Protein AF-A0A7S0CSF4-F1 (afdb_monomer)

Foldseek 3Di:
DDDDDDDDDDDDDDDDDDDPPDDPPPPPPDPPPPVPPPDPPPDQPLVVQLVVLVVQLVVLVVQLVVLVVVLVVLVVVLVVLVVVLVVLVVVLVVLVVVLVVDDDPSNVVSVVVSVVSVVVSVVSVVVSVVSVVVSVVSVVVSVVSVVSSVVSVQSSVLSVLLSVLVSLLVVLVVQLVVLVVVLVVLVVLLVVLVVLLVQLVVLVVQLVVLVVVLVVCVVVVHDPVVNVVSVVSNVVSVVSNVVSVVSNVVSVVSNVVSVVVSVVSVVSSVVSVVSSVVSVVSSVCSVVCVVPPPPPPPLVVLVVQLVVLVVQLVVLVVVLVVLVVLLVVLVVLLVVLVVLVVVLVVLVVVLVVCVVVVVPVSNVVSVVVNVVSVVVSVVSVVSNVVSVVCNVVSVVVSVVSVVSSVVSVVSSVVSVVSSVVSVVVVVVVVVVVCPPCVVVVVVVVVVVVVVVVVVVVVVVVVVVVVVVVVVVVVVVVVVVVVVVVVVVVVVVVVVVVVVVVVVVVVVVVVVVVVVVVVVPDDDD

Mean predicted aligned error: 21.27 Å

pLDDT: mean 72.09, std 16.68, range [24.73, 95.69]

Structure (mmCIF, N/CA/C/O backbone):
data_AF-A0A7S0CSF4-F1
#
_entry.id   AF-A0A7S0CSF4-F1
#
loop_
_atom_site.group_PDB
_atom_site.id
_atom_site.type_symbol
_atom_site.label_atom_id
_atom_site.label_alt_id
_atom_site.label_comp_id
_atom_site.label_asym_id
_atom_site.label_entity_id
_atom_site.label_seq_id
_atom_site.pdbx_PDB_ins_code
_atom_site.Cartn_x
_atom_site.Cartn_y
_atom_site.Cartn_z
_atom_site.occupancy
_atom_site.B_iso_or_equiv
_atom_site.auth_seq_id
_atom_site.auth_comp_id
_atom_site.auth_asym_id
_atom_site.auth_atom_id
_atom_site.pdbx_PDB_model_num
ATOM 1 N N . PRO A 1 1 ? 22.109 -38.145 88.522 1.00 45.03 1 PRO A N 1
ATOM 2 C CA . PRO A 1 1 ? 22.520 -37.621 87.197 1.00 45.03 1 PRO A CA 1
ATOM 3 C C . PRO A 1 1 ? 21.288 -37.113 86.442 1.00 45.03 1 PRO A C 1
ATOM 5 O O . PRO A 1 1 ? 20.430 -37.905 86.070 1.00 45.03 1 PRO A O 1
ATOM 8 N N . ALA A 1 2 ? 21.160 -35.788 86.383 1.00 43.25 2 ALA A N 1
ATOM 9 C CA . ALA A 1 2 ? 19.985 -35.059 85.921 1.00 43.25 2 ALA A CA 1
ATOM 10 C C . ALA A 1 2 ? 19.963 -34.910 84.392 1.00 43.25 2 ALA A C 1
ATOM 12 O O . ALA A 1 2 ? 21.013 -34.756 83.768 1.00 43.25 2 ALA A O 1
ATOM 13 N N . SER A 1 3 ? 18.758 -34.959 83.825 1.00 49.06 3 SER A N 1
ATOM 14 C CA . SER A 1 3 ? 18.462 -34.714 82.414 1.00 49.06 3 SER A CA 1
ATOM 15 C C . SER A 1 3 ? 18.859 -33.290 81.990 1.00 49.06 3 SER A C 1
ATOM 17 O O . SER A 1 3 ? 18.758 -32.371 82.808 1.00 49.06 3 SER A O 1
ATOM 19 N N . PRO A 1 4 ? 19.305 -33.088 80.737 1.00 57.22 4 PRO A N 1
ATOM 20 C CA . PRO A 1 4 ? 19.667 -31.767 80.230 1.00 57.22 4 PRO A CA 1
ATOM 21 C C . PRO A 1 4 ? 18.441 -30.835 80.130 1.00 57.22 4 PRO A C 1
ATOM 23 O O . PRO A 1 4 ? 17.319 -31.320 79.969 1.00 57.22 4 PRO A O 1
ATOM 26 N N . PRO A 1 5 ? 18.642 -29.508 80.247 1.00 53.81 5 PRO A N 1
ATOM 27 C CA . PRO A 1 5 ? 17.562 -28.529 80.335 1.00 53.81 5 PRO A CA 1
ATOM 28 C C . PRO A 1 5 ? 16.881 -28.266 78.984 1.00 53.81 5 PRO A C 1
ATOM 30 O O . PRO A 1 5 ? 17.515 -28.297 77.930 1.00 53.81 5 PRO A O 1
ATOM 33 N N . SER A 1 6 ? 15.580 -27.978 79.052 1.00 51.12 6 SER A N 1
ATOM 34 C CA . SER A 1 6 ? 14.719 -27.587 77.932 1.00 51.12 6 SER A CA 1
ATOM 35 C C . SER A 1 6 ? 15.167 -26.273 77.267 1.00 51.12 6 SER A C 1
ATOM 37 O O . SER A 1 6 ? 15.717 -25.406 77.953 1.00 51.12 6 SER A O 1
ATOM 39 N N . PRO A 1 7 ? 14.910 -26.094 75.956 1.00 50.22 7 PRO A N 1
ATOM 40 C CA . PRO A 1 7 ? 15.242 -24.862 75.245 1.00 50.22 7 PRO A CA 1
ATOM 41 C C . PRO A 1 7 ? 14.414 -23.663 75.752 1.00 50.22 7 PRO A C 1
ATOM 43 O O . PRO A 1 7 ? 13.299 -23.851 76.248 1.00 50.22 7 PRO A O 1
ATOM 46 N N . PRO A 1 8 ? 14.952 -22.432 75.646 1.00 55.81 8 PRO A N 1
ATOM 47 C CA . PRO A 1 8 ? 14.289 -21.218 76.118 1.00 55.81 8 PRO A CA 1
ATOM 48 C C . PRO A 1 8 ? 13.048 -20.861 75.274 1.00 55.81 8 PRO A C 1
ATOM 50 O O . PRO A 1 8 ? 12.965 -21.252 74.108 1.00 55.81 8 PRO A O 1
ATOM 53 N N . PRO A 1 9 ? 12.084 -20.116 75.849 1.00 40.53 9 PRO A N 1
ATOM 54 C CA . PRO A 1 9 ? 10.840 -19.750 75.177 1.00 40.53 9 PRO A CA 1
ATOM 55 C C . PRO A 1 9 ? 11.083 -18.810 73.991 1.00 40.53 9 PRO A C 1
ATOM 57 O O . PRO A 1 9 ? 11.923 -17.911 74.051 1.00 40.53 9 PRO A O 1
ATOM 60 N N . ALA A 1 10 ? 10.316 -19.026 72.921 1.00 44.28 10 ALA A N 1
ATOM 61 C CA . ALA A 1 10 ? 10.322 -18.199 71.723 1.00 44.28 10 ALA A CA 1
ATOM 62 C C . ALA A 1 10 ? 9.913 -16.750 72.044 1.00 44.28 10 ALA A C 1
ATOM 64 O O . ALA A 1 10 ? 8.937 -16.500 72.752 1.00 44.28 10 ALA A O 1
ATOM 65 N N . VAL A 1 11 ? 10.687 -15.809 71.507 1.00 40.44 11 VAL A N 1
ATOM 66 C CA . VAL A 1 11 ? 10.421 -14.367 71.532 1.00 40.44 11 VAL A CA 1
ATOM 67 C C . VAL A 1 11 ? 9.238 -14.066 70.594 1.00 40.44 11 VAL A C 1
ATOM 69 O O . VAL A 1 11 ? 9.184 -14.650 69.510 1.00 40.44 11 VAL A O 1
ATOM 72 N N . PRO A 1 12 ? 8.290 -13.189 70.976 1.00 35.34 12 PRO A N 1
ATOM 73 C CA . PRO A 1 12 ? 7.134 -12.849 70.148 1.00 35.34 12 PRO A CA 1
ATOM 74 C C . PRO A 1 12 ? 7.557 -12.110 68.872 1.00 35.34 12 PRO A C 1
ATOM 76 O O . PRO A 1 12 ? 8.311 -11.138 68.931 1.00 35.34 12 PRO A O 1
ATOM 79 N N . ALA A 1 13 ? 7.054 -12.567 67.725 1.00 35.56 13 ALA A N 1
ATOM 80 C CA . ALA A 1 13 ? 7.137 -11.837 66.464 1.00 35.56 13 ALA A CA 1
ATOM 81 C C . ALA A 1 13 ? 6.072 -10.710 66.436 1.00 35.56 13 ALA A C 1
ATOM 83 O O . ALA A 1 13 ? 5.016 -10.866 67.053 1.00 35.56 13 ALA A O 1
ATOM 84 N N . PRO A 1 14 ? 6.379 -9.566 65.795 1.00 40.03 14 PRO A N 1
ATOM 85 C CA . PRO A 1 14 ? 5.696 -8.277 65.972 1.00 40.03 14 PRO A CA 1
ATOM 86 C C . PRO A 1 14 ? 4.255 -8.255 65.429 1.00 40.03 14 PRO A C 1
ATOM 88 O O . PRO A 1 14 ? 3.899 -9.116 64.623 1.00 40.03 14 PRO A O 1
ATOM 91 N N . PRO A 1 15 ? 3.422 -7.277 65.848 1.00 36.00 15 PRO A N 1
ATOM 92 C CA . PRO A 1 15 ? 2.070 -7.120 65.318 1.00 36.00 15 PRO A CA 1
ATOM 93 C C . PRO A 1 15 ? 2.100 -6.923 63.799 1.00 36.00 15 PRO A C 1
ATOM 95 O O . PRO A 1 15 ? 3.000 -6.269 63.266 1.00 36.00 15 PRO A O 1
ATOM 98 N N . ALA A 1 16 ? 1.103 -7.499 63.126 1.00 32.56 16 ALA A N 1
ATOM 99 C CA . ALA A 1 16 ? 0.866 -7.294 61.706 1.00 32.56 16 ALA A CA 1
ATOM 100 C C . ALA A 1 16 ? 0.782 -5.785 61.399 1.00 32.56 16 ALA A C 1
ATOM 102 O O . ALA A 1 16 ? 0.216 -5.038 62.206 1.00 32.56 16 ALA A O 1
ATOM 103 N N . PRO A 1 17 ? 1.352 -5.323 60.272 1.00 32.16 17 PRO A N 1
ATOM 104 C CA . PRO A 1 17 ? 1.221 -3.936 59.861 1.00 32.16 17 PRO A CA 1
ATOM 105 C C . PRO A 1 17 ? -0.264 -3.612 59.704 1.00 32.16 17 PRO A C 1
ATOM 107 O O . PRO A 1 17 ? -1.001 -4.322 59.024 1.00 32.16 17 PRO A O 1
ATOM 110 N N . THR A 1 18 ? -0.694 -2.548 60.372 1.00 29.64 18 THR A N 1
ATOM 111 C CA . THR A 1 18 ? -1.997 -1.926 60.167 1.00 29.64 18 THR A CA 1
ATOM 112 C C . THR A 1 18 ? -2.103 -1.521 58.703 1.00 29.64 18 THR A C 1
ATOM 114 O O . THR A 1 18 ? -1.350 -0.654 58.253 1.00 29.64 18 THR A O 1
ATOM 117 N N . THR A 1 19 ? -3.016 -2.144 57.967 1.00 28.56 19 THR A N 1
ATOM 118 C CA . THR A 1 19 ? -3.513 -1.614 56.699 1.00 28.56 19 THR A CA 1
ATOM 119 C C . THR A 1 19 ? -3.990 -0.182 56.962 1.00 28.56 19 THR A C 1
ATOM 121 O O . THR A 1 19 ? -4.754 0.023 57.912 1.00 28.56 19 THR A O 1
ATOM 124 N N . PRO A 1 20 ? -3.526 0.833 56.212 1.00 28.95 20 PRO A N 1
A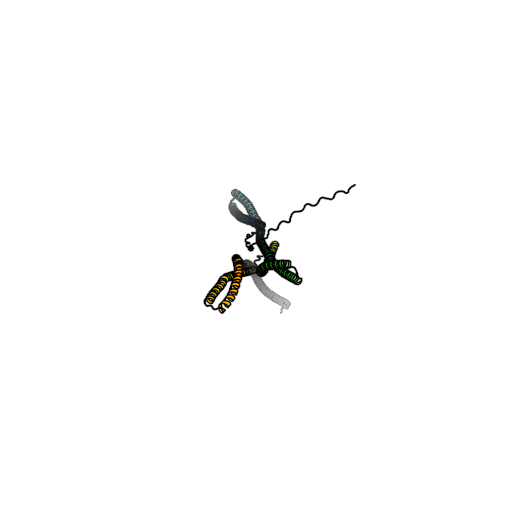TOM 125 C CA . PRO A 1 20 ? -4.142 2.147 56.278 1.00 28.95 20 PRO A CA 1
ATOM 126 C C . PRO A 1 20 ? -5.613 1.990 55.892 1.00 28.95 20 PRO A C 1
ATOM 128 O O . PRO A 1 20 ? -5.925 1.240 54.967 1.00 28.95 20 PRO A O 1
ATOM 131 N N . ALA A 1 21 ? -6.501 2.672 56.612 1.00 24.73 21 ALA A N 1
ATOM 132 C CA . ALA A 1 21 ? -7.875 2.845 56.173 1.00 24.73 21 ALA A CA 1
ATOM 133 C C . ALA A 1 21 ? -7.850 3.379 54.735 1.00 24.73 21 ALA A C 1
ATOM 135 O O . ALA A 1 21 ? -7.209 4.401 54.476 1.00 24.73 21 ALA A O 1
ATOM 136 N N . ALA A 1 22 ? -8.495 2.661 53.817 1.00 25.92 22 ALA A N 1
ATOM 137 C CA . ALA A 1 22 ? -8.766 3.172 52.489 1.00 25.92 22 ALA A CA 1
ATOM 138 C C . ALA A 1 22 ? -9.687 4.385 52.661 1.00 25.92 22 ALA A C 1
ATOM 140 O O . ALA A 1 22 ? -10.855 4.259 53.018 1.00 25.92 22 ALA A O 1
ATOM 141 N N . THR A 1 23 ? -9.123 5.578 52.505 1.00 26.30 23 THR A N 1
ATOM 142 C CA . THR A 1 23 ? -9.879 6.750 52.066 1.00 26.30 23 THR A CA 1
ATOM 143 C C . THR A 1 23 ? -10.624 6.374 50.784 1.00 26.30 23 THR A C 1
ATOM 145 O O . THR A 1 23 ? -10.019 5.681 49.962 1.00 26.30 23 THR A O 1
ATOM 148 N N . PRO A 1 24 ? -11.885 6.805 50.594 1.00 29.61 24 PRO A N 1
ATOM 149 C CA . PRO A 1 24 ? -12.562 6.616 49.320 1.00 29.61 24 PRO A CA 1
ATOM 150 C C . PRO A 1 24 ? -11.706 7.325 48.273 1.00 29.61 24 PRO A C 1
ATOM 152 O O . PRO A 1 24 ? -11.464 8.530 48.371 1.00 29.61 24 PRO A O 1
ATOM 155 N N . ALA A 1 25 ? -11.126 6.550 47.362 1.00 27.92 25 ALA A N 1
ATOM 156 C CA . ALA A 1 25 ? -10.470 7.119 46.209 1.00 27.92 25 ALA A CA 1
ATOM 157 C C . ALA A 1 25 ? -11.583 7.767 45.389 1.00 27.92 25 ALA A C 1
ATOM 159 O O . ALA A 1 25 ? -12.498 7.086 44.935 1.00 27.92 25 ALA A O 1
ATOM 160 N N . GLU A 1 26 ? -11.532 9.089 45.255 1.00 27.30 26 GLU A N 1
ATOM 161 C CA . GLU A 1 26 ? -12.149 9.756 44.119 1.00 27.30 26 GLU A CA 1
ATOM 162 C C . GLU A 1 26 ? -11.558 9.064 42.886 1.00 27.30 26 GLU A C 1
ATOM 164 O O . GLU A 1 26 ? -10.368 9.198 42.596 1.00 27.30 26 GLU A O 1
ATOM 169 N N . HIS A 1 27 ? -12.355 8.205 42.251 1.00 28.86 27 HIS A N 1
ATOM 170 C CA . HIS A 1 27 ? -12.020 7.609 40.971 1.00 28.86 27 HIS A CA 1
ATOM 171 C C . HIS A 1 27 ? -12.063 8.745 39.947 1.00 28.86 27 HIS A C 1
ATOM 173 O O . HIS A 1 27 ? -13.078 8.979 39.297 1.00 28.86 27 HIS A O 1
ATOM 179 N N . GLU A 1 28 ? -10.968 9.501 39.841 1.00 25.62 28 GLU A N 1
ATOM 180 C CA . GLU A 1 28 ? -10.644 10.178 38.592 1.00 25.62 28 GLU A CA 1
ATOM 181 C C . GLU A 1 28 ? -10.618 9.074 37.536 1.00 25.62 28 GLU A C 1
ATOM 183 O O . GLU A 1 28 ? -9.719 8.229 37.528 1.00 25.62 28 GLU A O 1
ATOM 188 N N . PHE A 1 29 ? -11.665 9.036 36.709 1.00 31.83 29 PHE A N 1
ATOM 189 C CA . PHE A 1 29 ? -11.679 8.293 35.463 1.00 31.83 29 PHE A CA 1
ATOM 190 C C . PHE A 1 29 ? -10.407 8.684 34.724 1.00 31.83 29 PHE A C 1
ATOM 192 O O . PHE A 1 29 ? -10.286 9.806 34.230 1.00 31.83 29 PHE A O 1
ATOM 199 N N . LEU A 1 30 ? -9.423 7.787 34.728 1.00 26.50 30 LEU A N 1
ATOM 200 C CA . LEU A 1 30 ? -8.249 7.959 33.899 1.00 26.50 30 LEU A CA 1
ATOM 201 C C . LEU A 1 30 ? -8.778 7.979 32.463 1.00 26.50 30 LEU A C 1
ATOM 203 O O . LEU A 1 30 ? -9.392 6.991 32.050 1.00 26.50 30 LEU A O 1
ATOM 207 N N . PRO A 1 31 ? -8.617 9.087 31.718 1.00 29.50 31 PRO A N 1
ATOM 208 C CA . PRO A 1 31 ? -8.930 9.066 30.304 1.00 29.50 31 PRO A CA 1
ATOM 209 C C . PRO A 1 31 ? -8.094 7.947 29.689 1.00 29.50 31 PRO A C 1
ATOM 211 O O . PRO A 1 31 ? -6.886 7.881 29.930 1.00 29.50 31 PRO A O 1
ATOM 214 N N . LEU A 1 32 ? -8.747 7.055 28.941 1.00 33.72 32 LEU A N 1
ATOM 215 C CA . LEU A 1 32 ? -8.062 6.134 28.042 1.00 33.72 32 LEU A CA 1
ATOM 216 C C . LEU A 1 32 ? -7.094 6.980 27.218 1.00 33.72 32 LEU A C 1
ATOM 218 O O . LEU A 1 32 ? -7.519 7.856 26.457 1.00 33.72 32 LEU A O 1
ATOM 222 N N . ASP A 1 33 ? -5.799 6.768 27.436 1.00 31.91 33 ASP A N 1
ATOM 223 C CA . ASP A 1 33 ? -4.750 7.440 26.691 1.00 31.91 33 ASP A CA 1
ATOM 224 C C . ASP A 1 33 ? -4.772 6.902 25.258 1.00 31.91 33 ASP A C 1
ATOM 226 O O . ASP A 1 33 ? -4.067 5.973 24.880 1.00 31.91 33 ASP A O 1
ATOM 230 N N . THR A 1 34 ? -5.659 7.486 24.460 1.00 37.16 34 THR A N 1
ATOM 231 C CA . THR A 1 34 ? -5.726 7.310 23.011 1.00 37.16 34 THR A CA 1
ATOM 232 C C . THR A 1 34 ? -4.796 8.289 22.302 1.00 37.16 34 THR A C 1
ATOM 234 O O . THR A 1 34 ? -4.826 8.368 21.074 1.00 37.16 34 THR A O 1
ATOM 237 N N . SER A 1 35 ? -3.934 9.017 23.033 1.00 31.86 35 SER A N 1
ATOM 238 C CA . SER A 1 35 ? -2.918 9.889 22.442 1.00 31.86 35 SER A CA 1
ATOM 239 C C . SER A 1 35 ? -1.742 9.078 21.882 1.00 31.86 35 SER A C 1
ATOM 241 O O . SER A 1 35 ? -0.571 9.347 22.118 1.00 31.86 35 SER A O 1
ATOM 243 N N . GLY A 1 36 ? -2.057 8.102 21.032 1.00 30.20 36 GLY A N 1
ATOM 244 C CA . GLY A 1 36 ? -1.119 7.488 20.108 1.00 30.20 36 GLY A CA 1
ATOM 245 C C . GLY A 1 36 ? -0.802 8.439 18.956 1.00 30.20 36 GLY A C 1
ATOM 246 O O . GLY A 1 36 ? -1.064 8.120 17.805 1.00 30.20 36 GLY A O 1
ATOM 247 N N . VAL A 1 37 ? -0.226 9.605 19.254 1.00 36.06 37 VAL A N 1
ATOM 248 C CA . VAL A 1 37 ? 0.712 10.244 18.322 1.00 36.06 37 VAL A CA 1
ATOM 249 C C . VAL A 1 37 ? 2.108 9.821 18.762 1.00 36.06 37 VAL A C 1
ATOM 251 O O . VAL A 1 37 ? 2.950 10.641 19.123 1.00 36.06 37 VAL A O 1
ATOM 254 N N . GLU A 1 38 ? 2.366 8.515 18.779 1.00 32.62 38 GLU A N 1
ATOM 255 C CA . GLU A 1 38 ? 3.743 8.049 18.746 1.00 32.62 38 GLU A CA 1
ATOM 256 C C . GLU A 1 38 ? 4.144 7.990 17.283 1.00 32.62 38 GLU A C 1
ATOM 258 O O . GLU A 1 38 ? 3.654 7.158 16.536 1.00 32.62 38 GLU A O 1
ATOM 263 N N . HIS A 1 39 ? 4.961 8.980 16.908 1.00 27.84 39 HIS A N 1
ATOM 264 C CA . HIS A 1 39 ? 5.901 9.004 15.793 1.00 27.84 39 HIS A CA 1
ATOM 265 C C . HIS A 1 39 ? 5.532 8.159 14.568 1.00 27.84 39 HIS A C 1
ATOM 267 O O . HIS A 1 39 ? 5.527 6.940 14.643 1.00 27.84 39 HIS A O 1
ATOM 273 N N . VAL A 1 40 ? 5.437 8.797 13.393 1.00 33.50 40 VAL A N 1
ATOM 274 C CA . VAL A 1 40 ? 5.689 8.111 12.114 1.00 33.50 40 VAL A CA 1
ATOM 275 C C . VAL A 1 40 ? 7.010 7.356 12.272 1.00 33.50 40 VAL A C 1
ATOM 277 O O . VAL A 1 40 ? 8.087 7.966 12.277 1.00 33.50 40 VAL A O 1
ATOM 280 N N . VAL A 1 41 ? 6.933 6.050 12.529 1.00 40.91 41 VAL A N 1
ATOM 281 C CA . VAL A 1 41 ? 8.107 5.208 12.690 1.00 40.91 41 VAL A CA 1
ATOM 282 C C . VAL A 1 41 ? 8.616 5.011 11.280 1.00 40.91 41 VAL A C 1
ATOM 284 O O . VAL A 1 41 ? 8.173 4.128 10.557 1.00 40.91 41 VAL A O 1
ATOM 287 N N . VAL A 1 42 ? 9.523 5.890 10.857 1.00 42.38 42 VAL A N 1
ATOM 288 C CA . VAL A 1 42 ? 10.267 5.681 9.619 1.00 42.38 42 VAL A CA 1
ATOM 289 C C . VAL A 1 42 ? 11.156 4.469 9.862 1.00 42.38 42 VAL A C 1
ATOM 291 O O . VAL A 1 42 ? 12.237 4.566 10.449 1.00 42.38 42 VAL A O 1
ATOM 294 N N . HIS A 1 43 ? 10.658 3.300 9.479 1.00 49.94 43 HIS A N 1
ATOM 295 C CA . HIS A 1 43 ? 11.455 2.095 9.442 1.00 49.94 43 HIS A CA 1
ATOM 296 C C . HIS A 1 43 ? 12.465 2.254 8.298 1.00 49.94 43 HIS A C 1
ATOM 298 O O . HIS A 1 43 ? 12.114 2.512 7.155 1.00 49.94 43 HIS A O 1
ATOM 304 N N . ASN A 1 44 ? 13.757 2.164 8.615 1.00 55.38 44 ASN A N 1
ATOM 305 C CA . ASN A 1 44 ? 14.839 2.179 7.621 1.00 55.38 44 ASN A CA 1
ATOM 306 C C . ASN A 1 44 ? 15.195 0.742 7.205 1.00 55.38 44 ASN A C 1
ATOM 308 O O . ASN A 1 44 ? 16.366 0.379 7.091 1.00 55.38 44 ASN A O 1
ATOM 312 N N . ALA A 1 45 ? 14.194 -0.132 7.086 1.00 53.19 45 ALA A N 1
ATOM 313 C CA . ALA A 1 45 ? 14.434 -1.534 6.787 1.00 53.19 45 ALA A CA 1
ATOM 314 C C . ALA A 1 45 ? 14.881 -1.680 5.322 1.00 53.19 45 ALA A C 1
ATOM 316 O O . ALA A 1 45 ? 14.130 -1.394 4.397 1.00 53.19 45 ALA A O 1
ATOM 317 N N . GLY A 1 46 ? 16.124 -2.122 5.109 1.00 58.56 46 GLY A N 1
ATOM 318 C CA . GLY A 1 46 ? 16.654 -2.433 3.775 1.00 58.56 46 GLY A CA 1
ATOM 319 C C . GLY A 1 46 ? 17.248 -1.257 2.988 1.00 58.56 46 GLY A C 1
ATOM 320 O O . GLY A 1 46 ? 17.703 -1.472 1.865 1.00 58.56 46 GLY A O 1
ATOM 321 N N . THR A 1 47 ? 17.312 -0.042 3.549 1.00 66.81 47 THR A N 1
ATOM 322 C CA . THR A 1 47 ? 17.851 1.140 2.842 1.00 66.81 47 THR A CA 1
ATOM 323 C C . THR A 1 47 ? 19.316 0.987 2.434 1.00 66.81 47 THR A C 1
ATOM 325 O O . THR A 1 47 ? 19.681 1.430 1.353 1.00 66.81 47 THR A O 1
ATOM 328 N N . GLU A 1 48 ? 20.143 0.295 3.225 1.00 73.75 48 GLU A N 1
ATOM 329 C CA . GLU A 1 48 ? 21.562 0.064 2.896 1.00 73.75 48 GLU A CA 1
ATOM 330 C C . GLU A 1 48 ? 21.743 -0.736 1.590 1.00 73.75 48 GLU A C 1
ATOM 332 O O . GLU A 1 48 ? 22.613 -0.421 0.781 1.00 73.75 48 GLU A O 1
ATOM 337 N N . ALA A 1 49 ? 20.895 -1.743 1.350 1.00 71.25 49 ALA A N 1
ATOM 338 C CA . ALA A 1 49 ? 20.962 -2.566 0.142 1.00 71.25 49 ALA A CA 1
ATOM 339 C C . ALA A 1 49 ? 20.494 -1.798 -1.105 1.00 71.25 49 ALA A C 1
ATOM 341 O O . ALA A 1 49 ? 21.054 -1.969 -2.188 1.00 71.25 49 ALA A O 1
ATOM 342 N N . TRP A 1 50 ? 19.490 -0.930 -0.949 1.00 75.88 50 TRP A N 1
ATOM 343 C CA . TRP A 1 50 ? 19.047 -0.032 -2.014 1.00 75.88 50 TRP A CA 1
ATOM 344 C C . TRP A 1 50 ? 20.108 1.020 -2.356 1.00 75.88 50 TRP A C 1
ATOM 346 O O . TRP A 1 50 ? 20.419 1.195 -3.532 1.00 75.88 50 TRP A O 1
ATOM 356 N N . GLU A 1 51 ? 20.718 1.658 -1.354 1.00 77.81 51 GLU A N 1
ATOM 357 C CA . GLU A 1 51 ? 21.793 2.639 -1.556 1.00 77.81 51 GLU A CA 1
ATOM 358 C C . GLU A 1 51 ? 23.001 2.018 -2.277 1.00 77.81 51 GLU A C 1
ATOM 360 O O . GLU A 1 51 ? 23.571 2.627 -3.185 1.00 77.81 51 GLU A O 1
ATOM 365 N N . GLU A 1 52 ? 23.378 0.785 -1.923 1.00 79.31 52 GLU A N 1
ATOM 366 C CA . GLU A 1 52 ? 24.462 0.066 -2.598 1.00 79.31 52 GLU A CA 1
ATOM 367 C C . GLU A 1 52 ? 24.110 -0.282 -4.056 1.00 79.31 52 GLU A C 1
ATOM 369 O O . GLU A 1 52 ? 24.951 -0.132 -4.952 1.00 79.31 52 GLU A O 1
ATOM 374 N N . ALA A 1 53 ? 22.864 -0.681 -4.325 1.00 78.19 53 ALA A N 1
ATOM 375 C CA . ALA A 1 53 ? 22.390 -0.964 -5.677 1.00 78.19 53 ALA A CA 1
ATOM 376 C C . ALA A 1 53 ? 22.310 0.305 -6.547 1.00 78.19 53 ALA A C 1
ATOM 378 O O . ALA A 1 53 ? 22.796 0.306 -7.680 1.00 78.19 53 ALA A O 1
ATOM 379 N N . GLU A 1 54 ? 21.787 1.412 -6.014 1.00 74.62 54 GLU A N 1
ATOM 380 C CA . GLU A 1 54 ? 21.732 2.707 -6.706 1.00 74.62 54 GLU A CA 1
ATOM 381 C C . GLU A 1 54 ? 23.141 3.248 -6.989 1.00 74.62 54 GLU A C 1
ATOM 383 O O . GLU A 1 54 ? 23.433 3.731 -8.088 1.00 74.62 54 GLU A O 1
ATOM 388 N N . TYR A 1 55 ? 24.064 3.093 -6.035 1.00 81.19 55 TYR A N 1
ATOM 389 C CA . TYR A 1 55 ? 25.464 3.451 -6.232 1.00 81.19 55 TYR A CA 1
ATOM 390 C C . TYR A 1 55 ? 26.113 2.642 -7.366 1.00 81.19 55 TYR A C 1
ATOM 392 O O . TYR A 1 55 ? 26.849 3.200 -8.187 1.00 81.19 55 TYR A O 1
ATOM 400 N N . LYS A 1 56 ? 25.822 1.339 -7.460 1.00 81.75 56 LYS A N 1
ATOM 401 C CA . LYS A 1 56 ? 26.309 0.479 -8.548 1.00 81.75 56 LYS A CA 1
ATOM 402 C C . LYS A 1 56 ? 25.694 0.851 -9.905 1.00 81.75 56 LYS A C 1
ATOM 404 O O . LYS A 1 56 ? 26.422 0.903 -10.899 1.00 81.75 56 LYS A O 1
ATOM 409 N N . ALA A 1 57 ? 24.399 1.168 -9.956 1.00 78.31 57 ALA A N 1
ATOM 410 C CA . ALA A 1 57 ? 23.731 1.658 -11.165 1.00 78.31 57 ALA A CA 1
ATOM 411 C C . ALA A 1 57 ? 24.330 2.993 -11.647 1.00 78.31 57 ALA A C 1
ATOM 413 O O . ALA A 1 57 ? 24.565 3.190 -12.837 1.00 78.31 57 ALA A O 1
ATOM 414 N N . SER A 1 58 ? 24.661 3.890 -10.716 1.00 81.38 58 SER A N 1
ATOM 415 C CA . SER A 1 58 ? 25.326 5.162 -11.016 1.00 81.38 58 SER A CA 1
ATOM 416 C C . SER A 1 58 ? 26.747 4.970 -11.567 1.00 81.38 58 SER A C 1
ATOM 418 O O . SER A 1 58 ? 27.126 5.604 -12.553 1.00 81.38 58 SER A O 1
ATOM 420 N N . GLN A 1 59 ? 27.530 4.054 -10.987 1.00 85.38 59 GLN A N 1
ATOM 421 C CA . GLN A 1 59 ? 28.877 3.745 -11.483 1.00 85.38 59 GLN A CA 1
ATOM 422 C C . GLN A 1 59 ? 28.874 3.141 -12.890 1.00 85.38 59 GLN A C 1
ATOM 424 O O . GLN A 1 59 ? 29.671 3.548 -13.732 1.00 85.38 59 GLN A O 1
ATOM 429 N N . THR A 1 60 ? 27.992 2.175 -13.146 1.00 82.25 60 THR A N 1
ATOM 430 C CA . THR A 1 60 ? 27.881 1.523 -14.462 1.00 82.25 60 THR A CA 1
ATOM 431 C C . THR A 1 60 ? 27.412 2.509 -15.529 1.00 82.25 60 THR A C 1
ATOM 433 O O . THR A 1 60 ? 27.999 2.558 -16.607 1.00 82.25 60 THR A O 1
ATOM 436 N N . LYS A 1 61 ? 26.472 3.402 -15.194 1.00 86.00 61 LYS A N 1
ATOM 437 C CA . LYS A 1 61 ? 26.071 4.508 -16.071 1.00 86.00 61 LYS A CA 1
ATOM 438 C C . LYS A 1 61 ? 27.244 5.411 -16.452 1.00 86.00 61 LYS A C 1
ATOM 440 O O . LYS A 1 61 ? 27.426 5.734 -17.622 1.00 86.00 61 LYS A O 1
ATOM 445 N N . ALA A 1 62 ? 28.062 5.799 -15.472 1.00 82.94 62 ALA A N 1
ATOM 446 C CA . ALA A 1 62 ? 29.237 6.628 -15.726 1.00 82.94 62 ALA A CA 1
ATOM 447 C C . ALA A 1 62 ? 30.262 5.923 -16.638 1.00 82.94 62 ALA A C 1
ATOM 449 O O . ALA A 1 62 ? 30.896 6.578 -17.464 1.00 82.94 62 ALA A O 1
ATOM 450 N N . ALA A 1 63 ? 30.403 4.597 -16.527 1.00 82.88 63 ALA A N 1
ATOM 451 C CA . ALA A 1 63 ? 31.268 3.810 -17.406 1.00 82.88 63 ALA A CA 1
ATOM 452 C C . ALA A 1 63 ? 30.754 3.776 -18.859 1.00 82.88 63 ALA A C 1
ATOM 454 O O . ALA A 1 63 ? 31.550 3.965 -19.781 1.00 82.88 63 ALA A O 1
ATOM 455 N N . VAL A 1 64 ? 29.439 3.619 -19.066 1.00 86.75 64 VAL A N 1
ATOM 456 C CA . VAL A 1 64 ? 28.795 3.707 -20.395 1.00 86.75 64 VAL A CA 1
ATOM 457 C C . VAL A 1 64 ? 29.016 5.088 -21.019 1.00 86.75 64 VAL A C 1
ATOM 459 O O . VAL A 1 64 ? 29.408 5.190 -22.184 1.00 86.75 64 VAL A O 1
ATOM 462 N N . GLU A 1 65 ? 28.837 6.162 -20.243 1.00 88.94 65 GLU A N 1
ATOM 463 C CA . GLU A 1 65 ? 29.091 7.535 -20.702 1.00 88.94 65 GLU A CA 1
ATOM 464 C C . GLU A 1 65 ? 30.569 7.744 -21.090 1.00 88.94 65 GLU A C 1
ATOM 466 O O . GLU A 1 65 ? 30.866 8.348 -22.125 1.00 88.94 65 GLU A O 1
ATOM 471 N N . GLU A 1 66 ? 31.514 7.214 -20.304 1.00 85.69 66 GLU A N 1
ATOM 472 C CA . GLU A 1 66 ? 32.947 7.297 -20.605 1.00 85.69 66 GLU A CA 1
ATOM 473 C C . GLU A 1 66 ? 33.318 6.538 -21.891 1.00 85.69 66 GLU A C 1
ATOM 475 O O . GLU A 1 66 ? 34.070 7.059 -22.721 1.00 85.69 66 GLU A O 1
ATOM 480 N N . LEU A 1 67 ? 32.804 5.318 -22.072 1.00 85.94 67 LEU A N 1
ATOM 481 C CA . LEU A 1 67 ? 33.059 4.499 -23.261 1.00 85.94 67 LEU A CA 1
ATOM 482 C C . LEU A 1 67 ? 32.421 5.100 -24.515 1.00 85.94 67 LEU A C 1
ATOM 484 O O . LEU A 1 67 ? 33.073 5.149 -25.556 1.00 85.94 67 LEU A O 1
ATOM 488 N N . SER A 1 68 ? 31.219 5.666 -24.398 1.00 85.31 68 SER A N 1
ATOM 489 C CA . SER A 1 68 ? 30.558 6.394 -25.489 1.00 85.31 68 SER A CA 1
ATOM 490 C C . SER A 1 68 ? 31.404 7.578 -25.971 1.00 85.31 68 SER A C 1
ATOM 492 O O . SER A 1 68 ? 31.645 7.742 -27.167 1.00 85.31 68 SER A O 1
ATOM 494 N N . LEU A 1 69 ? 31.953 8.366 -25.039 1.00 87.31 69 LEU A N 1
ATOM 495 C CA . LEU A 1 69 ? 32.856 9.472 -25.373 1.00 87.31 69 LEU A CA 1
ATOM 496 C C . LEU A 1 69 ? 34.160 8.989 -26.030 1.00 87.31 69 LEU A C 1
ATOM 498 O O . LEU A 1 69 ? 34.671 9.643 -26.945 1.00 87.31 69 LEU A O 1
ATOM 502 N N . LYS A 1 70 ? 34.716 7.854 -25.583 1.00 84.75 70 LYS A N 1
ATOM 503 C CA . LYS A 1 70 ? 35.895 7.235 -26.217 1.00 84.75 70 LYS A CA 1
ATOM 504 C C . LYS A 1 70 ? 35.583 6.752 -27.630 1.00 84.75 70 LYS A C 1
ATOM 506 O O . LYS A 1 70 ? 36.411 6.957 -28.517 1.00 84.75 70 LYS A O 1
ATOM 511 N N . LEU A 1 71 ? 34.408 6.165 -27.848 1.00 88.38 71 LEU A N 1
ATOM 512 C CA . LEU A 1 71 ? 33.955 5.698 -29.154 1.00 88.38 71 LEU A CA 1
ATOM 513 C C . LEU A 1 71 ? 33.827 6.857 -30.147 1.00 88.38 71 LEU A C 1
ATOM 515 O O . LEU A 1 71 ? 34.336 6.768 -31.263 1.00 88.38 71 LEU A O 1
ATOM 519 N N . ASP A 1 72 ? 33.229 7.975 -29.732 1.00 88.56 72 ASP A N 1
ATOM 520 C CA . ASP A 1 72 ? 33.123 9.180 -30.563 1.00 88.56 72 ASP A CA 1
ATOM 521 C C . ASP A 1 72 ? 34.501 9.743 -30.940 1.00 88.56 72 ASP A C 1
ATOM 523 O O . ASP A 1 72 ? 34.755 10.090 -32.100 1.00 88.56 72 ASP A O 1
ATOM 527 N N . ALA A 1 73 ? 35.428 9.791 -29.978 1.00 84.81 73 ALA A N 1
ATOM 528 C CA . ALA A 1 73 ? 36.801 10.220 -30.230 1.00 84.81 73 ALA A CA 1
ATOM 529 C C . ALA A 1 73 ? 37.545 9.263 -31.184 1.00 84.81 73 ALA A C 1
ATOM 531 O O . ALA A 1 73 ? 38.262 9.724 -32.077 1.00 84.81 73 ALA A O 1
ATOM 532 N N . ALA A 1 74 ? 37.355 7.948 -31.036 1.00 82.19 74 ALA A N 1
ATOM 533 C CA . ALA A 1 74 ? 37.945 6.932 -31.907 1.00 82.19 74 ALA A CA 1
ATOM 534 C C . ALA A 1 74 ? 37.385 7.008 -33.338 1.00 82.19 74 ALA A C 1
ATOM 536 O O . ALA A 1 74 ? 38.157 6.992 -34.298 1.00 82.19 74 ALA A O 1
ATOM 537 N N . LYS A 1 75 ? 36.070 7.211 -33.498 1.00 81.06 75 LYS A N 1
ATOM 538 C CA . LYS A 1 75 ? 35.416 7.446 -34.799 1.00 81.06 75 LYS A CA 1
ATOM 539 C C . LYS A 1 75 ? 35.989 8.670 -35.514 1.00 81.06 75 LYS A C 1
ATOM 541 O O . LYS A 1 75 ? 36.265 8.611 -36.713 1.00 81.06 75 LYS A O 1
ATOM 546 N N . ALA A 1 76 ? 36.235 9.762 -34.789 1.00 87.69 76 ALA A N 1
ATOM 547 C CA . ALA A 1 76 ? 36.888 10.943 -35.353 1.00 87.69 76 ALA A CA 1
ATOM 548 C C . ALA A 1 76 ? 38.347 10.670 -35.776 1.00 87.69 76 ALA A C 1
ATOM 550 O O . ALA A 1 76 ? 38.790 11.158 -36.819 1.00 87.69 76 ALA A O 1
ATOM 551 N N . ALA A 1 77 ? 39.093 9.876 -34.999 1.00 80.19 77 ALA A N 1
ATOM 552 C CA . ALA A 1 77 ? 40.464 9.486 -35.331 1.00 80.19 77 ALA A CA 1
ATOM 553 C C . ALA A 1 77 ? 40.528 8.592 -36.582 1.00 80.19 77 ALA A C 1
ATOM 555 O O . ALA A 1 77 ? 41.367 8.826 -37.452 1.00 80.19 77 ALA A O 1
ATOM 556 N N . VAL A 1 78 ? 39.604 7.638 -36.717 1.00 85.88 78 VAL A N 1
ATOM 557 C CA . VAL A 1 78 ? 39.460 6.800 -37.917 1.00 85.88 78 VAL A CA 1
ATOM 558 C C . VAL A 1 78 ? 39.163 7.643 -39.153 1.00 85.88 78 VAL A C 1
ATOM 560 O O . VAL A 1 78 ? 39.851 7.503 -40.161 1.00 85.88 78 VAL A O 1
ATOM 563 N N . GLN A 1 79 ? 38.225 8.592 -39.070 1.00 86.19 79 GLN A N 1
ATOM 564 C CA . GLN A 1 79 ? 37.946 9.503 -40.188 1.00 86.19 79 GLN A CA 1
ATOM 565 C C . GLN A 1 79 ? 39.191 10.290 -40.622 1.00 86.19 79 GLN A C 1
ATOM 567 O O . GLN A 1 79 ? 39.419 10.486 -41.817 1.00 86.19 79 GLN A O 1
ATOM 572 N N . ALA A 1 80 ? 40.013 10.735 -39.667 1.00 84.19 80 ALA A N 1
ATOM 573 C CA . ALA A 1 80 ? 41.264 11.422 -39.967 1.00 84.19 80 ALA A CA 1
ATOM 574 C C . ALA A 1 80 ? 42.305 10.490 -40.616 1.00 84.19 80 ALA A C 1
ATOM 576 O O . ALA A 1 80 ? 42.987 10.904 -41.556 1.00 84.19 80 ALA A O 1
ATOM 577 N N . ALA A 1 81 ? 42.412 9.240 -40.153 1.00 79.38 81 ALA A N 1
ATOM 578 C CA . ALA A 1 81 ? 43.312 8.236 -40.719 1.00 79.38 81 ALA A CA 1
ATOM 579 C C . ALA A 1 81 ? 42.911 7.849 -42.155 1.00 79.38 81 ALA A C 1
ATOM 581 O O . ALA A 1 81 ? 43.752 7.870 -43.055 1.00 79.38 81 ALA A O 1
ATOM 582 N N . ASP A 1 82 ? 41.622 7.604 -42.402 1.00 84.44 82 ASP A N 1
ATOM 583 C CA . ASP A 1 82 ? 41.085 7.305 -43.735 1.00 84.44 82 ASP A CA 1
ATOM 584 C C . ASP A 1 82 ? 41.296 8.478 -44.705 1.00 84.44 82 ASP A C 1
ATOM 586 O O . ASP A 1 82 ? 41.669 8.289 -45.869 1.00 84.44 82 ASP A O 1
ATOM 590 N N . GLN A 1 83 ? 41.121 9.713 -44.224 1.00 88.50 83 GLN A N 1
ATOM 591 C CA . GLN A 1 83 ? 41.399 10.905 -45.020 1.00 88.50 83 GLN A CA 1
ATOM 592 C C . GLN A 1 83 ? 42.892 11.024 -45.364 1.00 88.50 83 GLN A C 1
ATOM 594 O O . GLN A 1 83 ? 43.221 11.343 -46.506 1.00 88.50 83 GLN A O 1
ATOM 599 N N . ASN A 1 84 ? 43.796 10.710 -44.430 1.00 84.12 84 ASN A N 1
ATOM 600 C CA . ASN A 1 84 ? 45.238 10.691 -44.686 1.00 84.12 84 ASN A CA 1
ATOM 601 C C . ASN A 1 84 ? 45.622 9.635 -45.738 1.00 84.12 84 ASN A C 1
ATOM 603 O O . ASN A 1 84 ? 46.370 9.933 -46.669 1.00 84.12 84 ASN A O 1
ATOM 607 N N . VAL A 1 85 ? 45.060 8.422 -45.648 1.00 85.25 85 VAL A N 1
ATOM 608 C CA . VAL A 1 85 ? 45.245 7.372 -46.665 1.00 85.25 85 VAL A CA 1
ATOM 609 C C . VAL A 1 85 ? 44.805 7.878 -48.037 1.00 85.25 85 VAL A C 1
ATOM 611 O O . VAL A 1 85 ? 45.563 7.783 -49.002 1.00 85.25 85 VAL A O 1
ATOM 614 N N . LYS A 1 86 ? 43.616 8.480 -48.125 1.00 86.88 86 LYS A N 1
ATOM 615 C CA . LYS A 1 86 ? 43.078 9.034 -49.373 1.00 86.88 86 LYS A CA 1
ATOM 616 C C . LYS A 1 86 ? 43.952 10.155 -49.942 1.00 86.88 86 LYS A C 1
ATOM 618 O O . LYS A 1 86 ? 44.171 10.221 -51.154 1.00 86.88 86 LYS A O 1
ATOM 623 N N . ASP A 1 87 ? 44.464 11.037 -49.091 1.00 89.12 87 ASP A N 1
ATOM 624 C CA . ASP A 1 87 ? 45.353 12.123 -49.504 1.00 89.12 87 ASP A CA 1
ATOM 625 C C . ASP A 1 87 ? 46.688 11.582 -50.036 1.00 89.12 87 ASP A C 1
ATOM 627 O O . ASP A 1 87 ? 47.166 12.054 -51.072 1.00 89.12 87 ASP A O 1
ATOM 631 N N . LEU A 1 88 ? 47.254 10.553 -49.398 1.00 86.06 88 LEU A N 1
ATOM 632 C CA . LEU A 1 88 ? 48.466 9.870 -49.861 1.00 86.06 88 LEU A CA 1
ATOM 633 C C . LEU A 1 88 ? 48.244 9.097 -51.168 1.00 86.06 88 LEU A C 1
ATOM 635 O O . LEU A 1 88 ? 49.111 9.132 -52.040 1.00 86.06 88 LEU A O 1
ATOM 639 N N . GLU A 1 89 ? 47.087 8.458 -51.367 1.00 84.00 89 GLU A N 1
ATOM 640 C CA . GLU A 1 89 ? 46.730 7.816 -52.644 1.00 84.00 89 GLU A CA 1
ATOM 641 C C . GLU A 1 89 ? 46.658 8.833 -53.789 1.00 84.00 89 GLU A C 1
ATOM 643 O O . GLU A 1 89 ? 47.206 8.602 -54.872 1.00 84.00 89 GLU A O 1
ATOM 648 N N . ASN A 1 90 ? 46.050 9.996 -53.539 1.00 89.44 90 ASN A N 1
ATOM 649 C CA . ASN A 1 90 ? 45.991 11.089 -54.510 1.00 89.44 90 ASN A CA 1
ATOM 650 C C . ASN A 1 90 ? 47.388 11.646 -54.831 1.00 89.44 90 ASN A C 1
ATOM 652 O O . ASN A 1 90 ? 47.706 11.893 -55.999 1.00 89.44 90 ASN A O 1
ATOM 656 N N . GLN A 1 91 ? 48.235 11.830 -53.811 1.00 88.94 91 GLN A N 1
ATOM 657 C CA . GLN A 1 91 ? 49.620 12.277 -53.987 1.00 88.94 91 GLN A CA 1
ATOM 658 C C . GLN A 1 91 ? 50.451 11.255 -54.767 1.00 88.94 91 GLN A C 1
ATOM 660 O O . GLN A 1 91 ? 51.194 11.643 -55.670 1.00 88.94 91 GLN A O 1
ATOM 665 N N . LEU A 1 92 ? 50.291 9.963 -54.472 1.00 86.56 92 LEU A N 1
ATOM 666 C CA . LEU A 1 92 ? 50.958 8.878 -55.183 1.00 86.56 92 LEU A CA 1
ATOM 667 C C . LEU A 1 92 ? 50.565 8.864 -56.665 1.00 86.56 92 LEU A C 1
ATOM 669 O O . LEU A 1 92 ? 51.447 8.864 -57.522 1.00 86.56 92 LEU A O 1
ATOM 673 N N . ALA A 1 93 ? 49.269 8.938 -56.983 1.00 86.12 93 ALA A N 1
ATOM 674 C CA . ALA A 1 93 ? 48.787 8.973 -58.365 1.00 86.12 93 ALA A CA 1
ATOM 675 C C . ALA A 1 93 ? 49.328 10.190 -59.143 1.00 86.12 93 ALA A C 1
ATOM 677 O O . ALA A 1 93 ? 49.755 10.070 -60.296 1.00 86.12 93 ALA A O 1
ATOM 678 N N . ALA A 1 94 ? 49.364 11.366 -58.506 1.00 88.06 94 ALA A N 1
ATOM 679 C CA . ALA A 1 94 ? 49.938 12.572 -59.099 1.00 88.06 94 ALA A CA 1
ATOM 680 C C . ALA A 1 94 ? 51.460 12.452 -59.314 1.00 88.06 94 ALA A C 1
ATOM 682 O O . ALA A 1 94 ? 51.970 12.855 -60.364 1.00 88.06 94 ALA A O 1
ATOM 683 N N . ALA A 1 95 ? 52.184 11.877 -58.350 1.00 83.50 95 ALA A N 1
ATOM 684 C CA . ALA A 1 95 ? 53.626 11.658 -58.428 1.00 83.50 95 ALA A CA 1
ATOM 685 C C . ALA A 1 95 ? 53.999 10.634 -59.511 1.00 83.50 95 ALA A C 1
ATOM 687 O O . ALA A 1 95 ? 54.942 10.865 -60.268 1.00 83.50 95 ALA A O 1
ATOM 688 N N . GLU A 1 96 ? 53.236 9.547 -59.650 1.00 81.94 96 GLU A N 1
ATOM 689 C CA . GLU A 1 96 ? 53.408 8.552 -60.715 1.00 81.94 96 GLU A CA 1
ATOM 690 C C . GLU A 1 96 ? 53.176 9.163 -62.106 1.00 81.94 96 GLU A C 1
ATOM 692 O O . GLU A 1 96 ? 53.987 8.966 -63.017 1.00 81.94 96 GLU A O 1
ATOM 697 N N . ALA A 1 97 ? 52.122 9.970 -62.261 1.00 84.94 97 ALA A N 1
ATOM 698 C CA . ALA A 1 97 ? 51.837 10.679 -63.507 1.00 84.94 97 ALA A CA 1
ATOM 699 C C . ALA A 1 97 ? 52.939 11.690 -63.873 1.00 84.94 97 ALA A C 1
ATOM 701 O O . ALA A 1 97 ? 53.319 11.801 -65.041 1.00 84.94 97 ALA A O 1
ATOM 702 N N . ALA A 1 98 ? 53.478 12.411 -62.884 1.00 82.06 98 ALA A N 1
ATOM 703 C CA . ALA A 1 98 ? 54.579 13.351 -63.081 1.00 82.06 98 ALA A CA 1
ATOM 704 C C . ALA A 1 98 ? 55.898 12.636 -63.425 1.00 82.06 98 ALA A C 1
ATOM 706 O O . ALA A 1 98 ? 56.601 13.048 -64.351 1.00 82.06 98 ALA A O 1
ATOM 707 N N . ALA A 1 99 ? 56.216 11.538 -62.732 1.00 80.88 99 ALA A N 1
ATOM 708 C CA . ALA A 1 99 ? 57.414 10.737 -62.979 1.00 80.88 99 ALA A CA 1
ATOM 709 C C . ALA A 1 99 ? 57.437 10.155 -64.403 1.00 80.88 99 ALA A C 1
ATOM 711 O O . ALA A 1 99 ? 58.492 10.136 -65.038 1.00 80.88 99 ALA A O 1
ATOM 712 N N . ALA A 1 100 ? 56.276 9.761 -64.943 1.00 81.31 100 ALA A N 1
ATOM 713 C CA . ALA A 1 100 ? 56.139 9.232 -66.303 1.00 81.31 100 ALA A CA 1
ATOM 714 C C . ALA A 1 100 ? 56.524 10.231 -67.416 1.00 81.31 100 ALA A C 1
ATOM 716 O O . ALA A 1 100 ? 56.804 9.816 -68.542 1.00 81.31 100 ALA A O 1
ATOM 717 N N . GLN A 1 101 ? 56.555 11.537 -67.126 1.00 85.62 101 GLN A N 1
ATOM 718 C CA . GLN A 1 101 ? 56.933 12.579 -68.091 1.00 85.62 101 GLN A CA 1
ATOM 719 C C . GLN A 1 101 ? 58.430 12.927 -68.071 1.00 85.62 101 GLN A C 1
ATOM 721 O O . GLN A 1 101 ? 58.904 13.680 -68.925 1.00 85.62 101 GLN A O 1
ATOM 726 N N . LEU A 1 102 ? 59.186 12.400 -67.106 1.00 82.00 102 LEU A N 1
ATOM 727 C CA . LEU A 1 102 ? 60.604 12.700 -66.921 1.00 82.00 102 LEU A CA 1
ATOM 728 C C . LEU A 1 102 ? 61.492 11.641 -67.595 1.00 82.00 102 LEU A C 1
ATOM 730 O O . LEU A 1 102 ? 61.102 10.494 -67.790 1.00 82.00 102 LEU A O 1
ATOM 734 N N . THR A 1 103 ? 62.729 12.013 -67.943 1.00 78.75 103 THR A N 1
ATOM 735 C CA . THR A 1 103 ? 63.741 11.089 -68.494 1.00 78.75 103 THR A CA 1
ATOM 736 C C . THR A 1 103 ? 65.109 11.316 -67.845 1.00 78.75 103 THR A C 1
ATOM 738 O O . THR A 1 103 ? 65.374 12.374 -67.271 1.00 78.75 103 THR A O 1
ATOM 741 N N . GLY A 1 104 ? 66.002 10.323 -67.918 1.00 75.62 104 GLY A N 1
ATOM 742 C CA . GLY A 1 104 ? 67.354 10.426 -67.357 1.00 75.62 104 GLY A CA 1
ATOM 743 C C . GLY A 1 104 ? 67.374 10.424 -65.823 1.00 75.62 104 GLY A C 1
ATOM 744 O O . GLY A 1 104 ? 66.554 9.767 -65.189 1.00 75.62 104 GLY A O 1
ATOM 745 N N . SER A 1 105 ? 68.317 11.143 -65.208 1.00 74.25 105 SER A N 1
ATOM 746 C CA . SER A 1 105 ? 68.495 11.149 -63.745 1.00 74.25 105 SER A CA 1
ATOM 747 C C . SER A 1 105 ? 67.290 11.708 -62.978 1.00 74.25 105 SER A C 1
ATOM 749 O O . SER A 1 105 ? 66.984 11.213 -61.900 1.00 74.25 105 SER A O 1
ATOM 751 N N . ALA A 1 106 ? 66.556 12.665 -63.555 1.00 72.44 106 ALA A N 1
ATOM 752 C CA . ALA A 1 106 ? 65.351 13.235 -62.946 1.00 72.44 106 ALA A CA 1
ATOM 753 C C . ALA A 1 106 ? 64.198 12.219 -62.834 1.00 72.44 106 ALA A C 1
ATOM 755 O O . ALA A 1 106 ? 63.421 12.268 -61.886 1.00 72.44 106 ALA A O 1
ATOM 756 N N . ALA A 1 107 ? 64.103 11.267 -63.771 1.00 72.19 107 ALA A N 1
ATOM 757 C CA . ALA A 1 107 ? 63.121 10.184 -63.692 1.00 72.19 107 ALA A CA 1
ATOM 758 C C . ALA A 1 107 ? 63.460 9.186 -62.576 1.00 72.19 107 ALA A C 1
ATOM 760 O O . ALA A 1 107 ? 62.568 8.695 -61.893 1.00 72.19 107 ALA A O 1
ATOM 761 N N . ALA A 1 108 ? 64.751 8.906 -62.368 1.00 71.31 108 ALA A N 1
ATOM 762 C CA . ALA A 1 108 ? 65.202 8.013 -61.304 1.00 71.31 108 ALA A CA 1
ATOM 763 C C . ALA A 1 108 ? 64.938 8.602 -59.906 1.00 71.31 108 ALA A C 1
ATOM 765 O O . ALA A 1 108 ? 64.479 7.886 -59.021 1.00 71.31 108 ALA A O 1
ATOM 766 N N . GLU A 1 109 ? 65.165 9.906 -59.718 1.00 74.81 109 GLU A N 1
ATOM 767 C CA . GLU A 1 109 ? 64.837 10.610 -58.467 1.00 74.81 109 GLU A CA 1
ATOM 768 C C . GLU A 1 109 ? 63.321 10.664 -58.214 1.00 74.81 109 GLU A C 1
ATOM 770 O O . GLU A 1 109 ? 62.877 10.428 -57.092 1.00 74.81 109 GLU A O 1
ATOM 775 N N . ALA A 1 110 ? 62.515 10.897 -59.256 1.00 74.12 110 ALA A N 1
ATOM 776 C CA . ALA A 1 110 ? 61.056 10.887 -59.146 1.00 74.12 110 ALA A CA 1
ATOM 777 C C . ALA A 1 110 ? 60.498 9.493 -58.802 1.00 74.12 110 ALA A C 1
ATOM 779 O O . ALA A 1 110 ? 59.591 9.382 -57.981 1.00 74.12 110 ALA A O 1
ATOM 780 N N . LEU A 1 111 ? 61.064 8.422 -59.368 1.00 77.56 111 LEU A N 1
ATOM 781 C CA . LEU A 1 111 ? 60.689 7.046 -59.022 1.00 77.56 111 LEU A CA 1
ATOM 782 C C . LEU A 1 111 ? 61.061 6.682 -57.578 1.00 77.56 111 LEU A C 1
ATOM 784 O O . LEU A 1 111 ? 60.279 6.011 -56.911 1.00 77.56 111 LEU A O 1
ATOM 788 N N . ALA A 1 112 ? 62.201 7.160 -57.071 1.00 76.88 112 ALA A N 1
ATOM 789 C CA . ALA A 1 112 ? 62.571 6.972 -55.667 1.00 76.88 112 ALA A CA 1
ATOM 790 C C . ALA A 1 112 ? 61.604 7.699 -54.711 1.00 76.88 112 ALA A C 1
ATOM 792 O O . ALA A 1 112 ? 61.254 7.163 -53.661 1.00 76.88 112 ALA A O 1
ATOM 793 N N . ALA A 1 113 ? 61.122 8.890 -55.084 1.00 77.38 113 ALA A N 1
ATOM 794 C CA . ALA A 1 113 ? 60.099 9.609 -54.322 1.00 77.38 113 ALA A CA 1
ATOM 795 C C . ALA A 1 113 ? 58.732 8.895 -54.349 1.00 77.38 113 ALA A C 1
ATOM 797 O O . ALA A 1 113 ? 58.056 8.827 -53.326 1.00 77.38 113 ALA A O 1
ATOM 798 N N . VAL A 1 114 ? 58.347 8.306 -55.488 1.00 80.31 114 VAL A N 1
ATOM 799 C CA . VAL A 1 114 ? 57.155 7.443 -55.600 1.00 80.31 114 VAL A CA 1
ATOM 800 C C . VAL A 1 114 ? 57.276 6.213 -54.695 1.00 80.31 114 VAL A C 1
ATOM 802 O O . VAL A 1 114 ? 56.313 5.832 -54.038 1.00 80.31 114 VAL A O 1
ATOM 805 N N . GLU A 1 115 ? 58.452 5.590 -54.626 1.00 79.69 115 GLU A N 1
ATOM 806 C CA . GLU A 1 115 ? 58.686 4.431 -53.758 1.00 79.69 115 GLU A CA 1
ATOM 807 C C . GLU A 1 115 ? 58.605 4.796 -52.266 1.00 79.69 115 GLU A C 1
ATOM 809 O O . GLU A 1 115 ? 58.020 4.050 -51.481 1.00 79.69 115 GLU A O 1
ATOM 814 N N . GLN A 1 116 ? 59.091 5.982 -51.892 1.00 82.12 116 GLN A N 1
ATOM 815 C CA . GLN A 1 116 ? 58.924 6.531 -50.547 1.00 82.12 116 GLN A CA 1
ATOM 816 C C . GLN A 1 116 ? 57.443 6.804 -50.214 1.00 82.12 116 GLN A C 1
ATOM 818 O O . GLN A 1 116 ? 56.982 6.380 -49.158 1.00 82.12 116 GLN A O 1
ATOM 823 N N . LEU A 1 117 ? 56.670 7.401 -51.132 1.00 81.75 117 LEU A N 1
ATOM 824 C CA . LEU A 1 117 ? 55.220 7.607 -50.961 1.00 81.75 117 LEU A CA 1
ATOM 825 C C . LEU A 1 117 ? 54.448 6.288 -50.829 1.00 81.75 117 LEU A C 1
ATOM 827 O O . LEU A 1 117 ? 53.511 6.196 -50.043 1.00 81.75 117 LEU A O 1
ATOM 831 N N . ARG A 1 118 ? 54.842 5.237 -51.560 1.00 79.19 118 ARG A N 1
ATOM 832 C CA . ARG A 1 118 ? 54.240 3.900 -51.403 1.00 79.19 118 ARG A CA 1
ATOM 833 C C . ARG A 1 118 ? 54.495 3.315 -50.019 1.00 79.19 118 ARG A C 1
ATOM 835 O O . ARG A 1 118 ? 53.626 2.627 -49.490 1.00 79.19 118 ARG A O 1
ATOM 842 N N . LYS A 1 119 ? 55.671 3.575 -49.444 1.00 79.94 119 LYS A N 1
ATOM 843 C CA . LYS A 1 119 ? 56.001 3.148 -48.084 1.00 79.94 119 LYS A CA 1
ATOM 844 C C . LYS A 1 119 ? 55.166 3.905 -47.048 1.00 79.94 119 LYS A C 1
ATOM 846 O O . LYS A 1 119 ? 54.564 3.266 -46.194 1.00 79.94 119 LYS A O 1
ATOM 851 N N . GLU A 1 120 ? 55.070 5.225 -47.180 1.00 81.50 120 GLU A N 1
ATOM 852 C CA . GLU A 1 120 ? 54.240 6.078 -46.314 1.00 81.50 120 GLU A CA 1
ATOM 853 C C . GLU A 1 120 ? 52.752 5.704 -46.404 1.00 81.50 120 GLU A C 1
ATOM 855 O O . GLU A 1 120 ? 52.073 5.613 -45.387 1.00 81.50 120 GLU A O 1
ATOM 860 N N . LEU A 1 121 ? 52.251 5.386 -47.603 1.00 78.38 121 LEU A N 1
ATOM 861 C CA . LEU A 1 121 ? 50.885 4.898 -47.794 1.00 78.38 121 LEU A CA 1
ATOM 862 C C . LEU A 1 121 ? 50.646 3.541 -47.115 1.00 78.38 121 LEU A C 1
ATOM 864 O O . LEU A 1 121 ? 49.575 3.316 -46.557 1.00 78.38 121 LEU A O 1
ATOM 868 N N . ALA A 1 122 ? 51.612 2.621 -47.174 1.00 77.00 122 ALA A N 1
ATOM 869 C CA . ALA A 1 122 ? 51.493 1.323 -46.510 1.00 77.00 122 ALA A CA 1
ATOM 870 C C . ALA A 1 122 ? 51.468 1.463 -44.977 1.00 77.00 122 ALA A C 1
ATOM 872 O O . ALA A 1 122 ? 50.687 0.778 -44.314 1.00 77.00 122 ALA A O 1
ATOM 873 N N . GLU A 1 123 ? 52.280 2.369 -44.428 1.00 76.31 123 GLU A N 1
ATOM 874 C CA . GLU A 1 123 ? 52.273 2.721 -43.003 1.00 76.31 123 GLU A CA 1
ATOM 875 C C . GLU A 1 123 ? 50.918 3.345 -42.611 1.00 76.31 123 GLU A C 1
ATOM 877 O O . GLU A 1 123 ? 50.250 2.821 -41.724 1.00 76.31 123 GLU A O 1
ATOM 882 N N . ALA A 1 124 ? 50.426 4.339 -43.360 1.00 75.62 124 ALA A N 1
ATOM 883 C CA . ALA A 1 124 ? 49.132 4.980 -43.101 1.00 75.62 124 ALA A CA 1
ATOM 884 C C . ALA A 1 124 ? 47.933 4.015 -43.197 1.00 75.62 124 ALA A C 1
ATOM 886 O O . ALA A 1 124 ? 46.994 4.113 -42.412 1.00 75.62 124 ALA A O 1
ATOM 887 N N . LYS A 1 125 ? 47.955 3.054 -44.132 1.00 71.12 125 LYS A N 1
ATOM 888 C CA . LYS A 1 125 ? 46.919 2.006 -44.224 1.00 71.12 125 LYS A CA 1
ATOM 889 C C . LYS A 1 125 ? 46.944 1.051 -43.034 1.00 71.12 125 LYS A C 1
ATOM 891 O O . LYS A 1 125 ? 45.893 0.557 -42.639 1.00 71.12 125 LYS A O 1
ATOM 896 N N . THR A 1 126 ? 48.128 0.788 -42.482 1.00 78.44 126 THR A N 1
ATOM 897 C CA . THR A 1 126 ? 48.271 -0.031 -41.272 1.00 78.44 126 THR A CA 1
ATOM 898 C C . THR A 1 126 ? 47.713 0.719 -40.065 1.00 78.44 126 THR A C 1
ATOM 900 O O . THR A 1 126 ? 46.897 0.162 -39.342 1.00 78.44 126 THR A O 1
ATOM 903 N N . GLU A 1 127 ? 48.059 2.000 -39.906 1.00 74.44 127 GLU A N 1
ATOM 904 C CA . GLU A 1 127 ? 47.523 2.861 -38.840 1.00 74.44 127 GLU A CA 1
ATOM 905 C C . GLU A 1 127 ? 45.994 3.015 -38.922 1.00 74.44 127 GLU A C 1
ATOM 907 O O . GLU A 1 127 ? 45.313 2.951 -37.902 1.00 74.44 127 GLU A O 1
ATOM 912 N N . ALA A 1 128 ? 45.433 3.170 -40.129 1.00 75.56 128 ALA A N 1
ATOM 913 C CA . ALA A 1 128 ? 43.983 3.212 -40.323 1.00 75.56 128 ALA A CA 1
ATOM 914 C C . ALA A 1 128 ? 43.317 1.889 -39.913 1.00 75.56 128 ALA A C 1
ATOM 916 O O . ALA A 1 128 ? 42.310 1.903 -39.210 1.00 75.56 128 ALA A O 1
ATOM 917 N N . TRP A 1 129 ? 43.895 0.744 -40.294 1.00 82.25 129 TRP A N 1
ATOM 918 C CA . TRP A 1 129 ? 43.389 -0.567 -39.883 1.00 82.25 129 TRP A CA 1
ATOM 919 C C . TRP A 1 129 ? 43.434 -0.760 -38.358 1.00 82.25 129 TRP A C 1
ATOM 921 O O . TRP A 1 129 ? 42.434 -1.170 -37.776 1.00 82.25 129 TRP A O 1
ATOM 931 N N . GLU A 1 130 ? 44.539 -0.398 -37.699 1.00 77.56 130 GLU A N 1
ATOM 932 C CA . GLU A 1 130 ? 44.657 -0.452 -36.233 1.00 77.56 130 GLU A CA 1
ATOM 933 C C . GLU A 1 130 ? 43.629 0.456 -35.534 1.00 77.56 130 GLU A C 1
ATOM 935 O O . GLU A 1 130 ? 43.098 0.101 -34.482 1.00 77.56 130 GLU A O 1
ATOM 940 N N . ALA A 1 131 ? 43.305 1.611 -36.125 1.00 75.31 131 ALA A N 1
ATOM 941 C CA . ALA A 1 131 ? 42.278 2.508 -35.604 1.00 75.31 131 ALA A CA 1
ATOM 942 C C . ALA A 1 131 ? 40.854 1.933 -35.755 1.00 75.31 131 ALA A C 1
ATOM 944 O O . ALA A 1 131 ? 40.038 2.096 -34.848 1.00 75.31 131 ALA A O 1
ATOM 945 N N . HIS A 1 132 ? 40.559 1.232 -36.858 1.00 76.62 132 HIS A N 1
ATOM 946 C CA . HIS A 1 132 ? 39.292 0.504 -37.038 1.00 76.62 132 HIS A CA 1
ATOM 947 C C . HIS A 1 132 ? 39.162 -0.672 -36.054 1.00 76.62 132 HIS A C 1
ATOM 949 O O . HIS A 1 132 ? 38.104 -0.846 -35.456 1.00 76.62 132 HIS A O 1
ATOM 955 N N . GLU A 1 133 ? 40.236 -1.428 -35.808 1.00 83.75 133 GLU A N 1
ATOM 956 C CA . GLU A 1 133 ? 40.262 -2.486 -34.777 1.00 83.75 133 GLU A CA 1
ATOM 957 C C . GLU A 1 133 ? 40.025 -1.926 -33.364 1.00 83.75 133 GLU A C 1
ATOM 959 O O . GLU A 1 133 ? 39.305 -2.520 -32.564 1.00 83.75 133 GLU A O 1
ATOM 964 N N . ALA A 1 134 ? 40.574 -0.746 -33.055 1.00 80.62 134 ALA A N 1
ATOM 965 C CA . ALA A 1 134 ? 40.342 -0.092 -31.770 1.00 80.62 134 ALA A CA 1
ATOM 966 C C . ALA A 1 134 ? 38.872 0.316 -31.560 1.00 80.62 134 ALA A C 1
ATOM 968 O O . ALA A 1 134 ? 38.399 0.281 -30.426 1.00 80.62 134 ALA A O 1
ATOM 969 N N . ILE A 1 135 ? 38.142 0.678 -32.625 1.00 83.31 135 ILE A N 1
ATOM 970 C CA . ILE A 1 135 ? 36.694 0.931 -32.541 1.00 83.31 135 ILE A CA 1
ATOM 971 C C . ILE A 1 135 ? 35.951 -0.346 -32.156 1.00 83.31 135 ILE A C 1
ATOM 973 O O . ILE A 1 135 ? 35.151 -0.296 -31.229 1.00 83.31 135 ILE A O 1
ATOM 977 N N . LEU A 1 136 ? 36.248 -1.475 -32.807 1.00 82.56 136 LEU A N 1
ATOM 978 C CA . LEU A 1 136 ? 35.580 -2.750 -32.520 1.00 82.56 136 LEU A CA 1
ATOM 979 C C . LEU A 1 136 ? 35.759 -3.172 -31.057 1.00 82.56 136 LEU A C 1
ATOM 981 O O . LEU A 1 136 ? 34.799 -3.593 -30.421 1.00 82.56 136 LEU A O 1
ATOM 985 N N . ALA A 1 137 ? 36.963 -2.996 -30.506 1.00 85.19 137 ALA A N 1
ATOM 986 C CA . ALA A 1 137 ? 37.226 -3.272 -29.094 1.00 85.19 137 ALA A CA 1
ATOM 987 C C . ALA A 1 137 ? 36.423 -2.352 -28.152 1.00 85.19 137 ALA A C 1
ATOM 989 O O . ALA A 1 137 ? 35.893 -2.812 -27.148 1.00 85.19 137 ALA A O 1
ATOM 990 N N . ILE A 1 138 ? 36.297 -1.059 -28.480 1.00 84.25 138 ILE A N 1
ATOM 991 C CA . ILE A 1 138 ? 35.494 -0.116 -27.683 1.00 84.25 138 ILE A CA 1
ATOM 992 C C . ILE A 1 138 ? 33.997 -0.437 -27.788 1.00 84.25 138 ILE A C 1
ATOM 994 O O . ILE A 1 138 ? 33.280 -0.269 -26.808 1.00 84.25 138 ILE A O 1
ATOM 998 N N . GLU A 1 139 ? 33.515 -0.875 -28.952 1.00 84.19 139 GLU A N 1
ATOM 999 C CA . GLU A 1 139 ? 32.118 -1.283 -29.147 1.00 84.19 139 GLU A CA 1
ATOM 1000 C C . GLU A 1 139 ? 31.779 -2.554 -28.353 1.00 84.19 139 GLU A C 1
ATOM 1002 O O . GLU A 1 139 ? 30.699 -2.627 -27.771 1.00 84.19 139 GLU A O 1
ATOM 1007 N N . GLU A 1 140 ? 32.705 -3.515 -28.262 1.00 89.69 140 GLU A N 1
ATOM 1008 C CA . GLU A 1 140 ? 32.566 -4.695 -27.396 1.00 89.69 140 GLU A CA 1
ATOM 1009 C C . GLU A 1 140 ? 32.521 -4.302 -25.908 1.00 89.69 140 GLU A C 1
ATOM 1011 O O . GLU A 1 140 ? 31.580 -4.678 -25.206 1.00 89.69 140 GLU A O 1
ATOM 1016 N N . ASP A 1 141 ? 33.470 -3.475 -25.450 1.00 86.62 141 ASP A N 1
ATOM 1017 C CA . ASP A 1 141 ? 33.504 -2.969 -24.070 1.00 86.62 141 ASP A CA 1
ATOM 1018 C C . ASP A 1 141 ? 32.237 -2.157 -23.726 1.00 86.62 141 ASP A C 1
ATOM 1020 O O . ASP A 1 141 ? 31.729 -2.227 -22.605 1.00 86.62 141 ASP A O 1
ATOM 1024 N N . LEU A 1 142 ? 31.721 -1.367 -24.678 1.00 87.25 142 LEU A N 1
ATOM 1025 C CA . LEU A 1 142 ? 30.501 -0.574 -24.506 1.00 87.25 142 LEU A CA 1
ATOM 1026 C C . LEU A 1 142 ? 29.277 -1.476 -24.347 1.00 87.25 142 LEU A C 1
ATOM 1028 O O . LEU A 1 142 ? 28.497 -1.249 -23.428 1.00 87.25 142 LEU A O 1
ATOM 1032 N N . ALA A 1 143 ? 29.138 -2.512 -25.177 1.00 86.06 143 ALA A N 1
ATOM 1033 C CA . ALA A 1 143 ? 28.031 -3.459 -25.071 1.00 86.06 143 ALA A CA 1
ATOM 1034 C C . ALA A 1 143 ? 28.044 -4.217 -23.729 1.00 86.06 143 ALA A C 1
ATOM 1036 O O . ALA A 1 143 ? 26.995 -4.404 -23.112 1.00 86.06 143 ALA A O 1
ATO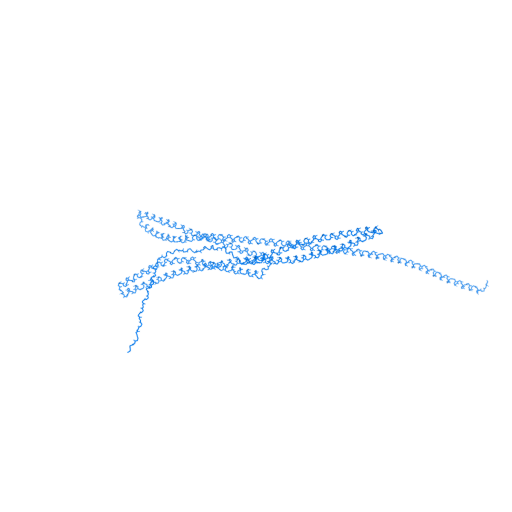M 1037 N N . GLU A 1 144 ? 29.224 -4.615 -23.236 1.00 87.44 144 GLU A N 1
ATOM 1038 C CA . GLU A 1 144 ? 29.354 -5.227 -21.906 1.00 87.44 144 GLU A CA 1
ATOM 1039 C C . GLU A 1 144 ? 28.980 -4.238 -20.788 1.00 87.44 144 GLU A C 1
ATOM 1041 O O . GLU A 1 144 ? 28.278 -4.599 -19.840 1.00 87.44 144 GLU A O 1
ATOM 1046 N N . ALA A 1 145 ? 29.406 -2.976 -20.902 1.00 82.44 145 ALA A N 1
ATOM 1047 C CA . ALA A 1 145 ? 29.074 -1.936 -19.932 1.00 82.44 145 ALA A CA 1
ATOM 1048 C C . ALA A 1 145 ? 27.578 -1.575 -19.929 1.00 82.44 145 ALA A C 1
ATOM 1050 O O . ALA A 1 145 ? 27.023 -1.326 -18.858 1.00 82.44 145 ALA A O 1
ATOM 1051 N N . GLU A 1 146 ? 26.927 -1.561 -21.095 1.00 81.06 146 GLU A N 1
ATOM 1052 C CA . GLU A 1 146 ? 25.486 -1.334 -21.239 1.00 81.06 146 GLU A CA 1
ATOM 1053 C C . GLU A 1 146 ? 24.683 -2.460 -20.580 1.00 81.06 146 GLU A C 1
ATOM 1055 O O . GLU A 1 146 ? 23.825 -2.173 -19.746 1.00 81.06 146 GLU A O 1
ATOM 1060 N N . ALA A 1 147 ? 25.033 -3.724 -20.841 1.00 84.38 147 ALA A N 1
ATOM 1061 C CA . ALA A 1 147 ? 24.405 -4.871 -20.181 1.00 84.38 147 ALA A CA 1
ATOM 1062 C C . ALA A 1 147 ? 24.602 -4.836 -18.653 1.00 84.38 147 ALA A C 1
ATOM 1064 O O . ALA A 1 147 ? 23.663 -5.025 -17.883 1.00 84.38 147 ALA A O 1
ATOM 1065 N N . ALA A 1 148 ? 25.814 -4.513 -18.188 1.00 80.69 148 ALA A N 1
ATOM 1066 C CA . ALA A 1 148 ? 26.086 -4.375 -16.758 1.00 80.69 148 ALA A CA 1
ATOM 1067 C C . ALA A 1 148 ? 25.321 -3.205 -16.111 1.00 80.69 148 ALA A C 1
ATOM 1069 O O . ALA A 1 148 ? 25.017 -3.255 -14.914 1.00 80.69 148 ALA A O 1
ATOM 1070 N N . HIS A 1 149 ? 25.046 -2.138 -16.869 1.00 78.88 149 HIS A N 1
ATOM 1071 C CA . HIS A 1 149 ? 24.224 -1.026 -16.408 1.00 78.88 149 HIS A CA 1
ATOM 1072 C C . HIS A 1 149 ? 22.752 -1.417 -16.294 1.00 78.88 149 HIS A C 1
ATOM 1074 O O . HIS A 1 149 ? 22.142 -1.103 -15.273 1.00 78.88 149 HIS A O 1
ATOM 1080 N N . GLU A 1 150 ? 22.212 -2.118 -17.290 1.00 78.38 150 GLU A N 1
ATOM 1081 C CA . GLU A 1 150 ? 20.845 -2.645 -17.287 1.00 78.38 150 GLU A CA 1
ATOM 1082 C C . GLU A 1 150 ? 20.609 -3.545 -16.066 1.00 78.38 150 GLU A C 1
ATOM 1084 O O . GLU A 1 150 ? 19.767 -3.223 -15.226 1.00 78.38 150 GLU A O 1
ATOM 1089 N N . ASP A 1 151 ? 21.470 -4.547 -15.857 1.00 78.44 151 ASP A N 1
ATOM 1090 C CA . ASP A 1 151 ? 21.428 -5.431 -14.683 1.00 78.44 151 ASP A CA 1
ATOM 1091 C C . ASP A 1 151 ? 21.464 -4.645 -13.356 1.00 78.44 151 ASP A C 1
ATOM 1093 O O . ASP A 1 151 ? 20.759 -4.949 -12.387 1.00 78.44 151 ASP A O 1
ATOM 1097 N N . ALA A 1 152 ? 22.327 -3.625 -13.269 1.00 73.75 152 ALA A N 1
ATOM 1098 C CA . ALA A 1 152 ? 22.463 -2.815 -12.062 1.00 73.75 152 ALA A CA 1
ATOM 1099 C C . ALA A 1 152 ? 21.246 -1.902 -11.829 1.00 73.75 152 ALA A C 1
ATOM 1101 O O . ALA A 1 152 ? 20.866 -1.681 -10.677 1.00 73.75 152 ALA A O 1
ATOM 1102 N N . ALA A 1 153 ? 20.639 -1.378 -12.893 1.00 73.00 153 ALA A N 1
ATOM 1103 C CA . ALA A 1 153 ? 19.445 -0.543 -12.831 1.00 73.00 153 ALA A CA 1
ATOM 1104 C C . ALA A 1 153 ? 18.202 -1.354 -12.432 1.00 73.00 153 ALA A C 1
ATOM 1106 O O . ALA A 1 153 ? 17.417 -0.901 -11.590 1.00 73.00 153 ALA A O 1
ATOM 1107 N N . GLU A 1 154 ? 18.054 -2.571 -12.959 1.00 77.88 154 GLU A N 1
ATOM 1108 C CA . GLU A 1 154 ? 17.014 -3.512 -12.536 1.00 77.88 154 GLU A CA 1
ATOM 1109 C C . GLU A 1 154 ? 17.167 -3.870 -11.054 1.00 77.88 154 GLU A C 1
ATOM 1111 O O . GLU A 1 154 ? 16.212 -3.759 -10.281 1.00 77.88 154 GLU A O 1
ATOM 1116 N N . ALA A 1 155 ? 18.389 -4.192 -10.616 1.00 75.00 155 ALA A N 1
ATOM 1117 C CA . ALA A 1 155 ? 18.670 -4.492 -9.215 1.00 75.00 155 ALA A CA 1
ATOM 1118 C C . ALA A 1 155 ? 18.362 -3.306 -8.281 1.00 75.00 155 ALA A C 1
ATOM 1120 O O . ALA A 1 155 ? 17.810 -3.502 -7.197 1.00 75.00 155 ALA A O 1
ATOM 1121 N N . ALA A 1 156 ? 18.679 -2.073 -8.690 1.00 71.25 156 ALA A N 1
ATOM 1122 C CA . ALA A 1 156 ? 18.356 -0.869 -7.921 1.00 71.25 156 ALA A CA 1
ATOM 1123 C C . ALA A 1 156 ? 16.841 -0.636 -7.816 1.00 71.25 156 ALA A C 1
ATOM 1125 O O . ALA A 1 156 ? 16.339 -0.283 -6.745 1.00 71.25 156 ALA A O 1
ATOM 1126 N N . THR A 1 157 ? 16.107 -0.880 -8.901 1.00 76.19 157 THR A N 1
ATOM 1127 C CA . THR A 1 157 ? 14.641 -0.799 -8.937 1.00 76.19 157 THR A CA 1
ATOM 1128 C C . THR A 1 157 ? 14.005 -1.833 -8.011 1.00 76.19 157 THR A C 1
ATOM 1130 O O . THR A 1 157 ? 13.177 -1.475 -7.169 1.00 76.19 157 THR A O 1
ATOM 1133 N N . ALA A 1 158 ? 14.445 -3.090 -8.089 1.00 71.31 158 ALA A N 1
ATOM 1134 C CA . ALA A 1 158 ? 13.967 -4.167 -7.227 1.00 71.31 158 ALA A CA 1
ATOM 1135 C C . ALA A 1 158 ? 14.270 -3.892 -5.744 1.00 71.31 158 ALA A C 1
ATOM 1137 O O . ALA A 1 158 ? 13.397 -4.044 -4.889 1.00 71.31 158 ALA A O 1
ATOM 1138 N N . ALA A 1 159 ? 15.477 -3.407 -5.431 1.00 71.06 159 ALA A N 1
ATOM 1139 C CA . ALA A 1 159 ? 15.848 -3.038 -4.068 1.00 71.06 159 ALA A CA 1
ATOM 1140 C C . ALA A 1 159 ? 14.986 -1.885 -3.528 1.00 71.06 159 ALA A C 1
ATOM 1142 O O . ALA A 1 159 ? 14.558 -1.924 -2.375 1.00 71.06 159 ALA A O 1
ATOM 1143 N N . LYS A 1 160 ? 14.662 -0.887 -4.360 1.00 76.31 160 LYS A N 1
ATOM 1144 C CA . LYS A 1 160 ? 13.765 0.213 -3.979 1.00 76.31 160 LYS A CA 1
ATOM 1145 C C . LYS A 1 160 ? 12.349 -0.284 -3.678 1.00 76.31 160 LYS A C 1
ATOM 1147 O O . LYS A 1 160 ? 11.760 0.119 -2.675 1.00 76.31 160 LYS A O 1
ATOM 1152 N N . ALA A 1 161 ? 11.815 -1.160 -4.529 1.00 71.19 161 ALA A N 1
ATOM 1153 C CA . ALA A 1 161 ? 10.507 -1.776 -4.321 1.00 71.19 161 ALA A CA 1
ATOM 1154 C C . ALA A 1 161 ? 10.471 -2.592 -3.019 1.00 71.19 161 ALA A C 1
ATOM 1156 O O . ALA A 1 161 ? 9.509 -2.496 -2.257 1.00 71.19 161 ALA A O 1
ATOM 1157 N N . LEU A 1 162 ? 11.549 -3.328 -2.722 1.00 75.06 162 LEU A N 1
ATOM 1158 C CA . LEU A 1 162 ? 11.683 -4.090 -1.483 1.00 75.06 162 LEU A CA 1
ATOM 1159 C C . LEU A 1 162 ? 11.673 -3.186 -0.245 1.00 75.06 162 LEU A C 1
ATOM 1161 O O . LEU A 1 162 ? 10.963 -3.489 0.708 1.00 75.06 162 LEU A O 1
ATOM 1165 N N . VAL A 1 163 ? 12.403 -2.065 -0.260 1.00 74.00 163 VAL A N 1
ATOM 1166 C CA . VAL A 1 163 ? 12.390 -1.091 0.849 1.00 74.00 163 VAL A CA 1
ATOM 1167 C C . VAL A 1 163 ? 10.980 -0.553 1.092 1.00 74.00 163 VAL A C 1
ATOM 1169 O O . VAL A 1 163 ? 10.518 -0.536 2.230 1.00 74.00 163 VAL A O 1
ATOM 1172 N N . GLY A 1 164 ? 10.262 -0.172 0.030 1.00 73.75 164 GLY A N 1
ATOM 1173 C CA . GLY A 1 164 ? 8.869 0.268 0.149 1.00 73.75 164 GLY A CA 1
ATOM 1174 C C . GLY A 1 164 ? 7.963 -0.809 0.758 1.00 73.75 164 GLY A C 1
ATOM 1175 O O . GLY A 1 164 ? 7.198 -0.533 1.679 1.00 73.75 164 GLY A O 1
ATOM 1176 N N . ALA A 1 165 ? 8.092 -2.058 0.302 1.00 71.88 165 ALA A N 1
ATOM 1177 C CA . ALA A 1 165 ? 7.309 -3.176 0.825 1.00 71.88 165 ALA A CA 1
ATOM 1178 C C . ALA A 1 165 ? 7.633 -3.508 2.291 1.00 71.88 165 ALA A C 1
ATOM 1180 O O . ALA A 1 165 ? 6.722 -3.807 3.063 1.00 71.88 165 ALA A O 1
ATOM 1181 N N . LEU A 1 166 ? 8.906 -3.435 2.689 1.00 73.06 166 LEU A N 1
ATOM 1182 C CA . LEU A 1 166 ? 9.336 -3.644 4.073 1.00 73.06 166 LEU A CA 1
ATOM 1183 C C . LEU A 1 166 ? 8.807 -2.552 5.007 1.00 73.06 166 LEU A C 1
ATOM 1185 O O . LEU A 1 166 ? 8.413 -2.860 6.130 1.00 73.06 166 LEU A O 1
ATOM 1189 N N . ASN A 1 167 ? 8.744 -1.304 4.543 1.00 76.44 167 ASN A N 1
ATOM 1190 C CA . ASN A 1 167 ? 8.169 -0.211 5.324 1.00 76.44 167 ASN A CA 1
ATOM 1191 C C . ASN A 1 167 ? 6.661 -0.382 5.508 1.00 76.44 167 ASN A C 1
ATOM 1193 O O . ASN A 1 167 ? 6.187 -0.334 6.639 1.00 76.44 167 ASN A O 1
ATOM 1197 N N . ASN A 1 168 ? 5.935 -0.706 4.437 1.00 72.44 168 ASN A N 1
ATOM 1198 C CA . ASN A 1 168 ? 4.502 -1.002 4.517 1.00 72.44 168 ASN A CA 1
ATOM 1199 C C . ASN A 1 168 ? 4.212 -2.201 5.437 1.00 72.44 168 ASN A C 1
ATOM 1201 O O . ASN A 1 168 ? 3.217 -2.212 6.159 1.00 72.44 168 ASN A O 1
ATOM 1205 N N . LEU A 1 169 ? 5.077 -3.224 5.423 1.00 76.75 169 LEU A N 1
ATOM 1206 C CA . LEU A 1 169 ? 4.980 -4.350 6.351 1.00 76.75 169 LEU A CA 1
ATOM 1207 C C . LEU A 1 169 ? 5.154 -3.890 7.800 1.00 76.75 169 LEU A C 1
ATOM 1209 O O . LEU A 1 169 ? 4.346 -4.258 8.649 1.00 76.75 169 LEU A O 1
ATOM 1213 N N . ALA A 1 170 ? 6.172 -3.079 8.077 1.00 74.25 170 ALA A N 1
ATOM 1214 C CA . ALA A 1 170 ? 6.435 -2.592 9.424 1.00 74.25 170 ALA A CA 1
ATOM 1215 C C . ALA A 1 170 ? 5.293 -1.703 9.952 1.00 74.25 170 ALA A C 1
ATOM 1217 O O . ALA A 1 170 ? 4.877 -1.853 11.100 1.00 74.25 170 ALA A O 1
ATOM 1218 N N . GLU A 1 171 ? 4.720 -0.844 9.106 1.00 76.12 171 GLU A N 1
ATOM 1219 C CA . GLU A 1 171 ? 3.531 -0.047 9.439 1.00 76.12 171 GLU A CA 1
ATOM 1220 C C . GLU A 1 171 ? 2.311 -0.931 9.737 1.00 76.12 171 GLU A C 1
ATOM 1222 O O . GLU A 1 171 ? 1.613 -0.718 10.731 1.00 76.12 171 GLU A O 1
ATOM 1227 N N . ALA A 1 172 ? 2.076 -1.970 8.928 1.00 70.00 172 ALA A N 1
ATOM 1228 C CA . ALA A 1 172 ? 0.994 -2.922 9.169 1.00 70.00 172 ALA A CA 1
ATOM 1229 C C . ALA A 1 172 ? 1.188 -3.705 10.482 1.00 70.00 172 ALA A C 1
ATOM 1231 O O . ALA A 1 172 ? 0.220 -3.952 11.205 1.00 70.00 172 ALA A O 1
ATOM 1232 N N . GLU A 1 173 ? 2.426 -4.091 10.805 1.00 77.44 173 GLU A N 1
ATOM 1233 C CA . GLU A 1 173 ? 2.766 -4.771 12.060 1.00 77.44 173 GLU A CA 1
ATOM 1234 C C . GLU A 1 173 ? 2.545 -3.856 13.273 1.00 77.44 173 GLU A C 1
ATOM 1236 O O . GLU A 1 173 ? 1.934 -4.291 14.253 1.00 77.44 173 GLU A O 1
ATOM 1241 N N . ALA A 1 174 ? 2.942 -2.583 13.187 1.00 78.19 174 ALA A N 1
ATOM 1242 C CA . ALA A 1 174 ? 2.701 -1.592 14.234 1.00 78.19 174 ALA A CA 1
ATOM 1243 C C . ALA A 1 174 ? 1.198 -1.342 14.459 1.00 78.19 174 ALA A C 1
ATOM 1245 O O . ALA A 1 174 ? 0.728 -1.355 15.599 1.00 78.19 174 ALA A O 1
ATOM 1246 N N . ALA A 1 175 ? 0.418 -1.197 13.382 1.00 73.00 175 ALA A N 1
ATOM 1247 C CA . ALA A 1 175 ? -1.034 -1.039 13.465 1.00 73.00 175 ALA A CA 1
ATOM 1248 C C . ALA A 1 175 ? -1.712 -2.261 14.113 1.00 73.00 175 ALA A C 1
ATOM 1250 O O . ALA A 1 175 ? -2.633 -2.120 14.924 1.00 73.00 175 ALA A O 1
ATOM 1251 N N . LEU A 1 176 ? -1.241 -3.475 13.798 1.00 74.62 176 LEU A N 1
ATOM 1252 C CA . LEU A 1 176 ? -1.721 -4.700 14.436 1.00 74.62 176 LEU A CA 1
ATOM 1253 C C . LEU A 1 176 ? -1.396 -4.725 15.934 1.00 74.62 176 LEU A C 1
ATOM 1255 O O . LEU A 1 176 ? -2.266 -5.080 16.732 1.00 74.62 176 LEU A O 1
ATOM 1259 N N . GLU A 1 177 ? -0.172 -4.364 16.323 1.00 81.25 177 GLU A N 1
ATOM 1260 C CA . GLU A 1 177 ? 0.245 -4.317 17.728 1.00 81.25 177 GLU A CA 1
ATOM 1261 C C . GLU A 1 177 ? -0.598 -3.313 18.525 1.00 81.25 177 GLU A C 1
ATOM 1263 O O . GLU A 1 177 ? -1.142 -3.662 19.578 1.00 81.25 177 GLU A O 1
ATOM 1268 N N . GLN A 1 178 ? -0.803 -2.110 17.985 1.00 77.12 178 GLN A N 1
ATOM 1269 C CA . GLN A 1 178 ? -1.631 -1.076 18.603 1.00 77.12 178 GLN A CA 1
ATOM 1270 C C . GLN A 1 178 ? -3.086 -1.538 18.774 1.00 77.12 178 GLN A C 1
ATOM 1272 O O . GLN A 1 178 ? -3.654 -1.424 19.862 1.00 77.12 178 GLN A O 1
ATOM 1277 N N . ALA A 1 179 ? -3.682 -2.133 17.734 1.00 71.38 179 ALA A N 1
ATOM 1278 C CA . ALA A 1 179 ? -5.048 -2.649 17.803 1.00 71.38 179 ALA A CA 1
ATOM 1279 C C . ALA A 1 179 ? -5.182 -3.790 18.831 1.00 71.38 179 ALA A C 1
ATOM 1281 O O . ALA A 1 179 ? -6.180 -3.876 19.551 1.00 71.38 179 ALA A O 1
ATOM 1282 N N . GLN A 1 180 ? -4.174 -4.663 18.944 1.00 73.31 180 GLN A N 1
ATOM 1283 C CA . GLN A 1 180 ? -4.150 -5.728 19.951 1.00 73.31 180 GLN A CA 1
ATOM 1284 C C . GLN A 1 180 ? -4.020 -5.182 21.377 1.00 73.31 180 GLN A C 1
ATOM 1286 O O . GLN A 1 180 ? -4.682 -5.701 22.282 1.00 73.31 180 GLN A O 1
ATOM 1291 N N . ALA A 1 181 ? -3.191 -4.156 21.579 1.00 79.75 181 ALA A N 1
ATOM 1292 C CA . ALA A 1 181 ? -3.025 -3.493 22.867 1.00 79.75 181 ALA A CA 1
ATOM 1293 C C . ALA A 1 181 ? -4.336 -2.836 23.321 1.00 79.75 181 ALA A C 1
ATOM 1295 O O . ALA A 1 181 ? -4.825 -3.161 24.405 1.00 79.75 181 ALA A O 1
ATOM 1296 N N . ALA A 1 182 ? -4.963 -2.039 22.451 1.00 76.19 182 ALA A N 1
ATOM 1297 C CA . ALA A 1 182 ? -6.254 -1.408 22.721 1.00 76.19 182 ALA A CA 1
ATOM 1298 C C . ALA A 1 182 ? -7.342 -2.450 23.039 1.00 76.19 182 ALA A C 1
ATOM 1300 O O . ALA A 1 182 ? -8.106 -2.302 23.993 1.00 76.19 182 ALA A O 1
ATOM 1301 N N . ARG A 1 183 ? -7.379 -3.570 22.295 1.00 84.25 183 ARG A N 1
ATOM 1302 C CA . ARG A 1 183 ? -8.345 -4.650 22.555 1.00 84.25 183 ARG A CA 1
ATOM 1303 C C . ARG A 1 183 ? -8.161 -5.243 23.946 1.00 84.25 183 ARG A C 1
ATOM 1305 O O . ARG A 1 183 ? -9.136 -5.556 24.624 1.00 84.25 183 ARG A O 1
ATOM 1312 N N . LYS A 1 184 ? -6.911 -5.442 24.361 1.00 85.75 184 LYS A N 1
ATOM 1313 C CA . LYS A 1 184 ? -6.580 -6.016 25.666 1.00 85.75 184 LYS A CA 1
ATOM 1314 C C . LYS A 1 184 ? -6.935 -5.068 26.811 1.00 85.75 184 LYS A C 1
ATOM 1316 O O . LYS A 1 184 ? -7.414 -5.530 27.845 1.00 85.75 184 LYS A O 1
ATOM 1321 N N . GLU A 1 185 ? -6.701 -3.775 26.635 1.00 81.88 185 GLU A N 1
ATOM 1322 C CA . GLU A 1 185 ? -7.085 -2.753 27.606 1.00 81.88 185 GLU A CA 1
ATOM 1323 C C . GLU A 1 185 ? -8.605 -2.725 27.791 1.00 81.88 185 GLU A C 1
ATOM 1325 O O . GLU A 1 185 ? -9.087 -2.903 28.906 1.00 81.88 185 GLU A O 1
ATOM 1330 N N . MET A 1 186 ? -9.364 -2.692 26.693 1.00 83.94 186 MET A N 1
ATOM 1331 C CA . MET A 1 186 ? -10.828 -2.718 26.734 1.00 83.94 186 MET A CA 1
ATOM 1332 C C . MET A 1 186 ? -11.387 -3.999 27.376 1.00 83.94 186 MET A C 1
ATOM 1334 O O . MET A 1 186 ? -12.319 -3.941 28.175 1.00 83.94 186 MET A O 1
ATOM 1338 N N . GLN A 1 187 ? -10.782 -5.161 27.098 1.00 87.62 187 GLN A N 1
ATOM 1339 C CA . GLN A 1 187 ? -11.115 -6.415 27.790 1.00 87.62 187 GLN A CA 1
ATOM 1340 C C . GLN A 1 187 ? -10.854 -6.342 29.297 1.00 87.62 187 GLN A C 1
ATOM 1342 O O . GLN A 1 187 ? -11.586 -6.950 30.073 1.00 87.62 187 GLN A O 1
ATOM 1347 N N . THR A 1 188 ? -9.812 -5.619 29.709 1.00 89.25 188 THR A N 1
ATOM 1348 C CA . THR A 1 188 ? -9.484 -5.432 31.126 1.00 89.25 188 THR A CA 1
ATOM 1349 C C . THR A 1 188 ? -10.528 -4.543 31.797 1.00 89.25 188 THR A C 1
ATOM 1351 O O . THR A 1 188 ? -11.056 -4.938 32.830 1.00 89.25 188 THR A O 1
ATOM 1354 N N . SER A 1 189 ? -10.912 -3.422 31.178 1.00 82.81 189 SER A N 1
ATOM 1355 C CA . SER A 1 189 ? -11.962 -2.536 31.702 1.00 82.81 189 SER A CA 1
ATOM 1356 C C . SER A 1 189 ? -13.319 -3.234 31.832 1.00 82.81 189 SER A C 1
ATOM 1358 O O . SER A 1 189 ? -13.999 -3.065 32.841 1.00 82.81 189 SER A O 1
ATOM 1360 N N . ILE A 1 190 ? -13.700 -4.070 30.856 1.00 87.38 190 ILE A N 1
ATOM 1361 C CA . ILE A 1 190 ? -14.925 -4.883 30.950 1.00 87.38 190 ILE A CA 1
ATOM 1362 C C . ILE A 1 190 ? -14.827 -5.872 32.121 1.00 87.38 190 ILE A C 1
ATOM 1364 O O . ILE A 1 190 ? -15.756 -5.956 32.917 1.00 87.38 190 ILE A O 1
ATOM 1368 N N . ALA A 1 191 ? -13.701 -6.575 32.276 1.00 89.44 191 ALA A N 1
ATOM 1369 C CA . ALA A 1 191 ? -13.517 -7.525 33.376 1.00 89.44 191 ALA A CA 1
ATOM 1370 C C . ALA A 1 191 ? -13.535 -6.846 34.761 1.00 89.44 191 ALA A C 1
ATOM 1372 O O . ALA A 1 191 ? -14.039 -7.415 35.729 1.00 89.44 191 ALA A O 1
ATOM 1373 N N . GLU A 1 192 ? -12.997 -5.630 34.871 1.00 87.06 192 GLU A N 1
ATOM 1374 C CA . GLU A 1 192 ? -13.067 -4.827 36.096 1.00 87.06 192 GLU A CA 1
ATOM 1375 C C . GLU A 1 192 ? -14.509 -4.411 36.416 1.00 87.06 192 GLU A C 1
ATOM 1377 O O . GLU A 1 192 ? -14.936 -4.540 37.564 1.00 87.06 192 GLU A O 1
ATOM 1382 N N . ALA A 1 193 ? -15.286 -3.993 35.413 1.00 87.06 193 ALA A N 1
ATOM 1383 C CA . ALA A 1 193 ? -16.706 -3.685 35.578 1.00 87.06 193 ALA A CA 1
ATOM 1384 C C . ALA A 1 193 ? -17.523 -4.928 35.985 1.00 87.06 193 ALA A C 1
ATOM 1386 O O . ALA A 1 193 ? -18.343 -4.861 36.901 1.00 87.06 193 ALA A O 1
ATOM 1387 N N . GLU A 1 194 ? -17.255 -6.090 35.382 1.00 89.81 194 GLU A N 1
ATOM 1388 C CA . GLU A 1 194 ? -17.890 -7.360 35.759 1.00 89.81 194 GLU A CA 1
ATOM 1389 C C . GLU A 1 194 ? -17.603 -7.734 37.225 1.00 89.81 194 GLU A C 1
ATOM 1391 O O . GLU A 1 194 ? -18.501 -8.195 37.933 1.00 89.81 194 GLU A O 1
ATOM 1396 N N . ALA A 1 195 ? -16.388 -7.474 37.720 1.00 93.25 195 ALA A N 1
ATOM 1397 C CA . ALA A 1 195 ? -16.037 -7.710 39.121 1.00 93.25 195 ALA A CA 1
ATOM 1398 C C . ALA A 1 195 ? -16.815 -6.800 40.093 1.00 93.25 195 ALA A C 1
ATOM 1400 O O . ALA A 1 195 ? -17.137 -7.220 41.208 1.00 93.25 195 ALA A O 1
ATOM 1401 N N . VAL A 1 196 ? -17.158 -5.571 39.684 1.00 92.31 196 VAL A N 1
ATOM 1402 C CA . VAL A 1 196 ? -18.027 -4.676 40.471 1.00 92.31 196 VAL A CA 1
ATOM 1403 C C . VAL A 1 196 ? -19.447 -5.245 40.568 1.00 92.31 196 VAL A C 1
ATOM 1405 O O . VAL A 1 196 ? -20.029 -5.243 41.657 1.00 92.31 196 VAL A O 1
ATOM 1408 N N . LEU A 1 197 ? -19.984 -5.800 39.475 1.00 90.50 197 LEU A N 1
ATOM 1409 C CA . LEU A 1 197 ? -21.293 -6.469 39.483 1.00 90.50 197 LEU A CA 1
ATOM 1410 C C . LEU A 1 197 ? -21.306 -7.697 40.400 1.00 90.50 197 LEU A C 1
ATOM 1412 O O . LEU A 1 197 ? -22.250 -7.887 41.173 1.00 90.50 197 LEU A O 1
ATOM 1416 N N . GLU A 1 198 ? -20.247 -8.508 40.357 1.00 94.12 198 GLU A N 1
ATOM 1417 C CA . GLU A 1 198 ? -20.093 -9.663 41.245 1.00 94.12 198 GLU A CA 1
ATOM 1418 C C . GLU A 1 198 ? -20.038 -9.225 42.719 1.00 94.12 198 GLU A C 1
ATOM 1420 O O . GLU A 1 198 ? -20.759 -9.773 43.555 1.00 94.12 198 GLU A O 1
ATOM 1425 N N . ALA A 1 199 ? -19.284 -8.168 43.042 1.00 91.88 199 ALA A N 1
ATOM 1426 C CA . ALA A 1 199 ? -19.205 -7.629 44.401 1.00 91.88 199 ALA A CA 1
ATOM 1427 C C . ALA A 1 199 ? -20.560 -7.112 44.928 1.00 91.88 199 ALA A C 1
ATOM 1429 O O . ALA A 1 199 ? -20.855 -7.258 46.121 1.00 91.88 199 ALA A O 1
ATOM 1430 N N . ALA A 1 200 ? -21.397 -6.527 44.066 1.00 92.56 200 ALA A N 1
ATOM 1431 C CA . ALA A 1 200 ? -22.752 -6.113 44.427 1.00 92.56 200 ALA A CA 1
ATOM 1432 C C . ALA A 1 200 ? -23.671 -7.318 44.696 1.00 92.56 200 ALA A C 1
ATOM 1434 O O . ALA A 1 200 ? -24.406 -7.320 45.688 1.00 92.56 200 ALA A O 1
ATOM 1435 N N . GLN A 1 201 ? -23.577 -8.381 43.888 1.00 92.31 201 GLN A N 1
ATOM 1436 C CA . GLN A 1 201 ? -24.285 -9.640 44.154 1.00 92.31 201 GLN A CA 1
ATOM 1437 C C . GLN A 1 201 ? -23.842 -10.286 45.472 1.00 92.31 201 GLN A C 1
ATOM 1439 O O . GLN A 1 201 ? -24.684 -10.736 46.252 1.00 92.31 201 GLN A O 1
ATOM 1444 N N . GLU A 1 202 ? -22.541 -10.305 45.767 1.00 92.44 202 GLU A N 1
ATOM 1445 C CA . GLU A 1 202 ? -22.026 -10.814 47.041 1.00 92.44 202 GLU A CA 1
ATOM 1446 C C . GLU A 1 202 ? -22.565 -10.020 48.240 1.00 92.44 202 GLU A C 1
ATOM 1448 O O . GLU A 1 202 ? -22.964 -10.613 49.249 1.00 92.44 202 GLU A O 1
ATOM 1453 N N . ALA A 1 203 ? -22.632 -8.689 48.130 1.00 92.31 203 ALA A N 1
ATOM 1454 C CA . ALA A 1 203 ? -23.216 -7.835 49.164 1.00 92.31 203 ALA A CA 1
ATOM 1455 C C . ALA A 1 203 ? -24.714 -8.116 49.360 1.00 92.31 203 ALA A C 1
ATOM 1457 O O . ALA A 1 203 ? -25.193 -8.161 50.496 1.00 92.31 203 ALA A O 1
ATOM 1458 N N . GLN A 1 204 ? -25.448 -8.391 48.279 1.00 92.44 204 GLN A N 1
ATOM 1459 C CA . GLN A 1 204 ? -26.863 -8.748 48.361 1.00 92.44 204 GLN A CA 1
ATOM 1460 C C . GLN A 1 204 ? -27.066 -10.073 49.103 1.00 92.44 204 GLN A C 1
ATOM 1462 O O . GLN A 1 204 ? -27.878 -10.152 50.026 1.00 92.44 204 GLN A O 1
ATOM 1467 N N . ILE A 1 205 ? -26.257 -11.087 48.783 1.00 94.00 205 ILE A N 1
ATOM 1468 C CA . ILE A 1 205 ? -26.252 -12.373 49.495 1.00 94.00 205 ILE A CA 1
ATOM 1469 C C . ILE A 1 205 ? -25.918 -12.174 50.985 1.00 94.00 205 ILE A C 1
ATOM 1471 O O . ILE A 1 205 ? -26.488 -12.845 51.852 1.00 94.00 205 ILE A O 1
ATOM 1475 N N . ALA A 1 206 ? -25.010 -11.250 51.316 1.00 92.50 206 ALA A N 1
ATOM 1476 C CA . ALA A 1 206 ? -24.654 -10.943 52.700 1.00 92.50 206 ALA A CA 1
ATOM 1477 C C . ALA A 1 206 ? -25.815 -10.305 53.483 1.00 92.50 206 ALA A C 1
ATOM 1479 O O . ALA A 1 206 ? -26.032 -10.681 54.641 1.00 92.50 206 ALA A O 1
ATOM 1480 N N . VAL A 1 207 ? -26.585 -9.405 52.858 1.00 94.69 207 VAL A N 1
ATOM 1481 C CA . VAL A 1 207 ? -27.811 -8.834 53.442 1.00 94.69 207 VAL A CA 1
ATOM 1482 C C . VAL A 1 207 ? -28.841 -9.932 53.700 1.00 94.69 207 VAL A C 1
ATOM 1484 O O . VAL A 1 207 ? -29.291 -10.074 54.837 1.00 94.69 207 VAL A O 1
ATOM 1487 N N . GLU A 1 208 ? -29.138 -10.778 52.711 1.00 93.19 208 GLU A N 1
ATOM 1488 C CA . GLU A 1 208 ? -30.085 -11.896 52.867 1.00 93.19 208 GLU A CA 1
ATOM 1489 C C . GLU A 1 208 ? -29.667 -12.851 54.002 1.00 93.19 208 GLU A C 1
ATOM 1491 O O . GLU A 1 208 ? -30.486 -13.294 54.815 1.00 93.19 208 GLU A O 1
ATOM 1496 N N . ALA A 1 209 ? -28.367 -13.139 54.118 1.00 93.62 209 ALA A N 1
ATOM 1497 C CA . ALA A 1 209 ? -27.831 -13.965 55.194 1.00 93.62 209 ALA A CA 1
ATOM 1498 C C . ALA A 1 209 ? -27.927 -13.288 56.575 1.00 93.62 209 ALA A C 1
ATOM 1500 O O . ALA A 1 209 ? -28.146 -13.972 57.582 1.00 93.62 209 ALA A O 1
ATOM 1501 N N . ALA A 1 210 ? -27.740 -11.967 56.657 1.00 91.75 210 ALA A N 1
ATOM 1502 C CA . ALA A 1 210 ? -27.893 -11.203 57.894 1.00 91.75 210 ALA A CA 1
ATOM 1503 C C . ALA A 1 210 ? -29.363 -11.148 58.345 1.00 91.75 210 ALA A C 1
ATOM 1505 O O . ALA A 1 210 ? -29.645 -11.374 59.525 1.00 91.75 210 ALA A O 1
ATOM 1506 N N . GLU A 1 211 ? -30.296 -10.949 57.411 1.00 92.44 211 GLU A N 1
ATOM 1507 C CA . GLU A 1 211 ? -31.740 -10.989 57.669 1.00 92.44 211 GLU A CA 1
ATOM 1508 C C . GLU A 1 211 ? -32.178 -12.355 58.202 1.00 92.44 211 GLU A C 1
ATOM 1510 O O . GLU A 1 211 ? -32.842 -12.433 59.239 1.00 92.44 211 GLU A O 1
ATOM 1515 N N . ALA A 1 212 ? -31.740 -13.442 57.559 1.00 93.06 212 ALA A N 1
ATOM 1516 C CA . ALA A 1 212 ? -32.057 -14.801 57.992 1.00 93.06 212 ALA A CA 1
ATOM 1517 C C . ALA A 1 212 ? -31.559 -15.095 59.419 1.00 93.06 212 ALA A C 1
ATOM 1519 O O . ALA A 1 212 ? -32.290 -15.675 60.225 1.00 93.06 212 ALA A O 1
ATOM 1520 N N . ARG A 1 213 ? -30.337 -14.657 59.764 1.00 92.75 213 ARG A N 1
ATOM 1521 C CA . ARG A 1 213 ? -29.784 -14.808 61.124 1.00 92.75 213 ARG A CA 1
ATOM 1522 C C . ARG A 1 213 ? -30.570 -14.011 62.160 1.00 92.75 213 ARG A C 1
ATOM 1524 O O . ARG A 1 213 ? -30.776 -14.499 63.271 1.00 92.75 213 ARG A O 1
ATOM 1531 N N . LEU A 1 214 ? -30.994 -12.795 61.816 1.00 92.38 214 LEU A N 1
ATOM 1532 C CA . LEU A 1 214 ? -31.794 -11.955 62.703 1.00 92.38 214 LEU A CA 1
ATOM 1533 C C . LEU A 1 214 ? -33.171 -12.581 62.976 1.00 92.38 214 LEU A C 1
ATOM 1535 O O . LEU A 1 214 ? -33.611 -12.607 64.127 1.00 92.38 214 LEU A O 1
ATOM 1539 N N . GLU A 1 215 ? -33.831 -13.110 61.944 1.00 91.94 215 GLU A N 1
ATOM 1540 C CA . GLU A 1 215 ? -35.095 -13.850 62.064 1.00 91.94 215 GLU A CA 1
ATOM 1541 C C . GLU A 1 215 ? -34.939 -15.098 62.944 1.00 91.94 215 GLU A C 1
ATOM 1543 O O . GLU A 1 215 ? -35.683 -15.283 63.909 1.00 91.94 215 GLU A O 1
ATOM 1548 N N . GLU A 1 216 ? -33.912 -15.915 62.696 1.00 92.94 216 GLU A N 1
ATOM 1549 C CA . GLU A 1 216 ? -33.642 -17.116 63.491 1.00 92.94 216 GLU A CA 1
ATOM 1550 C C . GLU A 1 216 ? -33.371 -16.784 64.970 1.00 92.94 216 GLU A C 1
ATOM 1552 O O . GLU A 1 216 ? -33.910 -17.436 65.871 1.00 92.94 216 GLU A O 1
ATOM 1557 N N . ALA A 1 217 ? -32.581 -15.743 65.245 1.00 90.38 217 ALA A N 1
ATOM 1558 C CA . ALA A 1 217 ? -32.306 -15.286 66.605 1.00 90.38 217 ALA A CA 1
ATOM 1559 C C . ALA A 1 217 ? -33.587 -14.822 67.323 1.00 90.38 217 ALA A C 1
ATOM 1561 O O . ALA A 1 217 ? -33.807 -15.166 68.491 1.00 90.38 217 ALA A O 1
ATOM 1562 N N . LYS A 1 218 ? -34.469 -14.097 66.619 1.00 89.56 218 LYS A N 1
ATOM 1563 C CA . LYS A 1 218 ? -35.784 -13.679 67.133 1.00 89.56 218 LYS A CA 1
ATOM 1564 C C . LYS A 1 218 ? -36.679 -14.888 67.425 1.00 89.56 218 LYS A C 1
ATOM 1566 O O . LYS A 1 218 ? -37.283 -14.948 68.497 1.00 89.56 218 LYS A O 1
ATOM 1571 N N . ALA A 1 219 ? -36.713 -15.878 66.534 1.00 92.31 219 ALA A N 1
ATOM 1572 C CA . ALA A 1 219 ? -37.502 -17.099 66.701 1.00 92.31 219 ALA A CA 1
ATOM 1573 C C . ALA A 1 219 ? -37.016 -17.982 67.868 1.00 92.31 219 ALA A C 1
ATOM 1575 O O . ALA A 1 219 ? -37.830 -18.574 68.582 1.00 92.31 219 ALA A O 1
ATOM 1576 N N . ASN A 1 220 ? -35.702 -18.037 68.102 1.00 93.69 220 ASN A N 1
ATOM 1577 C CA . ASN A 1 220 ? -35.081 -18.852 69.150 1.00 93.69 220 ASN A CA 1
ATOM 1578 C C . ASN A 1 220 ? -35.023 -18.168 70.531 1.00 93.69 220 ASN A C 1
ATOM 1580 O O . ASN A 1 220 ? -34.550 -18.773 71.495 1.00 93.69 220 ASN A O 1
ATOM 1584 N N . GLY A 1 221 ? -35.522 -16.933 70.655 1.00 89.38 221 GLY A N 1
ATOM 1585 C CA . GLY A 1 221 ? -35.553 -16.198 71.921 1.00 89.38 221 GLY A CA 1
ATOM 1586 C C . GLY A 1 221 ? -34.180 -15.693 72.375 1.00 89.38 221 GLY A C 1
ATOM 1587 O O . GLY A 1 221 ? -33.895 -15.710 73.575 1.00 89.38 221 GLY A O 1
ATOM 1588 N N . ALA A 1 222 ? -33.335 -15.273 71.427 1.00 90.94 222 ALA A N 1
ATOM 1589 C CA . ALA A 1 222 ? -32.039 -14.659 71.704 1.00 90.94 222 ALA A CA 1
ATOM 1590 C C . ALA A 1 222 ? -32.161 -13.415 72.604 1.00 90.94 222 ALA A C 1
ATOM 1592 O O . ALA A 1 222 ? -33.225 -12.801 72.737 1.00 90.94 222 ALA A O 1
ATOM 1593 N N . SER A 1 223 ? -31.055 -13.044 73.251 1.00 91.75 223 SER A N 1
ATOM 1594 C CA . SER A 1 223 ? -31.052 -11.905 74.173 1.00 91.75 223 SER A CA 1
ATOM 1595 C C . SER A 1 223 ? -31.209 -10.566 73.439 1.00 91.75 223 SER A C 1
ATOM 1597 O O . SER A 1 223 ? -30.877 -10.438 72.262 1.00 91.75 223 SER A O 1
ATOM 1599 N N . ALA A 1 224 ? -31.688 -9.536 74.144 1.00 87.31 224 ALA A N 1
ATOM 1600 C CA . ALA A 1 224 ? -31.867 -8.204 73.560 1.00 87.31 224 ALA A CA 1
ATOM 1601 C C . ALA A 1 224 ? -30.546 -7.579 73.062 1.00 87.31 224 ALA A C 1
ATOM 1603 O O . ALA A 1 224 ? -30.559 -6.858 72.070 1.00 87.31 224 ALA A O 1
ATOM 1604 N N . GLU A 1 225 ? -29.415 -7.874 73.714 1.00 90.06 225 GLU A N 1
ATOM 1605 C CA . GLU A 1 225 ? -28.084 -7.443 73.252 1.00 90.06 225 GLU A CA 1
ATOM 1606 C C . GLU A 1 225 ? -27.674 -8.146 71.950 1.00 90.06 225 GLU A C 1
ATOM 1608 O O . GLU A 1 225 ? -27.129 -7.506 71.056 1.00 90.06 225 GLU A O 1
ATOM 1613 N N . GLU A 1 226 ? -27.980 -9.438 71.807 1.00 89.75 226 GLU A N 1
ATOM 1614 C CA . GLU A 1 226 ? -27.709 -10.214 70.587 1.00 89.75 226 GLU A CA 1
ATOM 1615 C C . GLU A 1 226 ? -28.535 -9.719 69.397 1.00 89.75 226 GLU A C 1
ATOM 1617 O O . GLU A 1 226 ? -28.007 -9.557 68.300 1.00 89.75 226 GLU A O 1
ATOM 1622 N N . ILE A 1 227 ? -29.821 -9.430 69.622 1.00 90.50 227 ILE A N 1
ATOM 1623 C CA . ILE A 1 227 ? -30.706 -8.875 68.592 1.00 90.50 227 ILE A CA 1
ATOM 1624 C C . ILE A 1 227 ? -30.212 -7.489 68.156 1.00 90.50 227 ILE A C 1
ATOM 1626 O O . ILE A 1 227 ? -30.111 -7.244 66.959 1.00 90.50 227 ILE A O 1
ATOM 1630 N N . ALA A 1 228 ? -29.833 -6.615 69.095 1.00 90.44 228 ALA A N 1
ATOM 1631 C CA . ALA A 1 228 ? -29.308 -5.286 68.773 1.00 90.44 228 ALA A CA 1
ATOM 1632 C C . ALA A 1 228 ? -27.985 -5.343 67.982 1.00 90.44 228 ALA A C 1
ATOM 1634 O O . ALA A 1 228 ? -27.766 -4.537 67.075 1.00 90.44 228 ALA A O 1
ATOM 1635 N N . ALA A 1 229 ? -27.111 -6.308 68.289 1.00 91.00 229 ALA A N 1
ATOM 1636 C CA . ALA A 1 229 ? -25.881 -6.526 67.530 1.00 91.00 229 ALA A CA 1
ATOM 1637 C C . ALA A 1 229 ? -26.170 -7.014 66.097 1.00 91.00 229 ALA A C 1
ATOM 1639 O O . ALA A 1 229 ? -25.557 -6.523 65.153 1.00 91.00 229 ALA A O 1
ATOM 1640 N N . LEU A 1 230 ? -27.130 -7.930 65.920 1.00 92.50 230 LEU A N 1
ATOM 1641 C CA . LEU A 1 230 ? -27.545 -8.417 64.597 1.00 92.50 230 LEU A CA 1
ATOM 1642 C C . LEU A 1 230 ? -28.264 -7.341 63.769 1.00 92.50 230 LEU A C 1
ATOM 1644 O O . LEU A 1 230 ? -28.052 -7.271 62.565 1.00 92.50 230 LEU A O 1
ATOM 1648 N N . GLU A 1 231 ? -29.067 -6.479 64.397 1.00 91.81 231 GLU A N 1
ATOM 1649 C CA . GLU A 1 231 ? -29.693 -5.322 63.735 1.00 91.81 231 GLU A CA 1
ATOM 1650 C C . GLU A 1 231 ? -28.648 -4.298 63.275 1.00 91.81 231 GLU A C 1
ATOM 1652 O O . GLU A 1 231 ? -28.765 -3.752 62.180 1.00 91.81 231 GLU A O 1
ATOM 1657 N N . THR A 1 232 ? -27.588 -4.095 64.063 1.00 93.81 232 THR A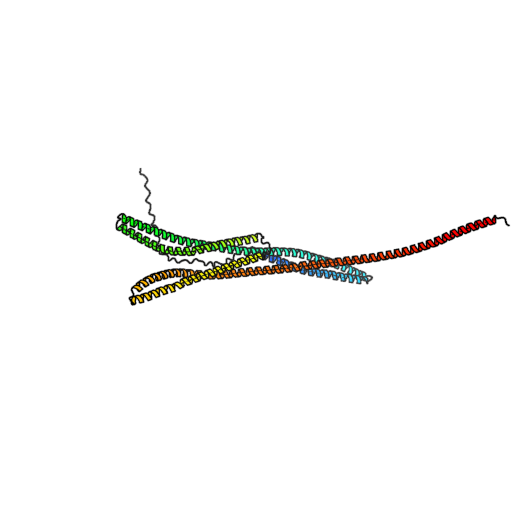 N 1
ATOM 1658 C CA . THR A 1 232 ? -26.448 -3.255 63.660 1.00 93.81 232 THR A CA 1
ATOM 1659 C C . THR A 1 232 ? -25.716 -3.865 62.461 1.00 93.81 232 THR A C 1
ATOM 1661 O O . THR A 1 232 ? -25.521 -3.181 61.462 1.00 93.81 232 THR A O 1
ATOM 1664 N N . ALA A 1 233 ? -25.390 -5.162 62.509 1.00 90.75 233 ALA A N 1
ATOM 1665 C CA . ALA A 1 233 ? -24.725 -5.855 61.402 1.00 90.75 233 ALA A CA 1
ATOM 1666 C C . ALA A 1 233 ? -25.569 -5.869 60.113 1.00 90.75 233 ALA A C 1
ATOM 1668 O O . ALA A 1 233 ? -25.027 -5.732 59.020 1.00 90.75 233 ALA A O 1
ATOM 1669 N N . LEU A 1 234 ? -26.896 -6.005 60.230 1.00 92.50 234 LEU A N 1
ATOM 1670 C CA . LEU A 1 234 ? -27.806 -5.891 59.090 1.00 92.50 234 LEU A CA 1
ATOM 1671 C C . LEU A 1 234 ? -27.785 -4.475 58.503 1.00 92.50 234 LEU A C 1
ATOM 1673 O O . LEU A 1 234 ? -27.700 -4.328 57.289 1.00 92.50 234 LEU A O 1
ATOM 1677 N N . SER A 1 235 ? -27.820 -3.440 59.348 1.00 92.25 235 SER A N 1
ATOM 1678 C CA . SER A 1 235 ? -27.744 -2.050 58.887 1.00 92.25 235 SER A CA 1
ATOM 1679 C C . SER A 1 235 ? -26.417 -1.742 58.185 1.00 92.25 235 SER A C 1
ATOM 1681 O O . SER A 1 235 ? -26.416 -1.014 57.196 1.00 92.25 235 SER A O 1
ATOM 1683 N N . GLU A 1 236 ? -25.299 -2.281 58.676 1.00 90.88 236 GLU A N 1
ATOM 1684 C CA . GLU A 1 236 ? -23.985 -2.153 58.032 1.00 90.88 236 GLU A CA 1
ATOM 1685 C C . GLU A 1 236 ? -23.965 -2.858 56.666 1.00 90.88 236 GLU A C 1
ATOM 1687 O O . GLU A 1 236 ? -23.545 -2.260 55.679 1.00 90.88 236 GLU A O 1
ATOM 1692 N N . ALA A 1 237 ? -24.499 -4.083 56.577 1.00 91.31 237 ALA A N 1
ATOM 1693 C CA . ALA A 1 237 ? -24.605 -4.820 55.316 1.00 91.31 237 ALA A CA 1
ATOM 1694 C C . ALA A 1 237 ? -25.532 -4.128 54.297 1.00 91.31 237 ALA A C 1
ATOM 1696 O O . ALA A 1 237 ? -25.230 -4.100 53.109 1.00 91.31 237 ALA A O 1
ATOM 1697 N N . GLN A 1 238 ? -26.643 -3.538 54.749 1.00 87.75 238 GLN A N 1
ATOM 1698 C CA . GLN A 1 238 ? -27.553 -2.771 53.890 1.00 87.75 238 GLN A CA 1
ATOM 1699 C C . GLN A 1 238 ? -26.898 -1.491 53.357 1.00 87.75 238 GLN A C 1
ATOM 1701 O O . GLN A 1 238 ? -27.150 -1.113 52.215 1.00 87.75 238 GLN A O 1
ATOM 1706 N N . SER A 1 239 ? -26.045 -0.843 54.157 1.00 91.56 239 SER A N 1
ATOM 1707 C CA . SER A 1 239 ? -25.264 0.313 53.708 1.00 91.56 239 SER A CA 1
ATOM 1708 C C . SER A 1 239 ? -24.224 -0.079 52.651 1.00 91.56 239 SER A C 1
ATOM 1710 O O . SER A 1 239 ? -24.130 0.602 51.636 1.00 91.56 239 SER A O 1
ATOM 1712 N N . ASP A 1 240 ? -23.488 -1.178 52.860 1.00 89.75 240 ASP A N 1
ATOM 1713 C CA . ASP A 1 240 ? -22.508 -1.706 51.891 1.00 89.75 240 ASP A CA 1
ATOM 1714 C C . ASP A 1 240 ? -23.183 -2.126 50.573 1.00 89.75 240 ASP A C 1
ATOM 1716 O O . ASP A 1 240 ? -22.696 -1.810 49.488 1.00 89.75 240 ASP A O 1
ATOM 1720 N N . LEU A 1 241 ? -24.356 -2.770 50.649 1.00 91.00 241 LEU A N 1
ATOM 1721 C CA . LEU A 1 241 ? -25.156 -3.096 49.467 1.00 91.00 241 LEU A CA 1
ATOM 1722 C C . LEU A 1 241 ? -25.591 -1.836 48.712 1.00 91.00 241 LEU A C 1
ATOM 1724 O O . LEU A 1 241 ? -25.517 -1.823 47.488 1.00 91.00 241 LEU A O 1
ATOM 1728 N N . ALA A 1 242 ? -26.046 -0.788 49.404 1.00 88.38 242 ALA A N 1
ATOM 1729 C CA . ALA A 1 242 ? -26.482 0.444 48.750 1.00 88.38 242 ALA A CA 1
ATOM 1730 C C . ALA A 1 242 ? -25.340 1.115 47.966 1.00 88.38 242 ALA A C 1
ATOM 1732 O O . ALA A 1 242 ? -25.544 1.506 46.820 1.00 88.38 242 ALA A O 1
ATOM 1733 N N . GLU A 1 243 ? -24.141 1.186 48.551 1.00 89.56 243 GLU A N 1
ATOM 1734 C CA . GLU A 1 243 ? -22.946 1.738 47.897 1.00 89.56 243 GLU A CA 1
ATOM 1735 C C . GLU A 1 243 ? -22.548 0.915 46.663 1.00 89.56 243 GLU A C 1
ATOM 1737 O O . GLU A 1 243 ? -22.375 1.457 45.571 1.00 89.56 243 GLU A O 1
ATOM 1742 N N . LYS A 1 244 ? -22.496 -0.415 46.799 1.00 89.69 244 LYS A N 1
ATOM 1743 C CA . LYS A 1 244 ? -22.131 -1.313 45.693 1.00 89.69 244 LYS A CA 1
ATOM 1744 C C . LYS A 1 244 ? -23.192 -1.409 44.604 1.00 89.69 244 LYS A C 1
ATOM 1746 O O . LYS A 1 244 ? -22.843 -1.623 43.452 1.00 89.69 244 LYS A O 1
ATOM 1751 N N . THR A 1 245 ? -24.472 -1.249 44.939 1.00 84.81 245 THR A N 1
ATOM 1752 C CA . THR A 1 245 ? -25.558 -1.240 43.945 1.00 84.81 245 THR A CA 1
ATOM 1753 C C . THR A 1 245 ? -25.461 -0.013 43.047 1.00 84.81 245 THR A C 1
ATOM 1755 O O . THR A 1 245 ? -25.759 -0.110 41.861 1.00 84.81 245 THR A O 1
ATOM 1758 N N . GLU A 1 246 ? -25.034 1.131 43.583 1.00 84.38 246 GLU A N 1
ATOM 1759 C CA . GLU A 1 246 ? -24.828 2.322 42.761 1.00 84.38 246 GLU A CA 1
ATOM 1760 C C . GLU A 1 246 ? -23.622 2.146 41.833 1.00 84.38 246 GLU A C 1
ATOM 1762 O O . GLU A 1 246 ? -23.767 2.297 40.624 1.00 84.38 246 GLU A O 1
ATOM 1767 N N . ALA A 1 247 ? -22.488 1.670 42.362 1.00 81.75 247 ALA A N 1
ATOM 1768 C CA . ALA A 1 247 ? -21.318 1.335 41.545 1.00 81.75 247 ALA A CA 1
ATOM 1769 C C . ALA A 1 247 ? -21.619 0.265 40.473 1.00 81.75 247 ALA A C 1
ATOM 1771 O O . ALA A 1 247 ? -21.085 0.317 39.367 1.00 81.75 247 ALA A O 1
ATOM 1772 N N . ALA A 1 248 ? -22.498 -0.696 40.776 1.00 84.50 248 ALA A N 1
ATOM 1773 C CA . ALA A 1 248 ? -22.930 -1.720 39.830 1.00 84.50 248 ALA A CA 1
ATOM 1774 C C . ALA A 1 248 ? -23.734 -1.150 38.653 1.00 84.50 248 ALA A C 1
ATOM 1776 O O . ALA A 1 248 ? -23.562 -1.617 37.533 1.00 84.50 248 ALA A O 1
ATOM 1777 N N . LYS A 1 249 ? -24.569 -0.123 38.859 1.00 83.44 249 LYS A N 1
ATOM 1778 C CA . LYS A 1 249 ? -25.288 0.521 37.744 1.00 83.44 249 LYS A CA 1
ATOM 1779 C C . LYS A 1 249 ? -24.331 1.203 36.772 1.00 83.44 249 LYS A C 1
ATOM 1781 O O . LYS A 1 249 ? -24.525 1.114 35.561 1.00 83.44 249 LYS A O 1
ATOM 1786 N N . ASP A 1 250 ? -23.304 1.867 37.294 1.00 81.75 250 ASP A N 1
ATOM 1787 C CA . ASP A 1 250 ? -22.290 2.521 36.463 1.00 81.75 250 ASP A CA 1
ATOM 1788 C C . ASP A 1 250 ? -21.456 1.480 35.701 1.00 81.75 250 ASP A C 1
ATOM 1790 O O . ASP A 1 250 ? -21.202 1.635 34.505 1.00 81.75 250 ASP A O 1
ATOM 1794 N N . ALA A 1 251 ? -21.116 0.363 36.354 1.00 80.44 251 ALA A N 1
ATOM 1795 C CA . ALA A 1 251 ? -20.451 -0.771 35.716 1.00 80.44 251 ALA A CA 1
ATOM 1796 C C . ALA A 1 251 ? -21.306 -1.424 34.609 1.00 80.44 251 ALA A C 1
ATOM 1798 O O . ALA A 1 251 ? -20.778 -1.741 33.545 1.00 80.44 251 ALA A O 1
ATOM 1799 N N . GLU A 1 252 ? -22.618 -1.589 34.817 1.00 84.12 252 GLU A N 1
ATOM 1800 C CA . GLU A 1 252 ? -23.553 -2.105 33.802 1.00 84.12 252 GLU A CA 1
ATOM 1801 C C . GLU A 1 252 ? -23.566 -1.228 32.545 1.00 84.12 252 GLU A C 1
ATOM 1803 O O . GLU A 1 252 ? -23.411 -1.744 31.436 1.00 84.12 252 GLU A O 1
ATOM 1808 N N . LYS A 1 253 ? -23.671 0.097 32.708 1.00 82.06 253 LYS A N 1
ATOM 1809 C CA . LYS A 1 253 ? -23.609 1.044 31.584 1.00 82.06 253 LYS A CA 1
ATOM 1810 C C . LYS A 1 253 ? -22.270 0.981 30.854 1.00 82.06 253 LYS A C 1
ATOM 1812 O O . LYS A 1 253 ? -22.238 1.009 29.625 1.00 82.06 253 LYS A O 1
ATOM 1817 N N . LEU A 1 254 ? -21.165 0.881 31.597 1.00 79.25 254 LEU A N 1
ATOM 1818 C CA . LEU A 1 254 ? -19.831 0.783 31.011 1.00 79.25 254 LEU A CA 1
ATOM 1819 C C . LEU A 1 254 ? -19.684 -0.494 30.173 1.00 79.25 254 LEU A C 1
ATOM 1821 O O . LEU A 1 254 ? -19.147 -0.444 29.069 1.00 79.25 254 LEU A O 1
ATOM 1825 N N . ILE A 1 255 ? -20.202 -1.628 30.651 1.00 80.31 255 ILE A N 1
ATOM 1826 C CA . ILE A 1 255 ? -20.216 -2.883 29.889 1.00 80.31 255 ILE A CA 1
ATOM 1827 C C . ILE A 1 255 ? -21.086 -2.745 28.635 1.00 80.31 255 ILE A C 1
ATOM 1829 O O . ILE A 1 255 ? -20.663 -3.173 27.558 1.00 80.31 255 ILE A O 1
ATOM 1833 N N . GLU A 1 256 ? -22.270 -2.137 28.744 1.00 83.38 256 GLU A N 1
ATOM 1834 C CA . GLU A 1 256 ? -23.176 -1.924 27.608 1.00 83.38 256 GLU A CA 1
ATOM 1835 C C . GLU A 1 256 ? -22.536 -1.046 26.517 1.00 83.38 256 GLU A C 1
ATOM 1837 O O . GLU A 1 256 ? -22.706 -1.320 25.329 1.00 83.38 256 GLU A O 1
ATOM 1842 N N . LEU A 1 257 ? -21.722 -0.061 26.912 1.00 82.88 257 LEU A N 1
ATOM 1843 C CA . LEU A 1 257 ? -20.959 0.799 26.005 1.00 82.88 257 LEU A CA 1
ATOM 1844 C C . LEU A 1 257 ? -19.736 0.098 25.387 1.00 82.88 257 LEU A C 1
ATOM 1846 O O . LEU A 1 257 ? -19.522 0.175 24.177 1.00 82.88 257 LEU A O 1
ATOM 1850 N N . LEU A 1 258 ? -18.912 -0.573 26.199 1.00 79.25 258 LEU A N 1
ATOM 1851 C CA . LEU A 1 258 ? -17.628 -1.127 25.752 1.00 79.25 258 LEU A CA 1
ATOM 1852 C C . LEU A 1 258 ? -17.771 -2.438 24.971 1.00 79.25 258 LEU A C 1
ATOM 1854 O O . LEU A 1 258 ? -16.935 -2.736 24.121 1.00 79.25 258 LEU A O 1
ATOM 1858 N N . THR A 1 259 ? -18.818 -3.227 25.219 1.00 77.44 259 THR A N 1
ATOM 1859 C CA . THR A 1 259 ? -19.036 -4.507 24.522 1.00 77.44 259 THR A CA 1
ATOM 1860 C C . THR A 1 259 ? -19.116 -4.360 22.992 1.00 77.44 259 THR A C 1
ATOM 1862 O O . THR A 1 259 ? -18.365 -5.055 22.302 1.00 77.44 259 THR A O 1
ATOM 1865 N N . PRO A 1 260 ? -19.948 -3.468 22.415 1.00 73.50 260 PRO A N 1
ATOM 1866 C CA . PRO A 1 260 ? -19.978 -3.273 20.963 1.00 73.50 260 PRO A CA 1
ATOM 1867 C C . PRO A 1 260 ? -18.669 -2.681 20.414 1.00 73.50 260 PRO A C 1
ATOM 1869 O O . PRO A 1 260 ? -18.228 -3.074 19.333 1.00 73.50 260 PRO A O 1
ATOM 1872 N N . GLN A 1 261 ? -17.998 -1.798 21.163 1.00 74.25 261 GLN A N 1
ATOM 1873 C CA . GLN A 1 261 ? -16.692 -1.255 20.766 1.00 74.25 261 GLN A CA 1
ATOM 1874 C C . GLN A 1 261 ? -15.610 -2.344 20.725 1.00 74.25 261 GLN A C 1
ATOM 1876 O O . GLN A 1 261 ? -14.760 -2.348 19.833 1.00 74.25 261 GLN A O 1
ATOM 1881 N N . LEU A 1 262 ? -15.667 -3.320 21.637 1.00 78.12 262 LEU A N 1
ATOM 1882 C CA . LEU A 1 262 ? -14.762 -4.465 21.643 1.00 78.12 262 LEU A CA 1
ATOM 1883 C C . LEU A 1 262 ? -14.971 -5.358 20.412 1.00 78.12 262 LEU A C 1
ATOM 1885 O O . LEU A 1 262 ? -13.995 -5.895 19.878 1.00 78.12 262 LEU A O 1
ATOM 1889 N N . GLU A 1 263 ? -16.211 -5.526 19.944 1.00 74.19 263 GLU A N 1
ATOM 1890 C CA . GLU A 1 263 ? -16.505 -6.259 18.705 1.00 74.19 263 GLU A CA 1
ATOM 1891 C C . GLU A 1 263 ? -15.924 -5.544 17.477 1.00 74.19 263 GLU A C 1
ATOM 1893 O O . GLU A 1 263 ? -15.251 -6.178 16.659 1.00 74.19 263 GLU A O 1
ATOM 1898 N N . GLU A 1 264 ? -16.109 -4.226 17.383 1.00 72.94 264 GLU A N 1
ATOM 1899 C CA . GLU A 1 264 ? -15.540 -3.392 16.318 1.00 72.94 264 GLU A CA 1
ATOM 1900 C C . GLU A 1 264 ? -14.006 -3.453 16.324 1.00 72.94 264 GLU A C 1
ATOM 1902 O O . GLU A 1 264 ? -13.381 -3.764 15.310 1.00 72.94 264 GLU A O 1
ATOM 1907 N N . LEU A 1 265 ? -13.387 -3.292 17.492 1.00 74.19 265 LEU A N 1
ATOM 1908 C CA . LEU A 1 265 ? -11.939 -3.382 17.656 1.00 74.19 265 LEU A CA 1
ATOM 1909 C C . LEU A 1 265 ? -11.399 -4.788 17.355 1.00 74.19 265 LEU A C 1
ATOM 1911 O O . LEU A 1 265 ? -10.302 -4.945 16.815 1.00 74.19 265 LEU A O 1
ATOM 1915 N N . THR A 1 266 ? -12.178 -5.832 17.639 1.00 67.06 266 THR A N 1
ATOM 1916 C CA . THR A 1 266 ? -11.841 -7.207 17.251 1.00 67.06 266 THR A CA 1
ATOM 1917 C C . THR A 1 266 ? -11.838 -7.375 15.730 1.00 67.06 266 THR A C 1
ATOM 1919 O O . THR A 1 266 ? -10.946 -8.044 15.198 1.00 67.06 266 THR A O 1
ATOM 1922 N N . ALA A 1 267 ? -12.777 -6.743 15.019 1.00 67.44 267 ALA A N 1
ATOM 1923 C CA . ALA A 1 267 ? -12.774 -6.709 13.558 1.00 67.44 267 ALA A CA 1
ATOM 1924 C C . ALA A 1 267 ? -11.567 -5.927 13.010 1.00 67.44 267 ALA A C 1
ATOM 1926 O O . ALA A 1 267 ? -10.914 -6.396 12.075 1.00 67.44 267 ALA A O 1
ATOM 1927 N N . THR A 1 268 ? -11.199 -4.807 13.638 1.00 68.31 268 THR A N 1
ATOM 1928 C CA . THR A 1 268 ? -9.996 -4.032 13.290 1.00 68.31 268 THR A CA 1
ATOM 1929 C C . THR A 1 268 ? -8.717 -4.855 13.447 1.00 68.31 268 THR A C 1
ATOM 1931 O O . THR A 1 268 ? -7.903 -4.890 12.526 1.00 68.31 268 THR A O 1
ATOM 1934 N N . VAL A 1 269 ? -8.559 -5.605 14.547 1.00 67.56 269 VAL A N 1
ATOM 1935 C CA . VAL A 1 269 ? -7.419 -6.528 14.733 1.00 67.56 269 VAL A CA 1
ATOM 1936 C C . VAL A 1 269 ? -7.368 -7.585 13.626 1.00 67.56 269 VAL A C 1
ATOM 1938 O O . VAL A 1 269 ? -6.290 -7.899 13.124 1.00 67.56 269 VAL A O 1
ATOM 1941 N N . ALA A 1 270 ? -8.516 -8.140 13.224 1.00 64.81 270 ALA A N 1
ATOM 1942 C CA . ALA A 1 270 ? -8.569 -9.118 12.137 1.00 64.81 270 ALA A CA 1
ATOM 1943 C C . ALA A 1 270 ? -8.173 -8.506 10.781 1.00 64.81 270 ALA A C 1
ATOM 1945 O O . ALA A 1 270 ? -7.436 -9.133 10.018 1.00 64.81 270 ALA A O 1
ATOM 1946 N N . SER A 1 271 ? -8.616 -7.276 10.511 1.00 67.62 271 SER A N 1
ATOM 1947 C CA . SER A 1 271 ? -8.249 -6.516 9.312 1.00 67.62 271 SER A CA 1
ATOM 1948 C C . SER A 1 271 ? -6.746 -6.208 9.275 1.00 67.62 271 SER A C 1
ATOM 1950 O O . SER A 1 271 ? -6.071 -6.527 8.296 1.00 67.62 271 SER A O 1
ATOM 1952 N N . ALA A 1 272 ? -6.184 -5.700 10.377 1.00 61.88 272 ALA A N 1
ATOM 1953 C CA . ALA A 1 272 ? -4.755 -5.418 10.496 1.00 61.88 272 ALA A CA 1
ATOM 1954 C C . ALA A 1 272 ? -3.901 -6.689 10.324 1.00 61.88 272 ALA A C 1
ATOM 1956 O O . ALA A 1 272 ? -2.894 -6.681 9.620 1.00 61.88 272 ALA A O 1
ATOM 1957 N N . ALA A 1 273 ? -4.338 -7.829 10.873 1.00 63.09 273 ALA A N 1
ATOM 1958 C CA . ALA A 1 273 ? -3.647 -9.107 10.682 1.00 63.09 273 ALA A CA 1
ATOM 1959 C C . ALA A 1 273 ? -3.662 -9.581 9.215 1.00 63.09 273 ALA A C 1
ATOM 1961 O O . ALA A 1 273 ? -2.678 -10.148 8.724 1.00 63.09 273 ALA A O 1
ATOM 1962 N N . ALA A 1 274 ? -4.760 -9.338 8.494 1.00 61.47 274 ALA A N 1
ATOM 1963 C CA . ALA A 1 274 ? -4.843 -9.616 7.063 1.00 61.47 274 ALA A CA 1
ATOM 1964 C C . ALA A 1 274 ? -3.931 -8.684 6.244 1.00 61.47 274 ALA A C 1
ATOM 1966 O O . ALA A 1 274 ? -3.285 -9.143 5.297 1.00 61.47 274 ALA A O 1
ATOM 1967 N N . ALA A 1 275 ? -3.821 -7.410 6.634 1.00 57.44 275 ALA A N 1
ATOM 1968 C CA . ALA A 1 275 ? -2.898 -6.454 6.025 1.00 57.44 275 ALA A CA 1
ATOM 1969 C C . ALA A 1 275 ? -1.433 -6.889 6.198 1.00 57.44 275 ALA A C 1
ATOM 1971 O O . ALA A 1 275 ? -0.710 -6.960 5.206 1.00 57.44 275 ALA A O 1
ATOM 1972 N N . VAL A 1 276 ? -1.027 -7.309 7.406 1.00 65.38 276 VAL A N 1
ATOM 1973 C CA . VAL A 1 276 ? 0.311 -7.885 7.660 1.00 65.38 276 VAL A CA 1
ATOM 1974 C C . VAL A 1 276 ? 0.568 -9.092 6.762 1.00 65.38 276 VAL A C 1
ATOM 1976 O O . VAL A 1 276 ? 1.591 -9.159 6.088 1.00 65.38 276 VAL A O 1
ATOM 1979 N N . THR A 1 277 ? -0.381 -10.028 6.684 1.00 65.88 277 THR A N 1
ATOM 1980 C CA . THR A 1 277 ? -0.246 -11.222 5.828 1.00 65.88 277 THR A CA 1
ATOM 1981 C C . THR A 1 277 ? -0.059 -10.844 4.353 1.00 65.88 277 THR A C 1
ATOM 1983 O O . THR A 1 277 ? 0.745 -11.447 3.640 1.00 65.88 277 THR A O 1
ATOM 1986 N N . THR A 1 278 ? -0.784 -9.823 3.891 1.00 67.62 278 THR A N 1
ATOM 1987 C CA . THR A 1 278 ? -0.686 -9.312 2.518 1.00 67.62 278 THR A CA 1
ATOM 1988 C C . THR A 1 278 ? 0.677 -8.668 2.268 1.00 67.62 278 THR A C 1
ATOM 1990 O O . THR A 1 278 ? 1.341 -9.015 1.292 1.00 67.62 278 THR A O 1
ATOM 1993 N N . ALA A 1 279 ? 1.137 -7.803 3.174 1.00 63.25 279 ALA A N 1
ATOM 1994 C CA . ALA A 1 279 ? 2.443 -7.158 3.083 1.00 63.25 279 ALA A CA 1
ATOM 1995 C C . ALA A 1 279 ? 3.594 -8.183 3.108 1.00 63.25 279 ALA A C 1
ATOM 1997 O O . ALA A 1 279 ? 4.491 -8.121 2.269 1.00 63.25 279 ALA A O 1
ATOM 1998 N N . GLN A 1 280 ? 3.518 -9.204 3.970 1.00 70.88 280 GLN A N 1
ATOM 1999 C CA . GLN A 1 280 ? 4.479 -10.316 3.998 1.00 70.88 280 GLN A CA 1
ATOM 2000 C C . GLN A 1 280 ? 4.512 -11.084 2.672 1.00 70.88 280 GLN A C 1
ATOM 2002 O O . GLN A 1 280 ? 5.587 -11.450 2.189 1.00 70.88 280 GLN A O 1
ATOM 2007 N N . SER A 1 281 ? 3.350 -11.312 2.049 1.00 68.88 281 SER A N 1
ATOM 2008 C CA . SER A 1 281 ? 3.289 -11.951 0.733 1.00 68.88 281 SER A CA 1
ATOM 2009 C C . SER A 1 281 ? 3.938 -11.096 -0.355 1.00 68.88 281 SER A C 1
ATOM 2011 O O . SER A 1 281 ? 4.559 -11.667 -1.248 1.00 68.88 281 SER A O 1
ATOM 2013 N N . ILE A 1 282 ? 3.787 -9.769 -0.311 1.00 70.00 282 ILE A N 1
ATOM 2014 C CA . ILE A 1 282 ? 4.406 -8.851 -1.279 1.00 70.00 282 ILE A CA 1
ATOM 2015 C C . ILE A 1 282 ? 5.928 -8.873 -1.124 1.00 70.00 282 ILE A C 1
ATOM 2017 O O . ILE A 1 282 ? 6.625 -9.097 -2.110 1.00 70.00 282 ILE A O 1
ATOM 2021 N N . VAL A 1 283 ? 6.438 -8.743 0.107 1.00 73.19 283 VAL A N 1
ATOM 2022 C CA . VAL A 1 283 ? 7.878 -8.860 0.404 1.00 73.19 283 VAL A CA 1
ATOM 2023 C C . VAL A 1 283 ? 8.429 -10.184 -0.129 1.00 73.19 283 VAL A C 1
ATOM 2025 O O . VAL A 1 283 ? 9.401 -10.193 -0.877 1.00 73.19 283 VAL A O 1
ATOM 2028 N N . THR A 1 284 ? 7.745 -11.295 0.156 1.00 73.12 284 THR A N 1
ATOM 2029 C CA . THR A 1 284 ? 8.160 -12.632 -0.298 1.00 73.12 284 THR A CA 1
ATOM 2030 C C . THR A 1 284 ? 8.220 -12.739 -1.827 1.00 73.12 284 THR A C 1
ATOM 2032 O O . THR A 1 284 ? 9.149 -13.342 -2.360 1.00 73.12 284 THR A O 1
ATOM 2035 N N . LYS A 1 285 ? 7.249 -12.160 -2.548 1.00 68.81 285 LYS A N 1
ATOM 2036 C CA . LYS A 1 285 ? 7.239 -12.152 -4.022 1.00 68.81 285 LYS A CA 1
ATOM 2037 C C . LYS A 1 285 ? 8.400 -11.339 -4.598 1.00 68.81 285 LYS A C 1
ATOM 2039 O O . LYS A 1 285 ? 9.025 -11.784 -5.558 1.00 68.81 285 LYS A O 1
ATOM 2044 N N . ILE A 1 286 ? 8.703 -10.181 -4.002 1.00 66.94 286 ILE A N 1
ATOM 2045 C CA . ILE A 1 286 ? 9.844 -9.343 -4.404 1.00 66.94 286 ILE A CA 1
ATOM 2046 C C . ILE A 1 286 ? 11.156 -10.102 -4.178 1.00 66.94 286 ILE A C 1
ATOM 2048 O O . ILE A 1 286 ? 11.983 -10.183 -5.081 1.00 66.94 286 ILE A O 1
ATOM 2052 N N . GLU A 1 287 ? 11.330 -10.722 -3.008 1.00 72.25 287 GLU A N 1
ATOM 2053 C CA . GLU A 1 287 ? 12.541 -11.485 -2.671 1.00 72.25 287 GLU A CA 1
ATOM 2054 C C . GLU A 1 287 ? 12.747 -12.725 -3.552 1.00 72.25 287 GLU A C 1
ATOM 2056 O O . GLU A 1 287 ? 13.884 -13.105 -3.830 1.00 72.25 287 GLU A O 1
ATOM 2061 N N . GLN A 1 288 ? 11.664 -13.368 -3.995 1.00 72.75 288 GLN A N 1
ATOM 2062 C CA . GLN A 1 288 ? 11.729 -14.530 -4.888 1.00 72.75 288 GLN A CA 1
ATOM 2063 C C . GLN A 1 288 ? 12.034 -14.155 -6.341 1.00 72.75 288 GLN A C 1
ATOM 2065 O O . GLN A 1 288 ? 12.238 -15.053 -7.158 1.00 72.75 288 GLN A O 1
ATOM 2070 N N . GLY A 1 289 ? 12.075 -12.859 -6.669 1.00 58.22 289 GLY A N 1
ATOM 2071 C CA . GLY A 1 289 ? 12.153 -12.403 -8.052 1.00 58.22 289 GLY A CA 1
ATOM 2072 C C . GLY A 1 289 ? 10.923 -12.808 -8.866 1.00 58.22 289 GLY A C 1
ATOM 2073 O O . GLY A 1 289 ? 10.996 -12.813 -10.084 1.00 58.22 289 GLY A O 1
ATOM 2074 N N . ASP A 1 290 ? 9.811 -13.160 -8.202 1.00 50.59 290 ASP A N 1
ATOM 2075 C CA . ASP A 1 290 ? 8.499 -13.391 -8.826 1.00 50.59 290 ASP A CA 1
ATOM 2076 C C . ASP A 1 290 ? 7.846 -12.060 -9.221 1.00 50.59 290 ASP A C 1
ATOM 2078 O O . ASP A 1 290 ? 6.941 -12.029 -10.049 1.00 50.59 290 ASP A O 1
ATOM 2082 N N . ILE A 1 291 ? 8.353 -10.951 -8.676 1.00 47.12 291 ILE A N 1
ATOM 2083 C CA . ILE A 1 291 ? 8.305 -9.656 -9.350 1.00 47.12 291 ILE A CA 1
ATOM 2084 C C . ILE A 1 291 ? 9.552 -9.580 -10.236 1.00 47.12 291 ILE A C 1
ATOM 2086 O O . ILE A 1 291 ? 10.484 -8.819 -9.984 1.00 47.12 291 ILE A O 1
ATOM 2090 N N . VAL A 1 292 ? 9.596 -10.450 -11.252 1.00 37.00 292 VAL A N 1
ATOM 2091 C CA . VAL A 1 292 ? 10.379 -10.180 -12.463 1.00 37.00 292 VAL A CA 1
ATOM 2092 C C . VAL A 1 292 ? 9.942 -8.793 -12.924 1.00 37.00 292 VAL A C 1
ATOM 2094 O O . VAL A 1 292 ? 8.798 -8.410 -12.689 1.00 37.00 292 VAL A O 1
ATOM 2097 N N . ALA A 1 293 ? 10.815 -8.057 -13.598 1.00 35.56 293 ALA A N 1
ATOM 2098 C CA . ALA A 1 293 ? 10.458 -6.894 -14.400 1.00 35.56 293 ALA A CA 1
ATOM 2099 C C . ALA A 1 293 ? 9.457 -7.230 -15.539 1.00 35.56 293 ALA A C 1
ATOM 2101 O O . ALA A 1 293 ? 9.621 -6.822 -16.679 1.00 35.56 293 ALA A O 1
ATOM 2102 N N . GLU A 1 294 ? 8.393 -7.982 -15.269 1.00 32.91 294 GLU A N 1
ATOM 2103 C CA . GLU A 1 294 ? 7.103 -7.587 -15.782 1.00 32.91 294 GLU A CA 1
ATOM 2104 C C . GLU A 1 294 ? 6.848 -6.230 -15.130 1.00 32.91 294 GLU A C 1
ATOM 2106 O O . GLU A 1 294 ? 6.915 -6.082 -13.909 1.00 32.91 294 GLU A O 1
ATOM 2111 N N . SER A 1 295 ? 6.625 -5.200 -15.934 1.00 37.66 295 SER A N 1
ATOM 2112 C CA . SER A 1 295 ? 5.820 -4.088 -15.466 1.00 37.66 295 SER A CA 1
ATOM 2113 C C . SER A 1 295 ? 4.537 -4.701 -14.892 1.00 37.66 295 SER A C 1
ATOM 2115 O O . SER A 1 295 ? 3.589 -4.949 -15.633 1.00 37.66 295 SER A O 1
ATOM 2117 N N . THR A 1 296 ? 4.484 -4.993 -13.591 1.00 39.25 296 THR A N 1
ATOM 2118 C CA . THR A 1 296 ? 3.292 -5.489 -12.879 1.00 39.25 296 THR A CA 1
ATOM 2119 C C . THR A 1 296 ? 2.257 -4.375 -12.700 1.00 39.25 296 THR A C 1
ATOM 2121 O O . THR A 1 296 ? 1.494 -4.308 -11.744 1.00 39.25 296 THR A O 1
ATOM 2124 N N . ASP A 1 297 ? 2.226 -3.498 -13.690 1.00 48.97 297 ASP A N 1
ATOM 2125 C CA . ASP A 1 297 ? 1.191 -2.569 -14.046 1.00 48.97 297 ASP A CA 1
ATOM 2126 C C . ASP A 1 297 ? 0.306 -3.255 -15.095 1.00 48.97 297 ASP A C 1
ATOM 2128 O O . ASP A 1 297 ? 0.077 -2.737 -16.191 1.00 48.97 297 ASP A O 1
ATOM 2132 N N . THR A 1 298 ? -0.221 -4.449 -14.803 1.00 54.69 298 THR A N 1
ATOM 2133 C CA . THR A 1 298 ? -1.404 -4.848 -15.567 1.00 54.69 298 THR A CA 1
ATOM 2134 C C . THR A 1 298 ? -2.512 -3.870 -15.188 1.00 54.69 298 THR A C 1
ATOM 2136 O O . THR A 1 298 ? -2.728 -3.566 -14.011 1.00 54.69 298 THR A O 1
ATOM 2139 N N . ALA A 1 299 ? -3.232 -3.342 -16.181 1.00 54.34 299 ALA A N 1
ATOM 2140 C CA . ALA A 1 299 ? -4.339 -2.421 -15.928 1.00 54.34 299 ALA A CA 1
ATOM 2141 C C . ALA A 1 299 ? -5.359 -3.009 -14.928 1.00 54.34 299 ALA A C 1
ATOM 2143 O O . ALA A 1 299 ? -5.989 -2.260 -14.187 1.00 54.34 299 ALA A O 1
ATOM 2144 N N . GLU A 1 300 ? -5.484 -4.340 -14.866 1.00 52.06 300 GLU A N 1
ATOM 2145 C CA . GLU A 1 300 ? -6.330 -5.056 -13.907 1.00 52.06 300 GLU A CA 1
ATOM 2146 C C . GLU A 1 300 ? -5.821 -4.979 -12.459 1.00 52.06 300 GLU A C 1
ATOM 2148 O O . GLU A 1 300 ? -6.628 -4.749 -11.557 1.00 52.06 300 GLU A O 1
ATOM 2153 N N . GLU A 1 301 ? -4.517 -5.111 -12.207 1.00 52.75 301 GLU A N 1
ATOM 2154 C CA . GLU A 1 301 ? -3.949 -5.019 -10.853 1.00 52.75 301 GLU A CA 1
ATOM 2155 C C . GLU A 1 301 ? -3.966 -3.583 -10.322 1.00 52.75 301 GLU A C 1
ATOM 2157 O O . GLU A 1 301 ? -4.400 -3.349 -9.190 1.00 52.75 301 GLU A O 1
ATOM 2162 N N . ALA A 1 302 ? -3.618 -2.603 -11.161 1.00 54.25 302 ALA A N 1
ATOM 2163 C CA . ALA A 1 302 ? -3.731 -1.189 -10.807 1.00 54.25 302 ALA A CA 1
ATOM 2164 C C . ALA A 1 302 ? -5.194 -0.783 -10.556 1.00 54.25 302 ALA A C 1
ATOM 2166 O O . ALA A 1 302 ? -5.500 -0.027 -9.630 1.00 54.25 302 ALA A O 1
ATOM 2167 N N . GLN A 1 303 ? -6.133 -1.329 -11.336 1.00 55.22 303 GLN A N 1
ATOM 2168 C CA . GLN A 1 303 ? -7.559 -1.081 -11.145 1.00 55.22 303 GLN A CA 1
ATOM 2169 C C . GLN A 1 303 ? -8.103 -1.750 -9.875 1.00 55.22 303 GLN A C 1
ATOM 2171 O O . GLN A 1 303 ? -8.941 -1.155 -9.196 1.00 55.22 303 GLN A O 1
ATOM 2176 N N . ALA A 1 304 ? -7.612 -2.936 -9.509 1.00 54.78 304 ALA A N 1
ATOM 2177 C CA . ALA A 1 304 ? -7.948 -3.580 -8.241 1.00 54.78 304 ALA A CA 1
ATOM 2178 C C . ALA A 1 304 ? -7.401 -2.798 -7.032 1.00 54.78 304 ALA A C 1
ATOM 2180 O O . ALA A 1 304 ? -8.115 -2.623 -6.042 1.00 54.78 304 ALA A O 1
ATOM 2181 N N . ALA A 1 305 ? -6.173 -2.278 -7.123 1.00 55.19 305 ALA A N 1
ATOM 2182 C CA . ALA A 1 305 ? -5.575 -1.423 -6.099 1.00 55.19 305 ALA A CA 1
ATOM 2183 C C . ALA A 1 305 ? -6.351 -0.107 -5.926 1.00 55.19 305 ALA A C 1
ATOM 2185 O O . ALA A 1 305 ? -6.699 0.250 -4.800 1.00 55.19 305 ALA A O 1
ATOM 2186 N N . TYR A 1 306 ? -6.721 0.557 -7.029 1.00 60.28 306 TYR A N 1
ATOM 2187 C CA . TYR A 1 306 ? -7.608 1.724 -7.004 1.00 60.28 306 TYR A CA 1
ATOM 2188 C C . TYR A 1 306 ? -8.951 1.414 -6.334 1.00 60.28 306 TYR A C 1
ATOM 2190 O O . TYR A 1 306 ? -9.409 2.179 -5.487 1.00 60.28 306 TYR A O 1
ATOM 2198 N N . LEU A 1 307 ? -9.580 0.284 -6.672 1.00 54.88 307 LEU A N 1
ATOM 2199 C CA . LEU A 1 307 ? -10.879 -0.080 -6.110 1.00 54.88 307 LEU A CA 1
ATOM 2200 C C . LEU A 1 307 ? -10.794 -0.341 -4.598 1.00 54.88 307 LEU A C 1
ATOM 2202 O O . LEU A 1 307 ? -11.678 0.067 -3.847 1.00 54.88 307 LEU A O 1
ATOM 2206 N N . ASN A 1 308 ? -9.717 -0.977 -4.136 1.00 58.06 308 ASN A N 1
ATOM 2207 C CA . ASN A 1 308 ? -9.472 -1.181 -2.711 1.00 58.06 308 ASN A CA 1
ATOM 2208 C C . ASN A 1 308 ? -9.193 0.138 -1.977 1.00 58.06 308 ASN A C 1
ATOM 2210 O O . ASN A 1 308 ? -9.766 0.356 -0.911 1.00 58.06 308 ASN A O 1
ATOM 2214 N N . ALA A 1 309 ? -8.390 1.033 -2.558 1.00 52.09 309 ALA A N 1
ATOM 2215 C CA . ALA A 1 309 ? -8.128 2.358 -1.996 1.00 52.09 309 ALA A CA 1
ATOM 2216 C C . ALA A 1 309 ? -9.407 3.212 -1.926 1.00 52.09 309 ALA A C 1
ATOM 2218 O O . ALA A 1 309 ? -9.687 3.829 -0.902 1.00 52.09 309 ALA A O 1
ATOM 2219 N N . GLN A 1 310 ? -10.247 3.174 -2.965 1.00 53.25 310 GLN A N 1
ATOM 2220 C CA . GLN A 1 310 ? -11.558 3.824 -2.963 1.00 53.25 310 GLN A CA 1
ATOM 2221 C C . GLN A 1 310 ? -12.471 3.259 -1.866 1.00 53.25 310 GLN A C 1
ATOM 2223 O O . GLN A 1 310 ? -13.115 4.025 -1.153 1.00 53.25 310 GLN A O 1
ATOM 2228 N N . ASN A 1 311 ? -12.530 1.935 -1.706 1.00 54.44 311 ASN A N 1
ATOM 2229 C CA . ASN A 1 311 ? -13.334 1.317 -0.650 1.00 54.44 311 ASN A CA 1
ATOM 2230 C C . ASN A 1 311 ? -12.834 1.702 0.751 1.00 54.44 311 ASN A C 1
ATOM 2232 O O . ASN A 1 311 ? -13.649 1.912 1.646 1.00 54.44 311 ASN A O 1
ATOM 2236 N N . ALA A 1 312 ? -11.517 1.826 0.938 1.00 52.97 312 ALA A N 1
ATOM 2237 C CA . ALA A 1 312 ? -10.926 2.302 2.185 1.00 52.97 312 ALA A CA 1
ATOM 2238 C C . ALA A 1 312 ? -11.270 3.777 2.460 1.00 52.97 312 ALA A C 1
ATOM 2240 O O . ALA A 1 312 ? -11.650 4.102 3.582 1.00 52.97 312 ALA A O 1
ATOM 2241 N N . ALA A 1 313 ? -11.231 4.643 1.440 1.00 52.78 313 ALA A N 1
ATOM 2242 C CA . ALA A 1 313 ? -11.654 6.040 1.559 1.00 52.78 313 ALA A CA 1
ATOM 2243 C C . ALA A 1 313 ? -13.135 6.156 1.961 1.00 52.78 313 ALA A C 1
ATOM 2245 O O . ALA A 1 313 ? -13.469 6.869 2.903 1.00 52.78 313 ALA A O 1
ATOM 2246 N N . VAL A 1 314 ? -14.016 5.374 1.326 1.00 57.06 314 VAL A N 1
ATOM 2247 C CA . VAL A 1 314 ? -15.448 5.320 1.676 1.00 57.06 314 VAL A CA 1
ATOM 2248 C C . VAL A 1 314 ? -15.664 4.807 3.104 1.00 57.06 314 VAL A C 1
ATOM 2250 O O . VAL A 1 314 ? -16.523 5.314 3.824 1.00 57.06 314 VAL A O 1
ATOM 2253 N N . ALA A 1 315 ? -14.897 3.805 3.538 1.00 51.19 315 ALA A N 1
ATOM 2254 C CA . ALA A 1 315 ? -14.976 3.299 4.905 1.00 51.19 315 ALA A CA 1
ATOM 2255 C C . ALA A 1 315 ? -14.508 4.344 5.932 1.00 51.19 315 ALA A C 1
ATOM 2257 O O . ALA A 1 315 ? -15.144 4.490 6.974 1.00 51.19 315 ALA A O 1
ATOM 2258 N N . ALA A 1 316 ? -13.451 5.102 5.629 1.00 51.78 316 ALA A N 1
ATOM 2259 C CA . ALA A 1 316 ? -12.966 6.182 6.484 1.00 51.78 316 ALA A CA 1
ATOM 2260 C C . ALA A 1 316 ? -13.989 7.328 6.601 1.00 51.78 316 ALA A C 1
ATOM 2262 O O . ALA A 1 316 ? -14.269 7.786 7.707 1.00 51.78 316 ALA A O 1
ATOM 2263 N N . GLU A 1 317 ? -14.634 7.728 5.498 1.00 54.19 317 GLU A N 1
ATOM 2264 C CA . GLU A 1 317 ? -15.737 8.703 5.527 1.00 54.19 317 GLU A CA 1
ATOM 2265 C C . GLU A 1 317 ? -16.934 8.214 6.361 1.00 54.19 317 GLU A C 1
ATOM 2267 O O . GLU A 1 317 ? -17.571 8.999 7.064 1.00 54.19 317 GLU A O 1
ATOM 2272 N N . ALA A 1 318 ? -17.236 6.911 6.341 1.00 54.75 318 ALA A N 1
ATOM 2273 C CA . ALA A 1 318 ? -18.303 6.346 7.166 1.00 54.75 318 ALA A CA 1
ATOM 2274 C C . ALA A 1 318 ? -17.991 6.424 8.673 1.00 54.75 318 ALA A C 1
ATOM 2276 O O . ALA A 1 318 ? -18.905 6.625 9.475 1.00 54.75 318 ALA A O 1
ATOM 2277 N N . VAL A 1 319 ? -16.716 6.301 9.060 1.00 58.72 319 VAL A N 1
ATOM 2278 C CA . VAL A 1 319 ? -16.269 6.486 10.451 1.00 58.72 319 VAL A CA 1
ATOM 2279 C C . VAL A 1 319 ? -16.423 7.946 10.878 1.00 58.72 319 VAL A C 1
ATOM 2281 O O . VAL A 1 319 ? -16.953 8.197 11.958 1.00 58.72 319 VAL A O 1
ATOM 2284 N N . VAL A 1 320 ? -16.049 8.902 10.019 1.00 65.06 320 VAL A N 1
ATOM 2285 C CA . VAL A 1 320 ? -16.271 10.342 10.261 1.00 65.06 320 VAL A CA 1
ATOM 2286 C C . VAL A 1 320 ? -17.757 10.618 10.501 1.00 65.06 320 VAL A C 1
ATOM 2288 O O . VAL A 1 320 ? -18.116 11.171 11.536 1.00 65.06 320 VAL A O 1
ATOM 2291 N N . ALA A 1 321 ? -18.637 10.140 9.617 1.00 63.28 321 ALA A N 1
ATOM 2292 C CA . ALA A 1 321 ? -20.081 10.346 9.749 1.00 63.28 321 ALA A CA 1
ATOM 2293 C C . ALA A 1 321 ? -20.674 9.721 11.028 1.00 63.28 321 ALA A C 1
ATOM 2295 O O . ALA A 1 321 ? -21.612 10.265 11.615 1.00 63.28 321 ALA A O 1
ATOM 2296 N N . LYS A 1 322 ? -20.143 8.574 11.474 1.00 64.88 322 LYS A N 1
ATOM 2297 C CA . LYS A 1 322 ? -20.543 7.938 12.739 1.00 64.88 322 LYS A CA 1
ATOM 2298 C C . LYS A 1 322 ? -20.134 8.800 13.937 1.00 64.88 322 LYS A C 1
ATOM 2300 O O . LYS A 1 322 ? -20.969 9.052 14.801 1.00 64.88 322 LYS A O 1
ATOM 2305 N N . LEU A 1 323 ? -18.894 9.293 13.955 1.00 64.69 323 LEU A N 1
ATOM 2306 C CA . LEU A 1 323 ? -18.384 10.163 15.018 1.00 64.69 323 LEU A CA 1
ATOM 2307 C C . LEU A 1 323 ? -19.142 11.496 15.080 1.00 64.69 323 LEU A C 1
ATOM 2309 O O . LEU A 1 323 ? -19.499 11.940 16.167 1.00 64.69 323 LEU A O 1
ATOM 2313 N N . GLU A 1 324 ? -19.466 12.104 13.936 1.00 75.62 324 GLU A N 1
ATOM 2314 C CA . GLU A 1 324 ? -20.318 13.301 13.884 1.00 75.62 324 GLU A CA 1
ATOM 2315 C C . GLU A 1 324 ? -21.702 13.048 14.502 1.00 75.62 324 GLU A C 1
ATOM 2317 O O . GLU A 1 324 ? -22.219 13.888 15.241 1.00 75.62 324 GLU A O 1
ATOM 2322 N N . ALA A 1 325 ? -22.303 11.883 14.234 1.00 71.81 325 ALA A N 1
ATOM 2323 C CA . ALA A 1 325 ? -23.596 11.512 14.802 1.00 71.81 325 ALA A CA 1
ATOM 2324 C C . ALA A 1 325 ? -23.525 11.268 16.320 1.00 71.81 325 ALA A C 1
ATOM 2326 O O . ALA A 1 325 ? -24.431 11.678 17.046 1.00 71.81 325 ALA A O 1
ATOM 2327 N N . GLU A 1 326 ? -22.458 10.633 16.808 1.00 72.75 326 GLU A N 1
ATOM 2328 C CA . GLU A 1 326 ? -22.227 10.410 18.241 1.00 72.75 326 GLU A CA 1
ATOM 2329 C C . GLU A 1 326 ? -21.977 11.727 18.989 1.00 72.75 326 GLU A C 1
ATOM 2331 O O . GLU A 1 326 ? -22.537 11.934 20.066 1.00 72.75 326 GLU A O 1
ATOM 2336 N N . ILE A 1 327 ? -21.221 12.658 18.394 1.00 78.38 327 ILE A N 1
ATOM 2337 C CA . ILE A 1 327 ? -21.035 14.012 18.936 1.00 78.38 327 ILE A CA 1
ATOM 2338 C C . ILE A 1 327 ? -22.373 14.747 18.995 1.00 78.38 327 ILE A C 1
ATOM 2340 O O . ILE A 1 327 ? -22.709 15.302 20.037 1.00 78.38 327 ILE A O 1
ATOM 2344 N N . ALA A 1 328 ? -23.168 14.713 17.922 1.00 82.25 328 ALA A N 1
ATOM 2345 C CA . ALA A 1 328 ? -24.480 15.357 17.906 1.00 82.25 328 ALA A CA 1
ATOM 2346 C C . ALA A 1 328 ? -25.418 14.788 18.988 1.00 82.25 328 ALA A C 1
ATOM 2348 O O . ALA A 1 328 ? -26.116 15.547 19.659 1.00 82.25 328 ALA A O 1
ATOM 2349 N N . ALA A 1 329 ? -25.405 13.468 19.199 1.00 77.19 329 ALA A N 1
ATOM 2350 C CA . ALA A 1 329 ? -26.183 12.824 20.256 1.00 77.19 329 ALA A CA 1
ATOM 2351 C C . ALA A 1 329 ? -25.703 13.226 21.664 1.00 77.19 329 ALA A C 1
ATOM 2353 O O . ALA A 1 329 ? -26.523 13.450 22.555 1.00 77.19 329 ALA A O 1
ATOM 2354 N N . ALA A 1 330 ? -24.388 13.355 21.867 1.00 78.50 330 ALA A N 1
ATOM 2355 C CA . ALA A 1 330 ? -23.819 13.839 23.121 1.00 78.50 330 ALA A CA 1
ATOM 2356 C C . ALA A 1 330 ? -24.190 15.311 23.385 1.00 78.50 330 ALA A C 1
ATOM 2358 O O . ALA A 1 330 ? -24.607 15.648 24.492 1.00 78.50 330 ALA A O 1
ATOM 2359 N N . GLU A 1 331 ? -24.122 16.179 22.372 1.00 84.00 331 GLU A N 1
ATOM 2360 C CA . GLU A 1 331 ? -24.556 17.580 22.473 1.00 84.00 331 GLU A CA 1
ATOM 2361 C C . GLU A 1 331 ? -26.055 17.698 22.797 1.00 84.00 331 GLU A C 1
ATOM 2363 O O . GLU A 1 331 ? -26.447 18.525 23.624 1.00 84.00 331 GLU A O 1
ATOM 2368 N N . GLU A 1 332 ? -26.895 16.845 22.202 1.00 84.94 332 GLU A N 1
ATOM 2369 C CA . GLU A 1 332 ? -28.330 16.784 22.499 1.00 84.94 332 GLU A CA 1
ATOM 2370 C C . GLU A 1 332 ? -28.596 16.336 23.946 1.00 84.94 332 GLU A C 1
ATOM 2372 O O . GLU A 1 332 ? -29.413 16.946 24.641 1.00 84.94 332 GLU A O 1
ATOM 2377 N N . ALA A 1 333 ? -27.867 15.328 24.440 1.00 80.94 333 ALA A N 1
ATOM 2378 C CA . ALA A 1 333 ? -27.975 14.865 25.824 1.00 80.94 333 ALA A CA 1
ATOM 2379 C C . ALA A 1 333 ? -27.598 15.960 26.839 1.00 80.94 333 ALA A C 1
ATOM 2381 O O . ALA A 1 333 ? -28.261 16.105 27.869 1.00 80.94 333 ALA A O 1
ATOM 2382 N N . ILE A 1 334 ? -26.580 16.769 26.531 1.00 85.62 334 ILE A N 1
ATOM 2383 C CA . ILE A 1 334 ? -26.174 17.916 27.356 1.00 85.62 334 ILE A CA 1
ATOM 2384 C C . ILE A 1 334 ? -27.259 19.001 27.338 1.00 85.62 334 ILE A C 1
ATOM 2386 O O . ILE A 1 334 ? -27.661 19.500 28.393 1.00 85.62 334 ILE A O 1
ATOM 2390 N N . ALA A 1 335 ? -27.787 19.337 26.157 1.00 87.25 335 ALA A N 1
ATOM 2391 C CA . ALA A 1 335 ? -28.836 20.346 26.008 1.00 87.25 335 ALA A CA 1
ATOM 2392 C C . ALA A 1 335 ? -30.147 19.958 26.722 1.00 87.25 335 ALA A C 1
ATOM 2394 O O . ALA A 1 335 ? -30.836 20.824 27.269 1.00 87.25 335 ALA A O 1
ATOM 2395 N N . ALA A 1 336 ? -30.470 18.663 26.789 1.00 88.50 336 ALA A N 1
ATOM 2396 C CA . ALA A 1 336 ? -31.673 18.156 27.451 1.00 88.50 336 ALA A CA 1
ATOM 2397 C C . ALA A 1 336 ? -31.739 18.490 28.956 1.00 88.50 336 ALA A C 1
ATOM 2399 O O . ALA A 1 336 ? -32.833 18.562 29.524 1.00 88.50 336 ALA A O 1
ATOM 2400 N N . VAL A 1 337 ? -30.599 18.752 29.613 1.00 91.31 337 VAL A N 1
ATOM 2401 C CA . VAL A 1 337 ? -30.567 19.172 31.025 1.00 91.31 337 VAL A CA 1
ATOM 2402 C C . VAL A 1 337 ? -31.241 20.527 31.224 1.00 91.31 337 VAL A C 1
ATOM 2404 O O . VAL A 1 337 ? -31.957 20.705 32.211 1.00 91.31 337 VAL A O 1
ATOM 2407 N N . GLU A 1 338 ? -31.047 21.479 30.305 1.00 89.75 338 GLU A N 1
ATOM 2408 C CA . GLU A 1 338 ? -31.700 22.791 30.397 1.00 89.75 338 GLU A CA 1
ATOM 2409 C C . GLU A 1 338 ? -33.220 22.666 30.244 1.00 89.75 338 GLU A C 1
ATOM 2411 O O . GLU A 1 338 ? -33.965 23.290 31.003 1.00 89.75 338 GLU A O 1
ATOM 2416 N N . GLU A 1 339 ? -33.698 21.817 29.328 1.00 89.19 339 GLU A N 1
ATOM 2417 C CA . GLU A 1 339 ? -35.133 21.567 29.150 1.00 89.19 339 GLU A CA 1
ATOM 2418 C C . GLU A 1 339 ? -35.756 20.873 30.370 1.00 89.19 339 GLU A C 1
ATOM 2420 O O . GLU A 1 339 ? -36.804 21.303 30.864 1.00 89.19 339 GLU A O 1
ATOM 2425 N N . ALA A 1 340 ? -35.097 19.841 30.908 1.00 89.06 340 ALA A N 1
ATOM 2426 C CA . ALA A 1 340 ? -35.554 19.147 32.110 1.00 89.06 340 ALA A CA 1
ATOM 2427 C C . ALA A 1 340 ? -35.565 20.079 33.335 1.00 89.06 340 ALA A C 1
ATOM 2429 O O . ALA A 1 340 ? -36.498 20.045 34.144 1.00 89.06 340 ALA A O 1
ATOM 2430 N N . GLN A 1 341 ? -34.566 20.959 33.459 1.00 92.50 341 GLN A N 1
ATOM 2431 C CA . GLN A 1 341 ? -34.504 21.952 34.531 1.00 92.50 341 GLN A CA 1
ATOM 2432 C C . GLN A 1 341 ? -35.630 22.985 34.397 1.00 92.50 341 GLN A C 1
ATOM 2434 O O . GLN A 1 341 ? -36.296 23.291 35.387 1.00 92.50 341 GLN A O 1
ATOM 2439 N N . ALA A 1 342 ? -35.902 23.469 33.182 1.00 93.75 342 ALA A N 1
ATOM 2440 C CA . ALA A 1 342 ? -37.002 24.393 32.921 1.00 93.75 342 ALA A CA 1
ATOM 2441 C C . ALA A 1 342 ? -38.372 23.777 33.256 1.00 93.75 342 ALA A C 1
ATOM 2443 O O . ALA A 1 342 ? -39.241 24.467 33.794 1.00 93.75 342 ALA A O 1
ATOM 2444 N N . ALA A 1 343 ? -38.566 22.480 32.995 1.00 91.62 343 ALA A N 1
ATOM 2445 C CA . ALA A 1 343 ? -39.785 21.767 33.375 1.00 91.62 343 ALA A CA 1
ATOM 2446 C C . ALA A 1 343 ? -39.969 21.716 34.903 1.00 91.62 343 ALA A C 1
ATOM 2448 O O . ALA A 1 343 ? -41.054 22.022 35.402 1.00 91.62 343 ALA 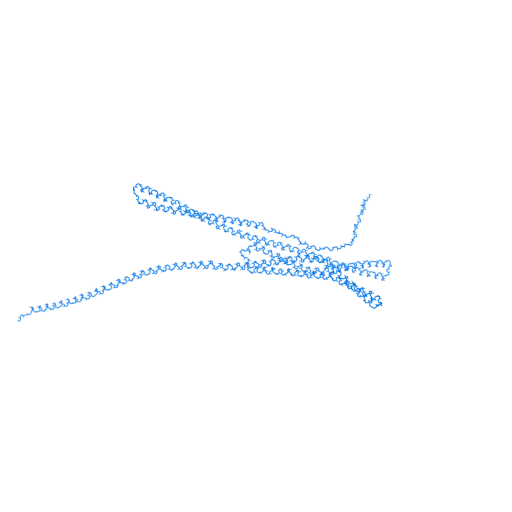A O 1
ATOM 2449 N N . VAL A 1 344 ? -38.905 21.400 35.654 1.00 95.31 344 VAL A N 1
ATOM 2450 C CA . VAL A 1 344 ? -38.916 21.426 37.129 1.00 95.31 344 VAL A CA 1
ATOM 2451 C C . VAL A 1 344 ? -39.251 22.823 37.656 1.00 95.31 344 VAL A C 1
ATOM 2453 O O . VAL A 1 344 ? -40.078 22.960 38.561 1.00 95.31 344 VAL A O 1
ATOM 2456 N N . ASP A 1 345 ? -38.651 23.865 37.081 1.00 95.31 345 ASP A N 1
ATOM 2457 C CA . ASP A 1 345 ? -38.872 25.248 37.507 1.00 95.31 345 ASP A CA 1
ATOM 2458 C C . ASP A 1 345 ? -40.308 25.718 37.207 1.00 95.31 345 ASP A C 1
ATOM 2460 O O . ASP A 1 345 ? -40.941 26.352 38.056 1.00 95.31 345 ASP A O 1
ATOM 2464 N N . SER A 1 346 ? -40.863 25.342 36.049 1.00 95.69 346 SER A N 1
ATOM 2465 C CA . SER A 1 346 ? -42.257 25.628 35.682 1.00 95.69 346 SER A CA 1
ATOM 2466 C C . SER A 1 346 ? -43.246 24.961 36.641 1.00 95.69 346 SER A C 1
ATOM 2468 O O . SER A 1 346 ? -44.170 25.615 37.124 1.00 95.69 346 SER A O 1
ATOM 2470 N N . ILE A 1 347 ? -43.038 23.680 36.975 1.00 94.38 347 ILE A N 1
ATOM 2471 C CA . ILE A 1 347 ? -43.908 22.953 37.916 1.00 94.38 347 ILE A CA 1
ATOM 2472 C C . ILE A 1 347 ? -43.833 23.585 39.311 1.00 94.38 347 ILE A C 1
ATOM 2474 O O . ILE A 1 347 ? -44.862 23.758 39.963 1.00 94.38 347 ILE A O 1
ATOM 2478 N N . LYS A 1 348 ? -42.638 23.990 39.768 1.00 93.62 348 LYS A N 1
ATOM 2479 C CA . LYS A 1 348 ? -42.468 24.701 41.048 1.00 93.62 348 LYS A CA 1
ATOM 2480 C C . LYS A 1 348 ? -43.242 26.018 41.077 1.00 93.62 348 LYS A C 1
ATOM 2482 O O . LYS A 1 348 ? -43.874 26.326 42.087 1.00 93.62 348 LYS A O 1
ATOM 2487 N N . GLN A 1 349 ? -43.230 26.764 39.975 1.00 95.19 349 GLN A N 1
ATOM 2488 C CA . GLN A 1 349 ? -43.971 28.016 39.858 1.00 95.19 349 GLN A CA 1
ATOM 2489 C C . GLN A 1 349 ? -45.493 27.792 39.901 1.00 95.19 349 GLN A C 1
ATOM 2491 O O . GLN A 1 349 ? -46.193 28.467 40.657 1.00 95.19 349 GLN A O 1
ATOM 2496 N N . GLU A 1 350 ? -46.009 26.816 39.149 1.00 93.81 350 GLU A N 1
ATOM 2497 C CA . GLU A 1 350 ? -47.436 26.457 39.169 1.00 93.81 350 GLU A CA 1
ATOM 2498 C C . GLU A 1 350 ? -47.887 25.948 40.545 1.00 93.81 350 GLU A C 1
ATOM 2500 O O . GLU A 1 350 ? -48.989 26.261 41.004 1.00 93.81 350 GLU A O 1
ATOM 2505 N N . LEU A 1 351 ? -47.021 25.206 41.239 1.00 93.44 351 LEU A N 1
ATOM 2506 C CA . LEU A 1 351 ? -47.282 24.699 42.583 1.00 93.44 351 LEU A CA 1
ATOM 2507 C C . LEU A 1 351 ? -47.393 25.844 43.597 1.00 93.44 351 LEU A C 1
ATOM 2509 O O . LEU A 1 351 ? -48.319 25.852 44.411 1.00 93.44 351 LEU A O 1
ATOM 2513 N N . GLU A 1 352 ? -46.527 26.855 43.510 1.00 92.69 352 GLU A N 1
ATOM 2514 C CA . GLU A 1 352 ? -46.616 28.055 44.349 1.00 92.69 352 GLU A CA 1
ATOM 2515 C C . GLU A 1 352 ? -47.917 28.841 44.092 1.00 92.69 352 GLU A C 1
ATOM 2517 O O . GLU A 1 352 ? -48.583 29.284 45.034 1.00 92.69 352 GLU A O 1
ATOM 2522 N N . GLU A 1 353 ? -48.348 28.965 42.834 1.00 92.06 353 GLU A N 1
ATOM 2523 C CA . GLU A 1 353 ? -49.634 29.584 42.490 1.00 92.06 353 GLU A CA 1
ATOM 2524 C C . GLU A 1 353 ? -50.835 28.780 43.019 1.00 92.06 353 GLU A C 1
ATOM 2526 O O . GLU A 1 353 ? -51.764 29.360 43.595 1.00 92.06 353 GLU A O 1
ATOM 2531 N N . ALA A 1 354 ? -50.817 27.451 42.891 1.00 91.25 354 ALA A N 1
ATOM 2532 C CA . ALA A 1 354 ? -51.867 26.568 43.399 1.00 91.25 354 ALA A CA 1
ATOM 2533 C C . ALA A 1 354 ? -51.986 26.636 44.932 1.00 91.25 354 ALA A C 1
ATOM 2535 O O . ALA A 1 354 ? -53.097 26.731 45.470 1.00 91.25 354 ALA A O 1
ATOM 2536 N N . MET A 1 355 ? -50.849 26.678 45.638 1.00 89.50 355 MET A N 1
ATOM 2537 C CA . MET A 1 355 ? -50.798 26.858 47.092 1.00 89.50 355 MET A CA 1
ATOM 2538 C C . MET A 1 355 ? -51.375 28.210 47.521 1.00 89.50 355 MET A C 1
ATOM 2540 O O . MET A 1 355 ? -52.166 28.271 48.465 1.00 89.50 355 MET A O 1
ATOM 2544 N N . ASN A 1 356 ? -51.035 29.289 46.810 1.00 92.56 356 ASN A N 1
ATOM 2545 C CA . ASN A 1 356 ? -51.546 30.632 47.093 1.00 92.56 356 ASN A CA 1
ATOM 2546 C C . ASN A 1 356 ? -53.060 30.759 46.846 1.00 92.56 356 ASN A C 1
ATOM 2548 O O . ASN A 1 356 ? -53.742 31.513 47.545 1.00 92.56 356 ASN A O 1
ATOM 2552 N N . ASN A 1 357 ? -53.595 29.996 45.892 1.00 91.56 357 ASN A N 1
ATOM 2553 C CA . ASN A 1 357 ? -55.022 29.957 45.571 1.00 91.56 357 ASN A CA 1
ATOM 2554 C C . ASN A 1 357 ? -55.824 28.964 46.436 1.00 91.56 357 ASN A C 1
ATOM 2556 O O . ASN A 1 357 ? -57.056 29.000 46.420 1.00 91.56 357 ASN A O 1
ATOM 2560 N N . GLY A 1 358 ? -55.151 28.113 47.221 1.00 89.69 358 GLY A N 1
ATOM 2561 C CA . GLY A 1 358 ? -55.775 27.140 48.122 1.00 89.69 358 GLY A CA 1
ATOM 2562 C C . GLY A 1 358 ? -56.377 25.915 47.427 1.00 89.69 358 GLY A C 1
ATOM 2563 O O . GLY A 1 358 ? -57.247 25.262 48.008 1.00 89.69 358 GLY A O 1
ATOM 2564 N N . ASP A 1 359 ? -55.944 25.602 46.203 1.00 89.88 359 ASP A N 1
ATOM 2565 C CA . ASP A 1 359 ? -56.410 24.433 45.450 1.00 89.88 359 ASP A CA 1
ATOM 2566 C C . ASP A 1 359 ? -55.628 23.177 45.864 1.00 89.88 359 ASP A C 1
ATOM 2568 O O . ASP A 1 359 ? -54.618 22.802 45.272 1.00 89.88 359 ASP A O 1
ATOM 2572 N N . THR A 1 360 ? -56.088 22.528 46.934 1.00 88.00 360 THR A N 1
ATOM 2573 C CA . THR A 1 360 ? -55.407 21.366 47.526 1.00 88.00 360 THR A CA 1
ATOM 2574 C C . THR A 1 360 ? -55.352 20.144 46.609 1.00 88.00 360 THR A C 1
ATOM 2576 O O . THR A 1 360 ? -54.489 19.291 46.796 1.00 88.00 360 THR A O 1
ATOM 2579 N N . GLU A 1 361 ? -56.274 20.027 45.651 1.00 87.75 361 GLU A N 1
ATOM 2580 C CA . GLU A 1 361 ? -56.318 18.892 44.721 1.00 87.75 361 GLU A CA 1
ATOM 2581 C C . GLU A 1 361 ? -55.270 19.073 43.611 1.00 87.75 361 GLU A C 1
ATOM 2583 O O . GLU A 1 361 ? -54.556 18.127 43.272 1.00 87.75 361 GLU A O 1
ATOM 2588 N N . LEU A 1 362 ? -55.102 20.309 43.125 1.00 87.56 362 LEU A N 1
ATOM 2589 C CA . LEU A 1 362 ? -54.039 20.677 42.192 1.00 87.56 362 LEU A CA 1
ATOM 2590 C C . LEU A 1 362 ? -52.645 20.598 42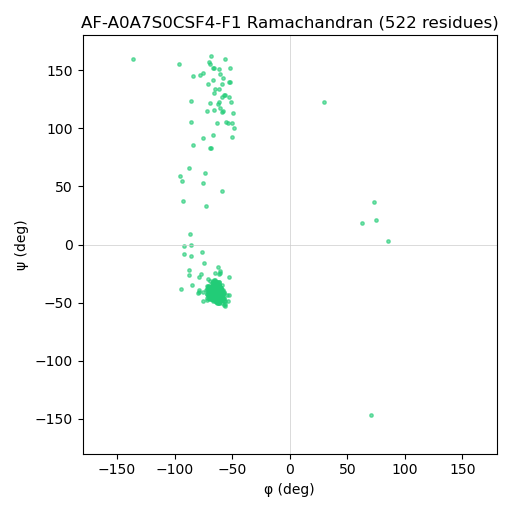.833 1.00 87.56 362 LEU A C 1
ATOM 2592 O O . LEU A 1 362 ? -51.726 20.088 42.200 1.00 87.56 362 LEU A O 1
ATOM 2596 N N . VAL A 1 363 ? -52.493 21.022 44.094 1.00 90.31 363 VAL A N 1
ATOM 2597 C CA . VAL A 1 363 ? -51.219 20.912 44.832 1.00 90.31 363 VAL A CA 1
ATOM 2598 C C . VAL A 1 363 ? -50.758 19.456 44.930 1.00 90.31 363 VAL A C 1
ATOM 2600 O O . VAL A 1 363 ? -49.637 19.154 44.539 1.00 90.31 363 VAL A O 1
ATOM 2603 N N . ALA A 1 364 ? -51.628 18.534 45.361 1.00 87.38 364 ALA A N 1
ATOM 2604 C CA . ALA A 1 364 ? -51.263 17.118 45.483 1.00 87.38 364 ALA A CA 1
ATOM 2605 C C . ALA A 1 364 ? -50.872 16.484 44.134 1.00 87.38 364 ALA A C 1
ATOM 2607 O O . ALA A 1 364 ? -50.033 15.586 44.078 1.00 87.38 364 ALA A O 1
ATOM 2608 N N . LYS A 1 365 ? -51.480 16.952 43.038 1.00 91.88 365 LYS A N 1
ATOM 2609 C CA . LYS A 1 365 ? -51.140 16.511 41.685 1.00 91.88 365 LYS A CA 1
ATOM 2610 C C . LYS A 1 365 ? -49.775 17.052 41.236 1.00 91.88 365 LYS A C 1
ATOM 2612 O O . LYS A 1 365 ? -48.957 16.273 40.756 1.00 91.88 365 LYS A O 1
ATOM 2617 N N . LEU A 1 366 ? -49.524 18.349 41.424 1.00 91.88 366 LEU A N 1
ATOM 2618 C CA . LEU A 1 366 ? -48.262 18.996 41.054 1.00 91.88 366 LEU A CA 1
ATOM 2619 C C . LEU A 1 366 ? -47.083 18.496 41.903 1.00 91.88 366 LEU A C 1
ATOM 2621 O O . LEU A 1 366 ? -45.987 18.372 41.378 1.00 91.88 366 LEU A O 1
ATOM 2625 N N . GLU A 1 367 ? -47.288 18.137 43.176 1.00 89.38 367 GLU A N 1
ATOM 2626 C CA . GLU A 1 367 ? -46.252 17.500 44.011 1.00 89.38 367 GLU A CA 1
ATOM 2627 C C . GLU A 1 367 ? -45.820 16.135 43.447 1.00 89.38 367 GLU A C 1
ATOM 2629 O O . GLU A 1 367 ? -44.633 15.808 43.439 1.00 89.38 367 GLU A O 1
ATOM 2634 N N . ALA A 1 368 ? -46.772 15.347 42.937 1.00 87.75 368 ALA A N 1
ATOM 2635 C CA . ALA A 1 368 ? -46.474 14.070 42.295 1.00 87.75 368 ALA A CA 1
ATOM 2636 C C . ALA A 1 368 ? -45.774 14.255 40.937 1.00 87.75 368 ALA A C 1
ATOM 2638 O O . ALA A 1 368 ? -44.815 13.544 40.643 1.00 87.75 368 ALA A O 1
ATOM 2639 N N . GLU A 1 369 ? -46.223 15.217 40.123 1.00 88.75 369 GLU A N 1
ATOM 2640 C CA . GLU A 1 369 ? -45.579 15.562 38.846 1.00 88.75 369 GLU A CA 1
ATOM 2641 C C . GLU A 1 369 ? -44.164 16.126 39.063 1.00 88.75 369 GLU A C 1
ATOM 2643 O O . GLU A 1 369 ? -43.245 15.766 38.327 1.00 88.75 369 GLU A O 1
ATOM 2648 N N . LEU A 1 370 ? -43.952 16.921 40.118 1.00 91.88 370 LEU A N 1
ATOM 2649 C CA . LEU A 1 370 ? -42.642 17.455 40.485 1.00 91.88 370 LEU A CA 1
ATOM 2650 C C . LEU A 1 370 ? -41.662 16.346 40.873 1.00 91.88 370 LEU A C 1
ATOM 2652 O O . LEU A 1 370 ? -40.528 16.364 40.411 1.00 91.88 370 LEU A O 1
ATOM 2656 N N . ALA A 1 371 ? -42.092 15.361 41.667 1.00 87.69 371 ALA A N 1
ATOM 2657 C CA . ALA A 1 371 ? -41.237 14.234 42.044 1.00 87.69 371 ALA A CA 1
ATOM 2658 C C . ALA A 1 371 ? -40.766 13.426 40.817 1.00 87.69 371 ALA A C 1
ATOM 2660 O O . ALA A 1 371 ? -39.609 13.004 40.746 1.00 87.69 371 ALA A O 1
ATOM 2661 N N . VAL A 1 372 ? -41.641 13.246 39.819 1.00 90.69 372 VAL A N 1
ATOM 2662 C CA . VAL A 1 372 ? -41.291 12.596 38.544 1.00 90.69 372 VAL A CA 1
ATOM 2663 C C . VAL A 1 372 ? -40.333 13.467 37.725 1.00 90.69 372 VAL A C 1
ATOM 2665 O O . VAL A 1 372 ? -39.342 12.956 37.202 1.00 90.69 372 VAL A O 1
ATOM 2668 N N . ALA A 1 373 ? -40.584 14.775 37.642 1.00 85.00 373 ALA A N 1
ATOM 2669 C CA . ALA A 1 373 ? -39.728 15.709 36.913 1.00 85.00 373 ALA A CA 1
ATOM 2670 C C . ALA A 1 373 ? -38.330 15.842 37.545 1.00 85.00 373 ALA A C 1
ATOM 2672 O O . ALA A 1 373 ? -37.337 15.860 36.825 1.00 85.00 373 ALA A O 1
ATOM 2673 N N . GLU A 1 374 ? -38.225 15.869 38.877 1.00 84.94 374 GLU A N 1
ATOM 2674 C CA . GLU A 1 374 ? -36.941 15.903 39.592 1.00 84.94 374 GLU A CA 1
ATOM 2675 C C . GLU A 1 374 ? -36.154 14.596 39.424 1.00 84.94 374 GLU A C 1
ATOM 2677 O O . GLU A 1 374 ? -34.933 14.639 39.271 1.00 84.94 374 GLU A O 1
ATOM 2682 N N . THR A 1 375 ? -36.841 13.449 39.369 1.00 87.88 375 THR A N 1
ATOM 2683 C CA . THR A 1 375 ? -36.210 12.159 39.030 1.00 87.88 375 THR A CA 1
A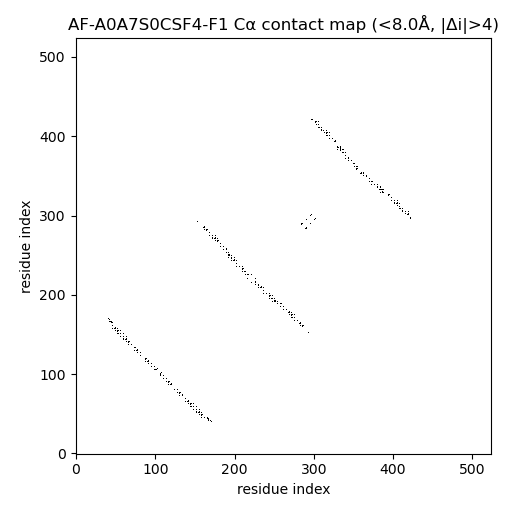TOM 2684 C C . THR A 1 375 ? -35.672 12.184 37.598 1.00 87.88 375 THR A C 1
ATOM 2686 O O . THR A 1 375 ? -34.498 11.898 37.378 1.00 87.88 375 THR A O 1
ATOM 2689 N N . THR A 1 376 ? -36.494 12.636 36.643 1.00 86.81 376 THR A N 1
ATOM 2690 C CA . THR A 1 376 ? -36.114 12.761 35.225 1.00 86.81 376 THR A CA 1
ATOM 2691 C C . THR A 1 376 ? -34.912 13.691 35.049 1.00 86.81 376 THR A C 1
ATOM 2693 O O . THR A 1 376 ? -33.982 13.350 34.326 1.00 86.81 376 THR A O 1
ATOM 2696 N N . LEU A 1 377 ? -34.896 14.839 35.741 1.00 88.88 377 LEU A N 1
ATOM 2697 C CA . LEU A 1 377 ? -33.784 15.796 35.749 1.00 88.88 377 LEU A CA 1
ATOM 2698 C C . LEU A 1 377 ? -32.493 15.179 36.303 1.00 88.88 377 LEU A C 1
ATOM 2700 O O . LEU A 1 377 ? -31.407 15.463 35.803 1.00 88.88 377 LEU A O 1
ATOM 2704 N N . SER A 1 378 ? -32.595 14.366 37.357 1.00 84.62 378 SER A N 1
ATOM 2705 C CA . SER A 1 378 ? -31.434 13.674 37.919 1.00 84.62 378 SER A CA 1
ATOM 2706 C C . SER A 1 378 ? -30.859 12.666 36.923 1.00 84.62 378 SER A C 1
ATOM 2708 O O . SER A 1 378 ? -29.649 12.638 36.722 1.00 84.62 378 SER A O 1
ATOM 2710 N N . GLU A 1 379 ? -31.715 11.884 36.264 1.00 81.38 379 GLU A N 1
ATOM 2711 C CA . GLU A 1 379 ? -31.311 10.925 35.228 1.00 81.38 379 GLU A CA 1
ATOM 2712 C C . GLU A 1 379 ? -30.683 11.626 34.010 1.00 81.38 379 GLU A C 1
ATOM 2714 O O . GLU A 1 379 ? -29.631 11.198 33.535 1.00 81.38 379 GLU A O 1
ATOM 2719 N N . THR A 1 380 ? -31.254 12.750 33.552 1.00 82.62 380 THR A N 1
ATOM 2720 C CA . THR A 1 380 ? -30.676 13.546 32.447 1.00 82.62 380 THR A CA 1
ATOM 2721 C C . THR A 1 380 ? -29.342 14.176 32.827 1.00 82.62 380 THR A C 1
ATOM 2723 O O . THR A 1 380 ? -28.440 14.207 31.999 1.00 82.62 380 THR A O 1
ATOM 2726 N N . LYS A 1 381 ? -29.170 14.641 34.072 1.00 80.81 381 LYS A N 1
ATOM 2727 C CA . LYS A 1 381 ? -27.878 15.167 34.543 1.00 80.81 381 LYS A CA 1
ATOM 2728 C C . LYS A 1 381 ? -26.787 14.104 34.559 1.00 80.81 381 LYS A C 1
ATOM 2730 O O . LYS A 1 381 ? -25.663 14.418 34.194 1.00 80.81 381 LYS A O 1
ATOM 2735 N N . ILE A 1 382 ? -27.108 12.871 34.951 1.00 81.06 382 ILE A N 1
ATOM 2736 C CA . ILE A 1 382 ? -26.146 11.761 34.906 1.00 81.06 382 ILE A CA 1
ATOM 2737 C C . ILE A 1 382 ? -25.731 11.495 33.452 1.00 81.06 382 ILE A C 1
ATOM 2739 O O . ILE A 1 382 ? -24.544 11.502 33.151 1.00 81.06 382 ILE A O 1
ATOM 2743 N N . ALA A 1 383 ? -26.700 11.368 32.538 1.00 74.94 383 ALA A N 1
ATOM 2744 C CA . ALA A 1 383 ? -26.416 11.160 31.116 1.00 74.94 383 ALA A CA 1
ATOM 2745 C C . ALA A 1 383 ? -25.606 12.312 30.487 1.00 74.94 383 ALA A C 1
ATOM 2747 O O . ALA A 1 383 ? -24.737 12.072 29.653 1.00 74.94 383 ALA A O 1
ATOM 2748 N N . ALA A 1 384 ? -25.859 13.557 30.896 1.00 78.44 384 ALA A N 1
ATOM 2749 C CA . ALA A 1 384 ? -25.116 14.719 30.421 1.00 78.44 384 ALA A CA 1
ATOM 2750 C C . ALA A 1 384 ? -23.679 14.774 30.949 1.00 78.44 384 ALA A C 1
ATOM 2752 O O . ALA A 1 384 ? -22.792 15.169 30.205 1.00 78.44 384 ALA A O 1
ATOM 2753 N N . VAL A 1 385 ? -23.431 14.358 32.195 1.00 79.62 385 VAL A N 1
ATOM 2754 C CA . VAL A 1 385 ? -22.066 14.257 32.738 1.00 79.62 385 VAL A CA 1
ATOM 2755 C C . VAL A 1 385 ? -21.260 13.208 31.968 1.00 79.62 385 VAL A C 1
ATOM 2757 O O . VAL A 1 385 ? -20.125 13.483 31.577 1.00 79.62 385 VAL A O 1
ATOM 2760 N N . ASP A 1 386 ? -21.859 12.049 31.677 1.00 75.00 386 ASP A N 1
ATOM 2761 C CA . ASP A 1 386 ? -21.231 11.008 30.850 1.00 75.00 386 ASP A CA 1
ATOM 2762 C C . ASP A 1 386 ? -20.961 11.516 29.419 1.00 75.00 386 ASP A C 1
ATOM 2764 O O . ASP A 1 386 ? -19.899 11.264 28.843 1.00 75.00 386 ASP A O 1
ATOM 2768 N N . ALA A 1 387 ? -21.898 12.277 28.844 1.00 73.94 387 ALA A N 1
ATOM 2769 C CA . ALA A 1 387 ? -21.739 12.897 27.531 1.00 73.94 387 ALA A CA 1
ATOM 2770 C C . ALA A 1 387 ? -20.634 13.969 27.516 1.00 73.94 387 ALA A C 1
ATOM 2772 O O . ALA A 1 387 ? -19.802 13.959 26.611 1.00 73.94 387 ALA A O 1
ATOM 2773 N N . GLU A 1 388 ? -20.568 14.852 28.521 1.00 74.69 388 GLU A N 1
ATOM 2774 C CA . GLU A 1 388 ? -19.524 15.881 28.659 1.00 74.69 388 GLU A CA 1
ATOM 2775 C C . GLU A 1 388 ? -18.130 15.263 28.796 1.00 74.69 388 GLU A C 1
ATOM 2777 O O . GLU A 1 388 ? -17.182 15.744 28.169 1.00 74.69 388 GLU A O 1
ATOM 2782 N N . ALA A 1 389 ? -18.005 14.183 29.573 1.00 72.69 389 ALA A N 1
ATOM 2783 C CA . ALA A 1 389 ? -16.743 13.473 29.751 1.00 72.69 389 ALA A CA 1
ATOM 2784 C C . ALA A 1 389 ? -16.228 12.871 28.431 1.00 72.69 389 ALA A C 1
ATOM 2786 O O . ALA A 1 389 ? -15.026 12.904 28.159 1.00 72.69 389 ALA A O 1
ATOM 2787 N N . ASN A 1 390 ? -17.135 12.371 27.587 1.00 74.38 390 ASN A N 1
ATOM 2788 C CA . ASN A 1 390 ? -16.791 11.729 26.319 1.00 74.38 390 ASN A CA 1
ATOM 2789 C C . ASN A 1 390 ? -16.674 12.708 25.138 1.00 74.38 390 ASN A C 1
ATOM 2791 O O . ASN A 1 390 ? -15.984 12.401 24.166 1.00 74.38 390 ASN A O 1
ATOM 2795 N N . LEU A 1 391 ? -17.291 13.893 25.213 1.00 72.94 391 LEU A N 1
ATOM 2796 C CA . LEU A 1 391 ? -17.368 14.852 24.103 1.00 72.94 391 LEU A CA 1
ATOM 2797 C C . LEU A 1 391 ? -15.985 15.279 23.593 1.00 72.94 391 LEU A C 1
ATOM 2799 O O . LEU A 1 391 ? -15.742 15.295 22.389 1.00 72.94 391 LEU A O 1
ATOM 2803 N N . ALA A 1 392 ? -15.063 15.600 24.506 1.00 70.94 392 ALA A N 1
ATOM 2804 C CA . ALA A 1 392 ? -13.709 16.020 24.142 1.00 70.94 392 ALA A CA 1
ATOM 2805 C C . ALA A 1 392 ? -12.935 14.898 23.427 1.00 70.94 392 ALA A C 1
ATOM 2807 O O . ALA A 1 392 ? -12.196 15.158 22.476 1.00 70.94 392 ALA A O 1
ATOM 2808 N N . THR A 1 393 ? -13.142 13.651 23.855 1.00 67.75 393 THR A N 1
ATOM 2809 C CA . THR A 1 393 ? -12.544 12.458 23.246 1.00 67.75 393 THR A CA 1
ATOM 2810 C C . THR A 1 393 ? -13.123 12.204 21.858 1.00 67.75 393 THR A C 1
ATOM 2812 O O . THR A 1 393 ? -12.362 12.037 20.908 1.00 67.75 393 THR A O 1
ATOM 2815 N N . LEU A 1 394 ? -14.450 12.254 21.711 1.00 64.12 394 LEU A N 1
ATOM 2816 C CA . LEU A 1 394 ? -15.129 12.092 20.423 1.00 64.12 394 LEU A CA 1
ATOM 2817 C C . LEU A 1 394 ? -14.704 13.174 19.420 1.00 64.12 394 LEU A C 1
ATOM 2819 O O . LEU A 1 394 ? -14.425 12.868 18.265 1.00 64.12 394 LEU A O 1
ATOM 2823 N N . GLN A 1 395 ? -14.575 14.430 19.858 1.00 65.12 395 GLN A N 1
ATOM 2824 C CA . GLN A 1 395 ? -14.096 15.526 19.008 1.00 65.12 395 GLN A CA 1
ATOM 2825 C C . GLN A 1 395 ? -12.641 15.329 18.563 1.00 65.12 395 GLN A C 1
ATOM 2827 O O . GLN A 1 395 ? -12.308 15.601 17.411 1.00 65.12 395 GLN A O 1
ATOM 2832 N N . ALA A 1 396 ? -11.766 14.833 19.441 1.00 61.91 396 ALA A N 1
ATOM 2833 C CA . ALA A 1 396 ? -10.390 14.508 19.069 1.00 61.91 396 ALA A CA 1
ATOM 2834 C C . ALA A 1 396 ? -10.328 13.337 18.071 1.00 61.91 396 ALA A C 1
ATOM 2836 O O . ALA A 1 396 ? -9.576 13.395 17.095 1.00 61.91 396 ALA A O 1
ATOM 2837 N N . GLN A 1 397 ? -11.153 12.306 18.280 1.00 55.38 397 GLN A N 1
ATOM 2838 C CA . GLN A 1 397 ? -11.294 11.177 17.361 1.00 55.38 397 GLN A CA 1
ATOM 2839 C C . GLN A 1 397 ? -11.843 11.613 16.001 1.00 55.38 397 GLN A C 1
ATOM 2841 O O . GLN A 1 397 ? -11.341 11.140 14.985 1.00 55.38 397 GLN A O 1
ATOM 2846 N N . LEU A 1 398 ? -12.803 12.545 15.962 1.00 66.50 398 LEU A N 1
ATOM 2847 C CA . LEU A 1 398 ? -13.331 13.107 14.717 1.00 66.50 398 LEU A CA 1
ATOM 2848 C C . LEU A 1 398 ? -12.222 13.786 13.909 1.00 66.50 398 LEU A C 1
ATOM 2850 O O . LEU A 1 398 ? -12.055 13.472 12.738 1.00 66.50 398 LEU A O 1
ATOM 2854 N N . VAL A 1 399 ? -11.407 14.639 14.537 1.00 64.25 399 VAL A N 1
ATOM 2855 C CA . VAL A 1 399 ? -10.288 15.315 13.854 1.00 64.25 399 VAL A CA 1
ATOM 2856 C C . VAL A 1 399 ? -9.276 14.308 13.293 1.00 64.25 399 VAL A C 1
ATOM 2858 O O . VAL A 1 399 ? -8.778 14.477 12.178 1.00 64.25 399 VAL A O 1
ATOM 2861 N N . ALA A 1 400 ? -8.968 13.247 14.042 1.00 56.84 400 ALA A N 1
ATOM 2862 C CA . ALA A 1 400 ? -8.081 12.185 13.571 1.00 56.84 400 ALA A CA 1
ATOM 2863 C C . ALA A 1 400 ? -8.704 11.383 12.412 1.00 56.84 400 ALA A C 1
ATOM 2865 O O . ALA A 1 400 ? -8.023 11.090 11.429 1.00 56.84 400 ALA A O 1
ATOM 2866 N N . ALA A 1 401 ? -9.999 11.072 12.496 1.00 53.12 401 ALA A N 1
ATOM 2867 C CA . ALA A 1 401 ? -10.736 10.368 11.453 1.00 53.12 401 ALA A CA 1
ATOM 2868 C C . ALA A 1 401 ? -10.866 11.205 10.170 1.00 53.12 401 ALA A C 1
ATOM 2870 O O . ALA A 1 401 ? -10.702 10.666 9.080 1.00 53.12 401 ALA A O 1
ATOM 2871 N N . GLU A 1 402 ? -11.085 12.519 10.274 1.00 56.16 402 GLU A N 1
ATOM 2872 C CA . GLU A 1 402 ? -11.104 13.447 9.135 1.00 56.16 402 GLU A CA 1
ATOM 2873 C C . GLU A 1 402 ? -9.741 13.507 8.428 1.00 56.16 402 GLU A C 1
ATOM 2875 O O . GLU A 1 402 ? -9.670 13.506 7.194 1.00 56.16 402 GLU A O 1
ATOM 2880 N N . ALA A 1 403 ? -8.646 13.516 9.196 1.00 58.25 403 ALA A N 1
ATOM 2881 C CA . ALA A 1 403 ? -7.294 13.463 8.646 1.00 58.25 403 ALA A CA 1
ATOM 2882 C C . ALA A 1 403 ? -7.034 12.133 7.916 1.00 58.25 403 ALA A C 1
ATOM 2884 O O . ALA A 1 403 ? -6.579 12.145 6.772 1.00 58.25 403 ALA A O 1
ATOM 2885 N N . ALA A 1 404 ? -7.400 11.003 8.529 1.00 54.81 404 ALA A N 1
ATOM 2886 C CA . ALA A 1 404 ? -7.269 9.677 7.926 1.00 54.81 404 ALA A CA 1
ATOM 2887 C C . ALA A 1 404 ? -8.149 9.505 6.674 1.00 54.81 404 ALA A C 1
ATOM 2889 O O . ALA A 1 404 ? -7.705 8.930 5.682 1.00 54.81 404 ALA A O 1
ATOM 2890 N N . ALA A 1 405 ? -9.374 10.040 6.674 1.00 53.28 405 ALA A N 1
ATOM 2891 C CA . ALA A 1 405 ? -10.251 10.038 5.503 1.00 53.28 405 ALA A CA 1
ATOM 2892 C C . ALA A 1 405 ? -9.664 10.872 4.354 1.00 53.28 405 ALA A C 1
ATOM 2894 O O . ALA A 1 405 ? -9.702 10.451 3.197 1.00 53.28 405 ALA A O 1
ATOM 2895 N N . THR A 1 406 ? -9.053 12.017 4.672 1.00 61.88 406 THR A N 1
ATOM 2896 C CA . THR A 1 406 ? -8.351 12.855 3.689 1.00 61.88 406 THR A CA 1
ATOM 2897 C C . THR A 1 406 ? -7.164 12.114 3.070 1.00 61.88 406 THR A C 1
ATOM 2899 O O . THR A 1 406 ? -6.996 12.126 1.851 1.00 61.88 406 THR A O 1
ATOM 2902 N N . GLU A 1 407 ? -6.357 11.439 3.888 1.00 54.91 407 GLU A N 1
ATOM 2903 C CA . GLU A 1 407 ? -5.207 10.653 3.431 1.00 54.91 407 GLU A CA 1
ATOM 2904 C C . GLU A 1 407 ? -5.633 9.444 2.586 1.00 54.91 407 GLU A C 1
ATOM 2906 O O . GLU A 1 407 ? -5.096 9.228 1.500 1.00 54.91 407 GLU A O 1
ATOM 2911 N N . ALA A 1 408 ? -6.667 8.713 3.012 1.00 51.91 408 ALA A N 1
ATOM 2912 C CA . ALA A 1 408 ? -7.233 7.605 2.246 1.00 51.91 408 ALA A CA 1
ATOM 2913 C C . ALA A 1 408 ? -7.803 8.069 0.893 1.00 51.91 408 ALA A C 1
ATOM 2915 O O . ALA A 1 408 ? -7.619 7.394 -0.123 1.00 51.91 408 ALA A O 1
ATOM 2916 N N . SER A 1 409 ? -8.449 9.239 0.850 1.00 55.38 409 SER A N 1
ATOM 2917 C CA . SER A 1 409 ? -8.916 9.843 -0.402 1.00 55.38 409 SER A CA 1
ATOM 2918 C C . SER A 1 409 ? -7.750 10.227 -1.316 1.00 55.38 409 SER A C 1
ATOM 2920 O O . SER A 1 409 ? -7.805 9.956 -2.515 1.00 55.38 409 SER A O 1
ATOM 2922 N N . ALA A 1 410 ? -6.677 10.809 -0.773 1.00 58.50 410 ALA A N 1
ATOM 2923 C CA . ALA A 1 410 ? -5.483 11.146 -1.547 1.00 58.50 410 ALA A CA 1
ATOM 2924 C C . ALA A 1 410 ? -4.806 9.892 -2.129 1.00 58.50 410 ALA A C 1
ATOM 2926 O O . ALA A 1 410 ? -4.455 9.875 -3.309 1.00 58.50 410 ALA A O 1
ATOM 2927 N N . ALA A 1 411 ? -4.712 8.811 -1.349 1.00 53.69 411 ALA A N 1
ATOM 2928 C CA . ALA A 1 411 ? -4.199 7.526 -1.819 1.00 53.69 411 ALA A CA 1
ATOM 2929 C C . ALA A 1 411 ? -5.067 6.925 -2.943 1.00 53.69 411 ALA A C 1
ATOM 2931 O O . ALA A 1 411 ? -4.544 6.365 -3.908 1.00 53.69 411 ALA A O 1
ATOM 2932 N N . ALA A 1 412 ? -6.396 7.072 -2.869 1.00 52.38 412 ALA A N 1
ATOM 2933 C CA . ALA A 1 412 ? -7.299 6.646 -3.939 1.00 52.38 412 ALA A CA 1
ATOM 2934 C C . ALA A 1 412 ? -7.127 7.480 -5.224 1.00 52.38 412 ALA A C 1
ATOM 2936 O O . ALA A 1 412 ? -7.186 6.931 -6.329 1.00 52.38 412 ALA A O 1
ATOM 2937 N N . GLU A 1 413 ? -6.892 8.790 -5.104 1.00 58.62 413 GLU A N 1
ATOM 2938 C CA . GLU A 1 413 ? -6.589 9.668 -6.241 1.00 58.62 413 GLU A CA 1
ATOM 2939 C C . GLU A 1 413 ? -5.239 9.333 -6.889 1.00 58.62 413 GLU A C 1
ATOM 2941 O O . GLU A 1 413 ? -5.138 9.292 -8.118 1.00 58.62 413 GLU A O 1
ATOM 2946 N N . GLU A 1 414 ? -4.216 9.042 -6.085 1.00 59.03 414 GLU A N 1
ATOM 2947 C CA . GLU A 1 414 ? -2.899 8.625 -6.568 1.00 59.03 414 GLU A CA 1
ATOM 2948 C C . GLU A 1 414 ? -2.967 7.269 -7.286 1.00 59.03 414 GLU A C 1
ATOM 2950 O O . GLU A 1 414 ? -2.482 7.140 -8.413 1.00 59.03 414 GLU A O 1
ATOM 2955 N N . ALA A 1 415 ? -3.672 6.288 -6.712 1.00 54.09 415 ALA A N 1
ATOM 2956 C CA . ALA A 1 415 ? -3.915 5.000 -7.361 1.00 54.09 415 ALA A CA 1
ATOM 2957 C C . ALA A 1 415 ? -4.657 5.160 -8.703 1.00 54.09 415 ALA A C 1
ATOM 2959 O O . ALA A 1 415 ? -4.322 4.503 -9.690 1.00 54.09 415 ALA A O 1
ATOM 2960 N N . LEU A 1 416 ? -5.625 6.080 -8.786 1.00 64.56 416 LEU A N 1
ATOM 2961 C CA . LEU A 1 416 ? -6.304 6.404 -10.043 1.00 64.56 416 LEU A CA 1
ATOM 2962 C C . LEU A 1 416 ? -5.360 7.056 -11.065 1.00 64.56 416 LEU A C 1
ATOM 2964 O O . LEU A 1 416 ? -5.465 6.793 -12.267 1.00 64.56 416 LEU A O 1
ATOM 2968 N N . ALA A 1 417 ? -4.446 7.918 -10.619 1.00 64.88 417 ALA A N 1
ATOM 2969 C CA . ALA A 1 417 ? -3.450 8.539 -11.486 1.00 64.88 417 ALA A CA 1
ATOM 2970 C C . ALA A 1 417 ? -2.506 7.492 -12.096 1.00 64.88 417 ALA A C 1
ATOM 2972 O O . ALA A 1 417 ? -2.240 7.555 -13.298 1.00 64.88 417 ALA A O 1
ATOM 2973 N N . ILE A 1 418 ? -2.085 6.503 -11.305 1.00 63.34 418 ILE A N 1
ATOM 2974 C CA . ILE A 1 418 ? -1.279 5.363 -11.759 1.00 63.34 418 ILE A CA 1
ATOM 2975 C C . ILE A 1 418 ? -2.046 4.556 -12.817 1.00 63.34 418 ILE A C 1
ATOM 2977 O O . ILE A 1 418 ? -1.545 4.382 -13.925 1.00 63.34 418 ILE A O 1
ATOM 2981 N N . VAL A 1 419 ? -3.309 4.183 -12.560 1.00 63.62 419 VAL A N 1
ATOM 2982 C CA . VAL A 1 419 ? -4.169 3.499 -13.555 1.00 63.62 419 VAL A CA 1
ATOM 2983 C C . VAL A 1 419 ? -4.229 4.268 -14.880 1.00 63.62 419 VAL A C 1
ATOM 2985 O O . VAL A 1 419 ? -4.144 3.683 -15.961 1.00 63.62 419 VAL A O 1
ATOM 2988 N N . ASN A 1 420 ? -4.370 5.593 -14.821 1.00 68.25 420 ASN A N 1
ATOM 2989 C CA . ASN A 1 420 ? -4.416 6.426 -16.021 1.00 68.25 420 ASN A CA 1
ATOM 2990 C C . ASN A 1 420 ? -3.070 6.477 -16.760 1.00 68.25 420 ASN A C 1
ATOM 2992 O O . ASN A 1 420 ? -3.065 6.470 -17.992 1.00 68.25 420 ASN A O 1
ATOM 2996 N N . GLN A 1 421 ? -1.946 6.515 -16.040 1.00 67.19 421 GLN A N 1
ATOM 2997 C CA . GLN A 1 421 ? -0.608 6.477 -16.638 1.00 67.19 421 GLN A CA 1
ATOM 2998 C C . GLN A 1 421 ? -0.338 5.144 -17.340 1.00 67.19 421 GLN A C 1
ATOM 3000 O O . GLN A 1 421 ? 0.108 5.153 -18.485 1.00 67.19 421 GLN A O 1
ATOM 3005 N N . ILE A 1 422 ? -0.696 4.023 -16.713 1.00 64.88 422 ILE A N 1
ATOM 3006 C CA . ILE A 1 422 ? -0.546 2.673 -17.278 1.00 64.88 422 ILE A CA 1
ATOM 3007 C C . ILE A 1 422 ? -1.363 2.531 -18.561 1.00 64.88 422 ILE A C 1
ATOM 3009 O O . ILE A 1 422 ? -0.852 2.101 -19.595 1.00 64.88 422 ILE A O 1
ATOM 3013 N N . ASN A 1 423 ? -2.626 2.966 -18.531 1.00 67.19 423 ASN A N 1
ATOM 3014 C CA . ASN A 1 423 ? -3.489 2.942 -19.711 1.00 67.19 423 ASN A CA 1
ATOM 3015 C C . ASN A 1 423 ? -2.935 3.816 -20.850 1.00 67.19 423 ASN A C 1
ATOM 3017 O O . ASN A 1 423 ? -3.054 3.454 -22.021 1.00 67.19 423 ASN A O 1
ATOM 3021 N N . ALA A 1 424 ? -2.322 4.957 -20.525 1.00 66.69 424 ALA A N 1
ATOM 3022 C CA . ALA A 1 424 ? -1.695 5.830 -21.512 1.00 66.69 424 ALA A CA 1
ATOM 3023 C C . ALA A 1 424 ? -0.409 5.224 -22.102 1.00 66.69 424 ALA A C 1
ATOM 3025 O O . ALA A 1 424 ? -0.213 5.307 -23.314 1.00 66.69 424 ALA A O 1
ATOM 3026 N N . ALA A 1 425 ? 0.432 4.594 -21.277 1.00 64.81 425 ALA A N 1
ATOM 3027 C CA . ALA A 1 425 ? 1.640 3.895 -21.712 1.00 64.81 425 ALA A CA 1
ATOM 3028 C C . ALA A 1 425 ? 1.301 2.698 -22.614 1.00 64.81 425 ALA A C 1
ATOM 3030 O O . ALA A 1 425 ? 1.807 2.617 -23.730 1.00 64.81 425 ALA A O 1
ATOM 3031 N N . THR A 1 426 ? 0.336 1.868 -22.204 1.00 66.06 426 THR A N 1
ATOM 3032 C CA . THR A 1 426 ? -0.165 0.726 -22.994 1.00 66.06 426 THR A CA 1
ATOM 3033 C C . THR A 1 426 ? -0.683 1.179 -24.365 1.00 66.06 426 THR A C 1
ATOM 3035 O O . THR A 1 426 ? -0.433 0.549 -25.393 1.00 66.06 426 THR A O 1
ATOM 3038 N N . ALA A 1 427 ? -1.401 2.307 -24.413 1.00 60.88 427 ALA A N 1
ATOM 3039 C CA . ALA A 1 427 ? -1.888 2.872 -25.667 1.00 60.88 427 ALA A CA 1
ATOM 3040 C C . ALA A 1 427 ? -0.762 3.433 -26.557 1.00 60.88 427 ALA A C 1
ATOM 3042 O O . ALA A 1 427 ? -0.899 3.413 -27.779 1.00 60.88 427 ALA A O 1
ATOM 3043 N N . ALA A 1 428 ? 0.326 3.944 -25.972 1.00 59.78 428 ALA A N 1
ATOM 3044 C CA . ALA A 1 428 ? 1.483 4.453 -26.706 1.00 59.78 428 ALA A CA 1
ATOM 3045 C C . ALA A 1 428 ? 2.346 3.318 -27.284 1.00 59.78 428 ALA A C 1
ATOM 3047 O O . ALA A 1 428 ? 2.750 3.390 -28.443 1.00 59.78 428 ALA A O 1
ATOM 3048 N N . GLU A 1 429 ? 2.557 2.251 -26.519 1.00 58.84 429 GLU A N 1
ATOM 3049 C CA . GLU A 1 429 ? 3.309 1.061 -26.928 1.00 58.84 429 GLU A CA 1
ATOM 3050 C C . GLU A 1 429 ? 2.627 0.349 -28.110 1.00 58.84 429 GLU A C 1
ATOM 3052 O O . GLU A 1 429 ? 3.255 0.071 -29.131 1.00 58.84 429 GLU A O 1
ATOM 3057 N N . ALA A 1 430 ? 1.294 0.233 -28.067 1.00 54.41 430 ALA A N 1
ATOM 3058 C CA . ALA A 1 430 ? 0.494 -0.279 -29.182 1.00 54.41 430 ALA A CA 1
ATOM 3059 C C . ALA A 1 430 ? 0.620 0.549 -30.481 1.00 54.41 430 ALA A C 1
ATOM 3061 O O . ALA A 1 430 ? 0.369 0.033 -31.571 1.00 54.41 430 ALA A O 1
ATOM 3062 N N . VAL A 1 431 ? 0.980 1.834 -30.388 1.00 53.62 431 VAL A N 1
ATOM 3063 C CA . VAL A 1 431 ? 1.249 2.698 -31.551 1.00 53.62 431 VAL A CA 1
ATOM 3064 C C . VAL A 1 431 ? 2.691 2.538 -32.038 1.00 53.62 431 VAL A C 1
ATOM 3066 O O . VAL A 1 431 ? 2.928 2.586 -33.243 1.00 53.62 431 VAL A O 1
ATOM 3069 N N . GLN A 1 432 ? 3.643 2.321 -31.131 1.00 48.59 432 GLN A N 1
ATOM 3070 C CA . GLN A 1 432 ? 5.066 2.188 -31.445 1.00 48.59 432 GLN A CA 1
ATOM 3071 C C . GLN A 1 432 ? 5.383 0.851 -32.137 1.00 48.59 432 GLN A C 1
ATOM 3073 O O . GLN A 1 432 ? 6.097 0.845 -33.141 1.00 48.59 432 GLN A O 1
ATOM 3078 N N . ASP A 1 433 ? 4.752 -0.246 -31.707 1.00 48.25 433 ASP A N 1
ATOM 3079 C CA . ASP A 1 433 ? 4.868 -1.576 -32.334 1.00 48.25 433 ASP A CA 1
ATOM 3080 C C . ASP A 1 433 ? 4.377 -1.616 -33.793 1.00 48.25 433 ASP A C 1
ATOM 3082 O O . ASP A 1 433 ? 4.824 -2.437 -34.599 1.00 48.25 433 ASP A O 1
ATOM 3086 N N . LEU A 1 434 ? 3.475 -0.704 -34.171 1.00 44.03 434 LEU A N 1
ATOM 3087 C CA . LEU A 1 434 ? 3.000 -0.572 -35.550 1.00 44.03 434 LEU A CA 1
ATOM 3088 C C . LEU A 1 434 ? 4.003 0.147 -36.472 1.00 44.03 434 LEU A C 1
ATOM 3090 O O . LEU A 1 434 ? 3.964 -0.088 -37.682 1.00 44.03 434 LEU A O 1
ATOM 3094 N N . ASP A 1 435 ? 4.887 1.000 -35.941 1.00 46.25 435 ASP A N 1
ATOM 3095 C CA . ASP A 1 435 ? 5.719 1.915 -36.743 1.00 46.25 435 ASP A CA 1
ATOM 3096 C C . ASP A 1 435 ? 7.110 1.330 -37.069 1.00 46.25 435 ASP A C 1
ATOM 3098 O O . ASP A 1 435 ? 7.583 1.449 -38.199 1.00 46.25 435 ASP A O 1
ATOM 3102 N N . VAL A 1 436 ? 7.748 0.607 -36.138 1.00 49.41 436 VAL A N 1
ATOM 3103 C CA . VAL A 1 436 ? 9.127 0.101 -36.338 1.00 49.41 436 VAL A CA 1
ATOM 3104 C C . VAL A 1 436 ? 9.187 -1.163 -37.203 1.00 49.41 436 VAL A C 1
ATOM 3106 O O . VAL A 1 436 ? 10.030 -1.270 -38.087 1.00 49.41 436 VAL A O 1
ATOM 3109 N N . HIS A 1 437 ? 8.273 -2.120 -37.017 1.00 53.12 437 HIS A N 1
ATOM 3110 C CA . HIS A 1 437 ? 8.305 -3.385 -37.771 1.00 53.12 437 HIS A CA 1
ATOM 3111 C C . HIS A 1 437 ? 7.566 -3.310 -39.113 1.00 53.12 437 HIS A C 1
ATOM 3113 O O . HIS A 1 437 ? 7.905 -4.031 -40.052 1.00 53.12 437 HIS A O 1
ATOM 3119 N N . GLY A 1 438 ? 6.573 -2.425 -39.237 1.00 53.16 438 GLY A N 1
ATOM 3120 C CA . GLY A 1 438 ? 5.808 -2.247 -40.470 1.00 53.16 438 GLY A CA 1
ATOM 3121 C C . GLY A 1 438 ? 6.608 -1.570 -41.585 1.00 53.16 438 GLY A C 1
ATOM 3122 O O . GLY A 1 438 ? 6.541 -2.010 -42.733 1.00 53.16 438 GLY A O 1
ATOM 3123 N N . LEU A 1 439 ? 7.380 -0.525 -41.265 1.00 50.44 439 LEU A N 1
ATOM 3124 C CA . LEU A 1 439 ? 8.147 0.242 -42.254 1.00 50.44 439 LEU A CA 1
ATOM 3125 C C . LEU A 1 439 ? 9.447 -0.450 -42.674 1.00 50.44 439 LEU A C 1
ATOM 3127 O O . LEU A 1 439 ? 9.738 -0.481 -43.868 1.00 50.44 439 LEU A O 1
ATOM 3131 N N . GLU A 1 440 ? 10.194 -1.055 -41.747 1.00 52.59 440 GLU A N 1
ATOM 3132 C CA . GLU A 1 440 ? 11.424 -1.784 -42.089 1.00 52.59 440 GLU A CA 1
ATOM 3133 C C . GLU A 1 440 ? 11.134 -3.055 -42.893 1.00 52.59 440 GLU A C 1
ATOM 3135 O O . GLU A 1 440 ? 11.800 -3.307 -43.898 1.00 52.59 440 GLU A O 1
ATOM 3140 N N . ALA A 1 441 ? 10.090 -3.815 -42.537 1.00 52.84 441 ALA A N 1
ATOM 3141 C CA . ALA A 1 441 ? 9.685 -4.986 -43.315 1.00 52.84 441 ALA A CA 1
ATOM 3142 C C . ALA A 1 441 ? 9.175 -4.604 -44.715 1.00 52.84 441 ALA A C 1
ATOM 3144 O O . ALA A 1 441 ? 9.425 -5.328 -45.682 1.00 52.84 441 ALA A O 1
ATOM 3145 N N . LEU A 1 442 ? 8.487 -3.463 -44.849 1.00 51.72 442 LEU A N 1
ATOM 3146 C CA . LEU A 1 442 ? 8.023 -2.960 -46.142 1.00 51.72 442 LEU A CA 1
ATOM 3147 C C . LEU A 1 442 ? 9.184 -2.432 -46.998 1.00 51.72 442 LEU A C 1
ATOM 3149 O O . LEU A 1 442 ? 9.197 -2.684 -48.201 1.00 51.72 442 LEU A O 1
ATOM 3153 N N . ASN A 1 443 ? 10.170 -1.760 -46.395 1.00 60.91 443 ASN A N 1
ATOM 3154 C CA . ASN A 1 443 ? 11.353 -1.266 -47.100 1.00 60.91 443 ASN A CA 1
ATOM 3155 C C . ASN A 1 443 ? 12.269 -2.419 -47.544 1.00 60.91 443 ASN A C 1
ATOM 3157 O O . ASN A 1 443 ? 12.663 -2.470 -48.705 1.00 60.91 443 ASN A O 1
ATOM 3161 N N . ALA A 1 444 ? 12.508 -3.411 -46.681 1.00 60.62 444 ALA A N 1
ATOM 3162 C CA . ALA A 1 444 ? 13.252 -4.620 -47.036 1.00 60.62 444 ALA A CA 1
ATOM 3163 C C . ALA A 1 444 ? 12.551 -5.441 -48.137 1.00 60.62 444 ALA A C 1
ATOM 3165 O O . ALA A 1 444 ? 13.202 -5.953 -49.050 1.00 60.62 444 ALA A O 1
ATOM 3166 N N . ALA A 1 445 ? 11.216 -5.551 -48.098 1.00 53.22 445 ALA A N 1
ATOM 3167 C CA . ALA 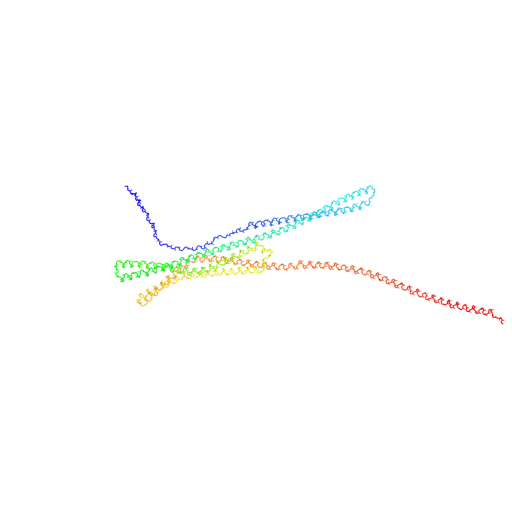A 1 445 ? 10.453 -6.209 -49.161 1.00 53.22 445 ALA A CA 1
ATOM 3168 C C . ALA A 1 445 ? 10.493 -5.426 -50.485 1.00 53.22 445 ALA A C 1
ATOM 3170 O O . ALA A 1 445 ? 10.480 -6.033 -51.557 1.00 53.22 445 ALA A O 1
ATOM 3171 N N . TRP A 1 446 ? 10.548 -4.094 -50.420 1.00 57.06 446 TRP A N 1
ATOM 3172 C CA . TRP A 1 446 ? 10.666 -3.231 -51.590 1.00 57.06 446 TRP A CA 1
ATOM 3173 C C . TRP A 1 446 ? 12.059 -3.312 -52.232 1.00 57.06 446 TRP A C 1
ATOM 3175 O O . TRP A 1 446 ? 12.140 -3.541 -53.437 1.00 57.06 446 TRP A O 1
ATOM 3185 N N . GLU A 1 447 ? 13.139 -3.259 -51.446 1.00 63.19 447 GLU A N 1
ATOM 3186 C CA . GLU A 1 447 ? 14.516 -3.445 -51.935 1.00 63.19 447 GLU A CA 1
ATOM 3187 C C . GLU A 1 447 ? 14.720 -4.838 -52.560 1.00 63.19 447 GLU A C 1
ATOM 3189 O O . GLU A 1 447 ? 15.325 -4.973 -53.627 1.00 63.19 447 GLU A O 1
ATOM 3194 N N . ALA A 1 448 ? 14.148 -5.888 -51.956 1.00 61.81 448 ALA A N 1
ATOM 3195 C CA . ALA A 1 448 ? 14.176 -7.237 -52.521 1.00 61.81 448 ALA A CA 1
ATOM 3196 C C . ALA A 1 448 ? 13.400 -7.342 -53.849 1.00 61.81 448 ALA A C 1
ATOM 3198 O O . ALA A 1 448 ? 13.815 -8.068 -54.756 1.00 61.81 448 ALA A O 1
ATOM 3199 N N . ALA A 1 449 ? 12.284 -6.618 -53.982 1.00 51.50 449 ALA A N 1
ATOM 3200 C CA . ALA A 1 449 ? 11.508 -6.569 -55.217 1.00 51.50 449 ALA A CA 1
ATOM 3201 C C . ALA A 1 449 ? 12.236 -5.795 -56.329 1.00 51.50 449 ALA A C 1
ATOM 3203 O O . ALA A 1 449 ? 12.220 -6.240 -57.475 1.00 51.50 449 ALA A O 1
ATOM 3204 N N . GLU A 1 450 ? 12.913 -4.691 -56.000 1.00 60.12 450 GLU A N 1
ATOM 3205 C CA . GLU A 1 450 ? 13.710 -3.909 -56.953 1.00 60.12 450 GLU A CA 1
ATOM 3206 C C . GLU A 1 450 ? 14.913 -4.715 -57.477 1.00 60.12 450 GLU A C 1
ATOM 3208 O O . GLU A 1 450 ? 15.179 -4.732 -58.682 1.00 60.12 450 GLU A O 1
ATOM 3213 N N . TYR A 1 451 ? 15.584 -5.479 -56.605 1.00 56.41 451 TYR A N 1
ATOM 3214 C CA . TYR A 1 451 ? 16.658 -6.389 -57.015 1.00 56.41 451 TYR A CA 1
ATOM 3215 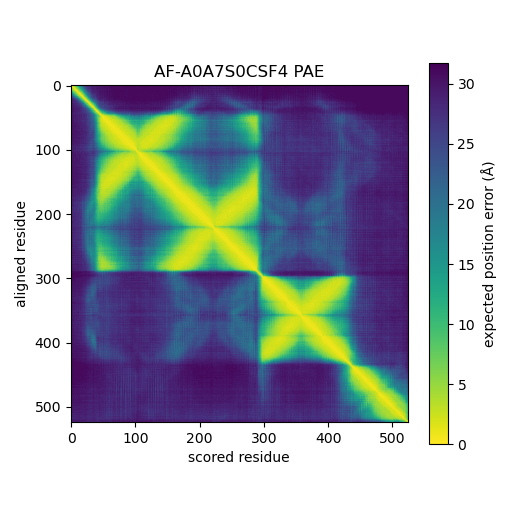C C . TYR A 1 451 ? 16.150 -7.511 -57.937 1.00 56.41 451 TYR A C 1
ATOM 3217 O O . TYR A 1 451 ? 16.759 -7.796 -58.970 1.00 56.41 451 TYR A O 1
ATOM 3225 N N . ALA A 1 452 ? 15.001 -8.113 -57.610 1.00 53.50 452 ALA A N 1
ATOM 3226 C CA . ALA A 1 452 ? 14.381 -9.147 -58.440 1.00 53.50 452 ALA A CA 1
ATOM 3227 C C . ALA A 1 452 ? 13.911 -8.608 -59.806 1.00 53.50 452 ALA A C 1
ATOM 3229 O O . ALA A 1 452 ? 13.988 -9.317 -60.813 1.00 53.50 452 ALA A O 1
ATOM 3230 N N . GLU A 1 453 ? 13.444 -7.357 -59.868 1.00 55.81 453 GLU A N 1
ATOM 3231 C CA . GLU A 1 453 ? 13.088 -6.687 -61.123 1.00 55.81 453 GLU A CA 1
ATOM 3232 C C . GLU A 1 453 ? 14.325 -6.440 -61.999 1.00 55.81 453 GLU A C 1
ATOM 3234 O O . GLU A 1 453 ? 14.286 -6.710 -63.203 1.00 55.81 453 GLU A O 1
ATOM 3239 N N . ALA A 1 454 ? 15.443 -6.006 -61.407 1.00 60.62 454 ALA A N 1
ATOM 3240 C CA . ALA A 1 454 ? 16.704 -5.814 -62.119 1.00 60.62 454 ALA A CA 1
ATOM 3241 C C . ALA A 1 454 ? 17.263 -7.133 -62.691 1.00 60.62 454 ALA A C 1
ATOM 3243 O O . ALA A 1 454 ? 17.641 -7.181 -63.864 1.00 60.62 454 ALA A O 1
ATOM 3244 N N . GLU A 1 455 ? 17.246 -8.219 -61.910 1.00 57.91 455 GLU A N 1
ATOM 3245 C CA . GLU A 1 455 ? 17.685 -9.550 -62.358 1.00 57.91 455 GLU A CA 1
ATOM 3246 C C . GLU A 1 455 ? 16.790 -10.090 -63.491 1.00 57.91 455 GLU A C 1
ATOM 3248 O O . GLU A 1 455 ? 17.273 -10.622 -64.497 1.00 57.91 455 GLU A O 1
ATOM 3253 N N . ALA A 1 456 ? 15.470 -9.895 -63.387 1.00 51.75 456 ALA A N 1
ATOM 3254 C CA . ALA A 1 456 ? 14.535 -10.262 -64.446 1.00 51.75 456 ALA A CA 1
ATOM 3255 C C . ALA A 1 456 ? 14.757 -9.439 -65.728 1.00 51.75 456 ALA A C 1
ATOM 3257 O O . ALA A 1 456 ? 14.698 -9.994 -66.829 1.00 51.75 456 ALA A O 1
ATOM 3258 N N . ALA A 1 457 ? 15.043 -8.139 -65.609 1.00 59.19 457 ALA A N 1
ATOM 3259 C CA . ALA A 1 457 ? 15.340 -7.270 -66.745 1.00 59.19 457 ALA A CA 1
ATOM 3260 C C . ALA A 1 457 ? 16.641 -7.675 -67.459 1.00 59.19 457 ALA A C 1
ATOM 3262 O O . ALA A 1 457 ? 16.669 -7.735 -68.693 1.00 59.19 457 ALA A O 1
ATOM 3263 N N . GLU A 1 458 ? 17.688 -8.029 -66.709 1.00 65.38 458 GLU A N 1
ATOM 3264 C CA . GLU A 1 458 ? 18.934 -8.567 -67.266 1.00 65.38 458 GLU A CA 1
ATOM 3265 C C . GLU A 1 458 ? 18.680 -9.886 -68.010 1.00 65.38 458 GLU A C 1
ATOM 3267 O O . GLU A 1 458 ? 19.119 -10.059 -69.152 1.00 65.38 458 GLU A O 1
ATOM 3272 N N . LYS A 1 459 ? 17.872 -10.785 -67.429 1.00 55.81 459 LYS A N 1
ATOM 3273 C CA . LYS A 1 459 ? 17.520 -12.055 -68.076 1.00 55.81 459 LYS A CA 1
ATOM 3274 C C . LYS A 1 459 ? 16.712 -11.866 -69.358 1.00 55.81 459 LYS A C 1
ATOM 3276 O O . LYS A 1 459 ? 16.923 -12.592 -70.331 1.00 55.81 459 LYS A O 1
ATOM 3281 N N . VAL A 1 460 ? 15.804 -10.891 -69.392 1.00 61.72 460 VAL A N 1
ATOM 3282 C CA . VAL A 1 460 ? 15.051 -10.534 -70.604 1.00 61.72 460 VAL A CA 1
ATOM 3283 C C . VAL A 1 460 ? 15.979 -9.972 -71.681 1.00 61.72 460 VAL A C 1
ATOM 3285 O O . VAL A 1 460 ? 15.821 -10.331 -72.850 1.00 61.72 460 VAL A O 1
ATOM 3288 N N . ALA A 1 461 ? 16.964 -9.145 -71.322 1.00 64.69 461 ALA A N 1
ATOM 3289 C CA . ALA A 1 461 ? 17.950 -8.633 -72.273 1.00 64.69 461 ALA A CA 1
ATOM 3290 C C . ALA A 1 461 ? 18.811 -9.764 -72.867 1.00 64.69 461 ALA A C 1
ATOM 3292 O O . ALA A 1 461 ? 18.980 -9.830 -74.086 1.00 64.69 461 ALA A O 1
ATOM 3293 N N . GLU A 1 462 ? 19.275 -10.701 -72.033 1.00 69.44 462 GLU A N 1
ATOM 3294 C CA . GLU A 1 462 ? 20.030 -11.881 -72.474 1.00 69.44 462 GLU A CA 1
ATOM 3295 C C . GLU A 1 462 ? 19.201 -12.763 -73.424 1.00 69.44 462 GLU A C 1
ATOM 3297 O O . GLU A 1 462 ? 19.663 -13.132 -74.505 1.00 69.44 462 GLU A O 1
ATOM 3302 N N . LEU A 1 463 ? 17.947 -13.061 -73.062 1.00 62.16 463 LEU A N 1
ATOM 3303 C CA . LEU A 1 463 ? 17.041 -13.847 -73.905 1.00 62.16 463 LEU A CA 1
ATOM 3304 C C . LEU A 1 463 ? 16.709 -13.131 -75.219 1.00 62.16 463 LEU A C 1
ATOM 3306 O O . LEU A 1 463 ? 16.597 -13.784 -76.254 1.00 62.16 463 LEU A O 1
ATOM 3310 N N . THR A 1 464 ? 16.582 -11.804 -75.204 1.00 70.00 464 THR A N 1
ATOM 3311 C CA . THR A 1 464 ? 16.351 -11.011 -76.421 1.00 70.00 464 THR A CA 1
ATOM 3312 C C . THR A 1 464 ? 17.540 -11.123 -77.375 1.00 70.00 464 THR A C 1
ATOM 3314 O O . THR A 1 464 ? 17.339 -11.397 -78.557 1.00 70.00 464 THR A O 1
ATOM 3317 N N . ALA A 1 465 ? 18.772 -11.019 -76.865 1.00 67.31 465 ALA A N 1
ATOM 3318 C CA . ALA A 1 465 ? 19.980 -11.207 -77.668 1.00 67.31 465 ALA A CA 1
ATOM 3319 C C . ALA A 1 465 ? 20.075 -12.631 -78.253 1.00 67.31 465 ALA A C 1
ATOM 3321 O O . ALA A 1 465 ? 20.389 -12.797 -79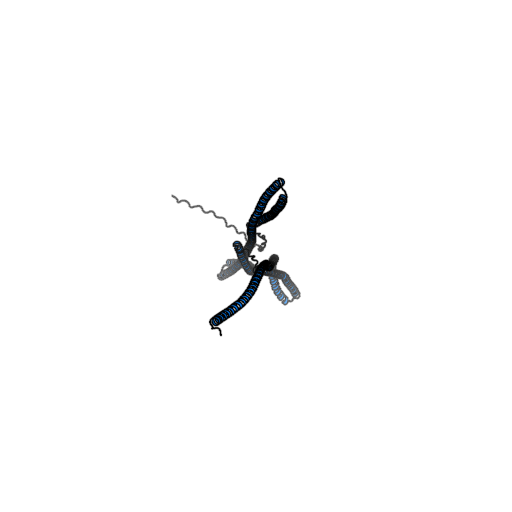.431 1.00 67.31 465 ALA A O 1
ATOM 3322 N N . GLN A 1 466 ? 19.733 -13.661 -77.467 1.00 62.09 466 GLN A N 1
ATOM 3323 C CA . GLN A 1 466 ? 19.688 -15.049 -77.951 1.00 62.09 466 GLN A CA 1
ATOM 3324 C C . GLN A 1 466 ? 18.627 -15.255 -79.046 1.00 62.09 466 GLN A C 1
ATOM 3326 O O . GLN A 1 466 ? 18.848 -16.015 -79.989 1.00 62.09 466 GLN A O 1
ATOM 3331 N N . VAL A 1 467 ? 17.476 -14.579 -78.951 1.00 66.19 467 VAL A N 1
ATOM 3332 C CA . VAL A 1 467 ? 16.437 -14.618 -79.992 1.00 66.19 467 VAL A CA 1
ATOM 3333 C C . VAL A 1 467 ? 16.913 -13.942 -81.278 1.00 66.19 467 VAL A C 1
ATOM 3335 O O . VAL A 1 467 ? 16.671 -14.485 -82.355 1.00 66.19 467 VAL A O 1
ATOM 3338 N N . GLU A 1 468 ? 17.607 -12.805 -81.196 1.00 74.31 468 GLU A N 1
ATOM 3339 C CA . GLU A 1 468 ? 18.191 -12.142 -82.372 1.00 74.31 468 GLU A CA 1
ATOM 3340 C C . GLU A 1 468 ? 19.250 -13.022 -83.056 1.00 74.31 468 GLU A C 1
ATOM 3342 O O . GLU A 1 468 ? 19.237 -13.168 -84.281 1.00 74.31 468 GLU A O 1
ATOM 3347 N N . GLU A 1 469 ? 20.115 -13.684 -82.280 1.00 66.44 469 GLU A N 1
ATOM 3348 C CA . GLU A 1 469 ? 21.097 -14.641 -82.805 1.00 66.44 469 GLU A CA 1
ATOM 3349 C C . GLU A 1 469 ? 20.416 -15.842 -83.485 1.00 66.44 469 GLU A C 1
ATOM 3351 O O . GLU A 1 469 ? 20.779 -16.229 -84.600 1.00 66.44 469 GLU A O 1
ATOM 3356 N N . ALA A 1 470 ? 19.369 -16.399 -82.869 1.00 58.38 470 ALA A N 1
ATOM 3357 C CA . ALA A 1 470 ? 18.592 -17.487 -83.457 1.00 58.38 470 ALA A CA 1
ATOM 3358 C C . ALA A 1 470 ? 17.876 -17.066 -84.754 1.00 58.38 470 ALA A C 1
ATOM 3360 O O . ALA A 1 470 ? 17.832 -17.840 -85.712 1.00 58.38 470 ALA A O 1
ATOM 3361 N N . GLN A 1 471 ? 17.346 -15.842 -84.825 1.00 67.12 471 GLN A N 1
ATOM 3362 C CA . GLN A 1 471 ? 16.734 -15.302 -86.044 1.00 67.12 471 GLN A CA 1
ATOM 3363 C C . GLN A 1 471 ? 17.757 -15.119 -87.169 1.00 67.12 471 GLN A C 1
ATOM 3365 O O . GLN A 1 471 ? 17.455 -15.435 -88.321 1.00 67.12 471 GLN A O 1
ATOM 3370 N N . ALA A 1 472 ? 18.976 -14.677 -86.847 1.00 70.56 472 ALA A N 1
ATOM 3371 C CA . ALA A 1 472 ? 20.064 -14.588 -87.817 1.00 70.56 472 ALA A CA 1
ATOM 3372 C C . ALA A 1 472 ? 20.455 -15.972 -88.370 1.00 70.56 472 ALA A C 1
ATOM 3374 O O . ALA A 1 472 ? 20.670 -16.117 -89.574 1.00 70.56 472 ALA A O 1
ATOM 3375 N N . LEU A 1 473 ? 20.480 -17.004 -87.518 1.00 68.19 473 LEU A N 1
ATOM 3376 C CA . LEU A 1 473 ? 20.719 -18.386 -87.947 1.00 68.19 473 LEU A CA 1
ATOM 3377 C C . LEU A 1 473 ? 19.595 -18.925 -88.844 1.00 68.19 473 LEU A C 1
ATOM 3379 O O . LEU A 1 473 ? 19.888 -19.590 -89.834 1.00 68.19 473 LEU A O 1
ATOM 3383 N N . ILE A 1 474 ? 18.328 -18.622 -88.542 1.00 69.38 474 ILE A N 1
ATOM 3384 C CA . ILE A 1 474 ? 17.189 -19.016 -89.391 1.00 69.38 474 ILE A CA 1
ATOM 3385 C C . ILE A 1 474 ? 17.290 -18.355 -90.770 1.00 69.38 474 ILE A C 1
ATOM 3387 O O . ILE A 1 474 ? 17.176 -19.046 -91.778 1.00 69.38 474 ILE A O 1
ATOM 3391 N N . ALA A 1 475 ? 17.580 -17.052 -90.831 1.00 75.38 475 ALA A N 1
ATOM 3392 C CA . ALA A 1 475 ? 17.752 -16.350 -92.102 1.00 75.38 475 ALA A CA 1
ATOM 3393 C C . ALA A 1 475 ? 18.893 -16.949 -92.948 1.00 75.38 475 ALA A C 1
ATOM 3395 O O . ALA A 1 475 ? 18.746 -17.110 -94.159 1.00 75.38 475 ALA A O 1
ATOM 3396 N N . ALA A 1 476 ? 20.002 -17.341 -92.311 1.00 73.69 476 ALA A N 1
ATOM 3397 C CA . ALA A 1 476 ? 21.104 -18.021 -92.989 1.00 73.69 476 ALA A CA 1
ATOM 3398 C C . ALA A 1 476 ? 20.715 -19.422 -93.508 1.00 73.69 476 ALA A C 1
ATOM 3400 O O . ALA A 1 476 ? 21.190 -19.841 -94.564 1.00 73.69 476 ALA A O 1
ATOM 3401 N N . VAL A 1 477 ? 19.846 -20.148 -92.793 1.00 74.06 477 VAL A N 1
ATOM 3402 C CA . VAL A 1 477 ? 19.302 -21.440 -93.249 1.00 74.06 477 VAL A CA 1
ATOM 3403 C C . VAL A 1 477 ? 18.369 -21.258 -94.447 1.00 74.06 477 VAL A C 1
ATOM 3405 O O . VAL A 1 477 ? 18.471 -22.028 -95.400 1.00 74.06 477 VAL A O 1
ATOM 3408 N N . ASP A 1 478 ? 17.512 -20.236 -94.443 1.00 80.06 478 ASP A N 1
ATOM 3409 C CA . ASP A 1 478 ? 16.621 -19.937 -95.572 1.00 80.06 478 ASP A CA 1
ATOM 3410 C C . ASP A 1 478 ? 17.417 -19.569 -96.839 1.00 80.06 478 ASP A C 1
ATOM 3412 O O . ASP A 1 478 ? 17.103 -20.039 -97.935 1.00 80.06 478 ASP A O 1
ATOM 3416 N N . GLU A 1 479 ? 18.496 -18.790 -96.699 1.00 75.31 479 GLU A N 1
ATOM 3417 C CA . GLU A 1 479 ? 19.403 -18.459 -97.808 1.00 75.31 479 GLU A CA 1
ATOM 3418 C C . GLU A 1 479 ? 20.145 -19.701 -98.334 1.00 75.31 479 GLU A C 1
ATOM 3420 O O . GLU A 1 479 ? 20.243 -19.908 -99.546 1.00 75.31 479 GLU A O 1
ATOM 3425 N N . ALA A 1 480 ? 20.600 -20.584 -97.439 1.00 63.47 480 ALA A N 1
ATOM 3426 C CA . ALA A 1 480 ? 21.211 -21.853 -97.826 1.00 63.47 480 ALA A CA 1
ATOM 3427 C C . ALA A 1 480 ? 20.222 -22.778 -98.557 1.00 63.47 480 ALA A C 1
ATOM 3429 O O . ALA A 1 480 ? 20.604 -23.444 -99.520 1.00 63.47 480 ALA A O 1
ATOM 3430 N N . GLN A 1 481 ? 18.952 -22.807 -98.143 1.00 71.62 481 GLN A N 1
ATOM 3431 C CA . GLN A 1 481 ? 17.913 -23.595 -98.807 1.00 71.62 481 GLN A CA 1
ATOM 3432 C C . GLN A 1 481 ? 17.615 -23.063 -100.216 1.00 71.62 481 GLN A C 1
ATOM 3434 O O . GLN A 1 481 ? 17.500 -23.859 -101.146 1.00 71.62 481 GLN A O 1
ATOM 3439 N N . ALA A 1 482 ? 17.576 -21.740 -100.405 1.00 74.12 482 ALA A N 1
ATOM 3440 C CA . ALA A 1 482 ? 17.422 -21.137 -101.729 1.00 74.12 482 ALA A CA 1
ATOM 3441 C C . ALA A 1 482 ? 18.575 -21.518 -102.678 1.00 74.12 482 ALA A C 1
ATOM 3443 O O . ALA A 1 482 ? 18.334 -21.857 -103.837 1.00 74.12 482 ALA A O 1
ATOM 3444 N N . ALA A 1 483 ? 19.815 -21.541 -102.177 1.00 67.56 483 ALA A N 1
ATOM 3445 C CA . ALA A 1 483 ? 20.972 -21.996 -102.949 1.00 67.56 483 ALA A CA 1
ATOM 3446 C C . ALA A 1 483 ? 20.891 -23.496 -103.302 1.00 67.56 483 ALA A C 1
ATOM 3448 O O . ALA A 1 483 ? 21.268 -23.899 -104.401 1.00 67.56 483 ALA A O 1
ATOM 3449 N N . VAL A 1 484 ? 20.376 -24.339 -102.398 1.00 67.06 484 VAL A N 1
ATOM 3450 C CA . VAL A 1 484 ? 20.136 -25.767 -102.680 1.00 67.06 484 VAL A CA 1
ATOM 3451 C C . VAL A 1 484 ? 19.069 -25.952 -103.759 1.00 67.06 484 VAL A C 1
ATOM 3453 O O . VAL A 1 484 ? 19.235 -26.808 -104.631 1.00 67.06 484 VAL A O 1
ATOM 3456 N N . ASP A 1 485 ? 17.997 -25.163 -103.733 1.00 80.06 485 ASP A N 1
ATOM 3457 C CA . ASP A 1 485 ? 16.943 -25.215 -104.749 1.00 80.06 485 ASP A CA 1
ATOM 3458 C C . ASP A 1 485 ? 17.475 -24.780 -106.128 1.00 80.06 485 ASP A C 1
ATOM 3460 O O . ASP A 1 485 ? 17.170 -25.424 -107.135 1.00 80.06 485 ASP A O 1
ATOM 3464 N N . GLU A 1 486 ? 18.333 -23.754 -106.178 1.00 80.19 486 GLU A N 1
ATOM 3465 C CA . GLU A 1 486 ? 19.031 -23.318 -107.397 1.00 80.19 486 GLU A CA 1
ATOM 3466 C C . GLU A 1 486 ? 19.947 -24.419 -107.946 1.00 80.19 486 GLU A C 1
ATOM 3468 O O . GLU A 1 486 ? 19.814 -24.812 -109.106 1.00 80.19 486 GLU A O 1
ATOM 3473 N N . VAL A 1 487 ? 20.797 -25.009 -107.100 1.00 71.94 487 VAL A N 1
ATOM 3474 C CA . VAL A 1 487 ? 21.664 -26.133 -107.492 1.00 71.94 487 VAL A CA 1
ATOM 3475 C C . VAL A 1 487 ? 20.838 -27.338 -107.952 1.00 71.94 487 VAL A C 1
ATOM 3477 O O . VAL A 1 487 ? 21.206 -28.021 -108.906 1.00 71.94 487 VAL A O 1
ATOM 3480 N N . THR A 1 488 ? 19.696 -27.607 -107.319 1.00 78.75 488 THR A N 1
ATOM 3481 C CA . THR A 1 488 ? 18.790 -28.689 -107.732 1.00 78.75 488 THR A CA 1
ATOM 3482 C C . THR A 1 488 ? 18.196 -28.420 -109.117 1.00 78.75 488 THR A C 1
ATOM 3484 O O . THR A 1 488 ? 18.091 -29.345 -109.928 1.00 78.75 488 THR A O 1
ATOM 3487 N N . ALA A 1 489 ? 17.845 -27.167 -109.420 1.00 78.56 489 ALA A N 1
ATOM 3488 C CA . ALA A 1 489 ? 17.377 -26.766 -110.743 1.00 78.56 489 ALA A CA 1
ATOM 3489 C C . ALA A 1 489 ? 18.484 -26.881 -111.807 1.00 78.56 489 ALA A C 1
ATOM 3491 O O . ALA A 1 489 ? 18.233 -27.433 -112.879 1.00 78.56 489 ALA A O 1
ATOM 3492 N N . GLU A 1 490 ? 19.713 -26.453 -111.499 1.00 79.25 490 GLU A N 1
ATOM 3493 C CA . GLU A 1 490 ? 20.871 -26.611 -112.391 1.00 79.25 490 GLU A CA 1
ATOM 3494 C C . GLU A 1 490 ? 21.184 -28.088 -112.669 1.00 79.25 490 GLU A C 1
ATOM 3496 O O . GLU A 1 490 ? 21.451 -28.469 -113.811 1.00 79.25 490 GLU A O 1
ATOM 3501 N N . ILE A 1 491 ? 21.107 -28.950 -111.648 1.00 77.19 491 ILE A N 1
ATOM 3502 C CA . ILE A 1 491 ? 21.265 -30.402 -111.813 1.00 77.19 491 ILE A CA 1
ATOM 3503 C C . ILE A 1 491 ? 20.194 -30.953 -112.761 1.00 77.19 491 ILE A C 1
ATOM 3505 O O . ILE A 1 491 ? 20.514 -31.759 -113.635 1.00 77.19 491 ILE A O 1
ATOM 3509 N N . ALA A 1 492 ? 18.938 -30.520 -112.622 1.00 79.56 492 ALA A N 1
ATOM 3510 C CA . ALA A 1 492 ? 17.860 -30.952 -113.509 1.00 79.56 492 ALA A CA 1
ATOM 3511 C C . ALA A 1 492 ? 18.084 -30.496 -114.965 1.00 79.56 492 ALA A C 1
ATOM 3513 O O . ALA A 1 492 ? 17.845 -31.274 -115.891 1.00 79.56 492 ALA A O 1
ATOM 3514 N N . GLU A 1 493 ? 18.583 -29.275 -115.179 1.00 80.75 493 GLU A N 1
ATOM 3515 C CA . GLU A 1 493 ? 18.946 -28.774 -116.510 1.00 80.75 493 GLU A CA 1
ATOM 3516 C C . GLU A 1 493 ? 20.096 -29.585 -117.127 1.00 80.75 493 GLU A C 1
ATOM 3518 O O . GLU A 1 493 ? 20.005 -30.018 -118.278 1.00 80.75 493 GLU A O 1
ATOM 3523 N N . GLN A 1 494 ? 21.151 -29.864 -116.357 1.00 77.12 494 GLN A N 1
ATOM 3524 C CA . GLN A 1 494 ? 22.271 -30.678 -116.833 1.00 77.12 494 GLN A CA 1
ATOM 3525 C C . GLN A 1 494 ? 21.857 -32.117 -117.138 1.00 77.12 494 GLN A C 1
ATOM 3527 O O . GLN A 1 494 ? 22.308 -32.682 -118.134 1.00 77.12 494 GLN A O 1
ATOM 3532 N N . GLN A 1 495 ? 20.962 -32.704 -116.341 1.00 77.25 495 GLN A N 1
ATOM 3533 C CA . GLN A 1 495 ? 20.429 -34.031 -116.631 1.00 77.25 495 GLN A CA 1
ATOM 3534 C C . GLN A 1 495 ? 19.656 -34.043 -117.958 1.00 77.25 495 GLN A C 1
ATOM 3536 O O . GLN A 1 495 ? 19.845 -34.956 -118.756 1.00 77.25 495 GLN A O 1
ATOM 3541 N N . ALA A 1 496 ? 18.872 -33.000 -118.253 1.00 78.94 496 ALA A N 1
ATOM 3542 C CA . ALA A 1 496 ? 18.183 -32.878 -119.539 1.00 78.94 496 ALA A CA 1
ATOM 3543 C C . ALA A 1 496 ? 19.160 -32.754 -120.726 1.00 78.94 496 ALA A C 1
ATOM 3545 O O . ALA A 1 496 ? 18.905 -33.303 -121.798 1.00 78.94 496 ALA A O 1
ATOM 3546 N N . ILE A 1 497 ? 20.292 -32.065 -120.541 1.00 78.69 497 ILE A N 1
ATOM 3547 C CA . ILE A 1 497 ? 21.359 -31.986 -121.551 1.00 78.69 497 ILE A CA 1
ATOM 3548 C C . ILE A 1 497 ? 22.013 -33.356 -121.764 1.00 78.69 497 ILE A C 1
ATOM 3550 O O . ILE A 1 497 ? 22.250 -33.740 -122.909 1.00 78.69 497 ILE A O 1
ATOM 3554 N N . ILE A 1 498 ? 22.292 -34.097 -120.687 1.00 76.19 498 ILE A N 1
ATOM 3555 C CA . ILE A 1 498 ? 22.858 -35.453 -120.754 1.00 76.19 498 ILE A CA 1
ATOM 3556 C C . ILE A 1 498 ? 21.906 -36.399 -121.489 1.00 76.19 498 ILE A C 1
ATOM 3558 O O . ILE A 1 498 ? 22.345 -37.116 -122.386 1.00 76.19 498 ILE A O 1
ATOM 3562 N N . ASP A 1 499 ? 20.615 -36.371 -121.159 1.00 80.81 499 ASP A N 1
ATOM 3563 C CA . ASP A 1 499 ? 19.610 -37.212 -121.810 1.00 80.81 499 ASP A CA 1
ATOM 3564 C C . ASP A 1 499 ? 19.507 -36.875 -123.312 1.00 80.81 499 ASP A C 1
ATOM 3566 O O . ASP A 1 499 ? 19.512 -37.771 -124.155 1.00 80.81 499 ASP A O 1
ATOM 3570 N N . ALA A 1 500 ? 19.534 -35.586 -123.675 1.00 75.31 500 ALA A N 1
ATOM 3571 C CA . ALA A 1 500 ? 19.556 -35.154 -125.075 1.00 75.31 500 ALA A CA 1
ATOM 3572 C C . ALA A 1 500 ? 20.841 -35.576 -125.817 1.00 75.31 500 ALA A C 1
ATOM 3574 O O . ALA A 1 500 ? 20.802 -35.873 -127.013 1.00 75.31 500 ALA A O 1
ATOM 3575 N N . LEU A 1 501 ? 21.983 -35.602 -125.124 1.00 75.19 501 LEU A N 1
ATOM 3576 C CA . LEU A 1 501 ? 23.248 -36.121 -125.649 1.00 75.19 501 LEU A CA 1
ATOM 3577 C C . LEU A 1 501 ? 23.176 -37.629 -125.890 1.00 75.19 501 LEU A C 1
ATOM 3579 O O . LEU A 1 501 ? 23.615 -38.078 -126.945 1.00 75.19 501 LEU A O 1
ATOM 3583 N N . ALA A 1 502 ? 22.590 -38.390 -124.966 1.00 76.00 502 ALA A N 1
ATOM 3584 C CA . ALA A 1 502 ? 22.382 -39.826 -125.125 1.00 76.00 502 ALA A CA 1
ATOM 3585 C C . ALA A 1 502 ? 21.441 -40.136 -126.306 1.00 76.00 502 ALA A C 1
ATOM 3587 O O . ALA A 1 502 ? 21.728 -41.023 -127.111 1.00 76.00 502 ALA A O 1
ATOM 3588 N N . ASP A 1 503 ? 20.363 -39.360 -126.471 1.00 77.44 503 ASP A N 1
ATOM 3589 C CA . ASP A 1 503 ? 19.469 -39.457 -127.633 1.00 77.44 503 ASP A CA 1
ATOM 3590 C C . ASP A 1 503 ? 20.207 -39.150 -128.947 1.00 77.44 503 ASP A C 1
ATOM 3592 O O . ASP A 1 503 ? 20.032 -39.845 -129.954 1.00 77.44 503 ASP A O 1
ATOM 3596 N N . ALA A 1 504 ? 21.060 -38.120 -128.952 1.00 72.31 504 ALA A N 1
ATOM 3597 C CA . ALA A 1 504 ? 21.876 -37.768 -130.109 1.00 72.31 504 ALA A CA 1
ATOM 3598 C C . ALA A 1 504 ? 22.919 -38.849 -130.432 1.00 72.31 504 ALA A C 1
ATOM 3600 O O . ALA A 1 504 ? 23.124 -39.154 -131.605 1.00 72.31 504 ALA A O 1
ATOM 3601 N N . GLU A 1 505 ? 23.551 -39.448 -129.423 1.00 74.38 505 GLU A N 1
ATOM 3602 C CA . GLU A 1 505 ? 24.498 -40.552 -129.589 1.00 74.38 505 GLU A CA 1
ATOM 3603 C C . GLU A 1 505 ? 23.802 -41.786 -130.174 1.00 74.38 505 GLU A C 1
ATOM 3605 O O . GLU A 1 505 ? 24.273 -42.333 -131.168 1.00 74.38 505 GLU A O 1
ATOM 3610 N N . SER A 1 506 ? 22.610 -42.139 -129.678 1.00 74.38 506 SER A N 1
ATOM 3611 C CA . SER A 1 506 ? 21.794 -43.208 -130.268 1.00 74.38 506 SER A CA 1
ATOM 3612 C C . SER A 1 506 ? 21.416 -42.917 -131.728 1.00 74.38 506 SER A C 1
ATOM 3614 O O . SER A 1 506 ? 21.456 -43.810 -132.580 1.00 74.38 506 SER A O 1
ATOM 3616 N N . ALA A 1 507 ? 21.103 -41.660 -132.061 1.00 75.31 507 ALA A N 1
ATOM 3617 C CA . ALA A 1 507 ? 20.844 -41.253 -133.441 1.00 75.31 507 ALA A CA 1
ATOM 3618 C C . ALA A 1 507 ? 22.100 -41.339 -134.327 1.00 75.31 507 ALA A C 1
ATOM 3620 O O . ALA A 1 507 ? 21.998 -41.698 -135.503 1.00 75.31 507 ALA A O 1
ATOM 3621 N N . VAL A 1 508 ? 23.280 -41.024 -133.785 1.00 74.06 508 VAL A N 1
ATOM 3622 C CA . VAL A 1 508 ? 24.562 -41.192 -134.483 1.00 74.06 508 VAL A CA 1
ATOM 3623 C C . VAL A 1 508 ? 24.856 -42.671 -134.711 1.00 74.06 508 VAL A C 1
ATOM 3625 O O . VAL A 1 508 ? 25.168 -43.029 -135.842 1.00 74.06 508 VAL A O 1
ATOM 3628 N N . GLU A 1 509 ? 24.680 -43.536 -133.713 1.00 75.44 509 GLU A N 1
ATOM 3629 C CA . GLU A 1 509 ? 24.844 -44.987 -133.871 1.00 75.44 509 GLU A CA 1
ATOM 3630 C C . GLU A 1 509 ? 23.904 -45.558 -134.950 1.00 75.44 509 GLU A C 1
ATOM 3632 O O . GLU A 1 509 ? 24.332 -46.345 -135.797 1.00 75.44 509 GLU A O 1
ATOM 3637 N N . ASP A 1 510 ? 22.636 -45.126 -134.996 1.00 77.94 510 ASP A N 1
ATOM 3638 C CA . ASP A 1 510 ? 21.692 -45.516 -136.056 1.00 77.94 510 ASP A CA 1
ATOM 3639 C C . ASP A 1 510 ? 22.134 -45.008 -137.443 1.00 77.94 510 ASP A C 1
ATOM 3641 O O . ASP A 1 510 ? 22.037 -45.726 -138.445 1.00 77.94 510 ASP A O 1
ATOM 3645 N N . LEU A 1 511 ? 22.666 -43.784 -137.529 1.00 75.00 511 LEU A N 1
ATOM 3646 C CA . LEU A 1 511 ? 23.232 -43.247 -138.770 1.00 75.00 511 LEU A CA 1
ATOM 3647 C C . LEU A 1 511 ? 24.490 -44.003 -139.210 1.00 75.00 511 LEU A C 1
ATOM 3649 O O . LEU A 1 511 ? 24.637 -44.272 -140.403 1.00 75.00 511 LEU A O 1
ATOM 3653 N N . GLU A 1 512 ? 25.373 -44.372 -138.285 1.00 74.38 512 GLU A N 1
ATOM 3654 C CA . GLU A 1 512 ? 26.551 -45.194 -138.566 1.00 74.38 512 GLU A CA 1
ATOM 3655 C C . GLU A 1 512 ? 26.143 -46.588 -139.051 1.00 74.38 512 GLU A C 1
ATOM 3657 O O . GLU A 1 512 ? 26.660 -47.061 -140.067 1.00 74.38 512 GLU A O 1
ATOM 3662 N N . PHE A 1 513 ? 25.144 -47.207 -138.416 1.00 77.19 513 PHE A N 1
ATOM 3663 C CA . PHE A 1 513 ? 24.577 -48.478 -138.861 1.00 77.19 513 PHE A CA 1
ATOM 3664 C C . PHE A 1 513 ? 23.976 -48.379 -140.272 1.00 77.19 513 PHE A C 1
ATOM 3666 O O . PHE A 1 513 ? 24.230 -49.232 -141.133 1.00 77.19 513 PHE A O 1
ATOM 3673 N N . LYS A 1 514 ? 23.217 -47.313 -140.561 1.00 76.06 514 LYS A N 1
ATOM 3674 C CA . LYS A 1 514 ? 22.679 -47.037 -141.906 1.00 76.06 514 LYS A CA 1
ATOM 3675 C C . LYS A 1 514 ? 23.786 -46.805 -142.933 1.00 76.06 514 LYS A C 1
ATOM 3677 O O . LYS A 1 514 ? 23.681 -47.310 -144.050 1.00 76.06 514 LYS A O 1
ATOM 3682 N N . LEU A 1 515 ? 24.843 -46.074 -142.575 1.00 74.00 515 LEU A N 1
ATOM 3683 C CA . LEU A 1 515 ? 25.998 -45.825 -143.440 1.00 74.00 515 LEU A CA 1
ATOM 3684 C C . LEU A 1 515 ? 26.726 -47.131 -143.776 1.00 74.00 515 LEU A C 1
ATOM 3686 O O . LEU A 1 515 ? 27.073 -47.361 -144.934 1.00 74.00 515 LEU A O 1
ATOM 3690 N N . GLU A 1 516 ? 26.939 -47.995 -142.787 1.00 75.62 516 GLU A N 1
ATOM 3691 C CA . GLU A 1 516 ? 27.589 -49.288 -142.989 1.00 75.62 516 GLU A CA 1
ATOM 3692 C C . GLU A 1 516 ? 26.722 -50.227 -143.838 1.00 75.62 516 GLU A C 1
ATOM 3694 O O . GLU A 1 516 ? 27.216 -50.895 -144.747 1.00 75.62 516 GLU A O 1
ATOM 3699 N N . THR A 1 517 ? 25.404 -50.207 -143.630 1.00 73.75 517 THR A N 1
ATOM 3700 C CA . THR A 1 517 ? 24.453 -50.924 -144.492 1.00 73.75 517 THR A CA 1
ATOM 3701 C C . THR A 1 517 ? 24.519 -50.415 -145.936 1.00 73.75 517 THR A C 1
ATOM 3703 O O . THR A 1 517 ? 24.540 -51.216 -146.868 1.00 73.75 517 THR A O 1
ATOM 3706 N N . ALA A 1 518 ? 24.609 -49.097 -146.142 1.00 68.31 518 ALA A N 1
ATOM 3707 C CA . ALA A 1 518 ? 24.722 -48.493 -147.469 1.00 68.31 518 ALA A CA 1
ATOM 3708 C C . ALA A 1 518 ? 26.058 -48.811 -148.165 1.00 68.31 518 ALA A C 1
ATOM 3710 O O . ALA A 1 518 ? 26.068 -49.044 -149.369 1.00 68.31 518 ALA A O 1
ATOM 3711 N N . LYS A 1 519 ? 27.179 -48.865 -147.431 1.00 72.38 519 LYS A N 1
ATOM 3712 C CA . LYS A 1 519 ? 28.489 -49.268 -147.981 1.00 72.38 519 LYS A CA 1
ATOM 3713 C C . LYS A 1 519 ? 28.521 -50.724 -148.444 1.00 72.38 519 LYS A C 1
ATOM 3715 O O . LYS A 1 519 ? 29.244 -51.041 -149.384 1.00 72.38 519 LYS A O 1
ATOM 3720 N N . ASN A 1 520 ? 27.756 -51.591 -147.783 1.00 69.38 520 ASN A N 1
ATOM 3721 C CA . ASN A 1 520 ? 27.668 -53.016 -148.101 1.00 69.38 520 ASN A CA 1
ATOM 3722 C C . ASN A 1 520 ? 26.536 -53.347 -149.095 1.00 69.38 520 ASN A C 1
ATOM 3724 O O . ASN A 1 520 ? 26.378 -54.508 -149.476 1.00 69.38 520 ASN A O 1
ATOM 3728 N N . ALA A 1 521 ? 25.760 -52.348 -149.530 1.00 61.41 521 ALA A N 1
ATOM 3729 C CA . ALA A 1 521 ? 24.776 -52.489 -150.595 1.00 61.41 521 ALA A CA 1
ATOM 3730 C C . ALA A 1 521 ? 25.447 -52.282 -151.966 1.00 61.41 521 ALA A C 1
ATOM 3732 O O . ALA A 1 521 ? 26.072 -51.254 -152.219 1.00 61.41 521 ALA A O 1
ATOM 3733 N N . ASP A 1 522 ? 25.320 -53.281 -152.842 1.00 53.69 522 ASP A N 1
ATOM 3734 C CA . ASP A 1 522 ? 25.867 -53.294 -154.206 1.00 53.69 522 ASP A CA 1
ATOM 3735 C C . ASP A 1 522 ? 25.341 -52.073 -155.001 1.00 53.69 522 ASP A C 1
ATOM 3737 O O . ASP A 1 522 ? 24.125 -51.840 -154.993 1.00 53.69 522 ASP A O 1
ATOM 3741 N N . PRO A 1 523 ? 26.199 -51.260 -155.652 1.00 60.53 523 PRO A N 1
ATOM 3742 C CA . PRO A 1 523 ? 25.755 -50.067 -156.366 1.00 60.53 523 PRO A CA 1
ATOM 3743 C C . PRO A 1 523 ? 24.812 -50.442 -157.516 1.00 60.53 523 PRO A C 1
ATOM 3745 O O . PRO A 1 523 ? 25.197 -51.176 -158.428 1.00 60.53 523 PRO A O 1
ATOM 3748 N N . VAL A 1 524 ? 23.584 -49.915 -157.470 1.00 54.00 524 VAL A N 1
ATOM 3749 C CA . VAL A 1 524 ? 22.592 -49.991 -158.558 1.00 54.00 524 VAL A CA 1
ATOM 3750 C C . VAL A 1 524 ? 22.683 -48.760 -159.444 1.00 54.00 524 VAL A C 1
ATOM 3752 O O . VAL A 1 524 ? 22.680 -47.638 -158.885 1.00 54.00 524 VAL A O 1
#

Radius of gyration: 62.54 Å; Cα contacts (8 Å, |Δi|>4): 287; chains: 1; bounding box: 125×84×246 Å

Organism: Micromonas pusilla (NCBI:txid38833)

Secondary structure (DSSP, 8-state):
-PPPPPPPPPPPPPPPP-PPP-----------------------TTHHHHHHHHHHHHHHHHHHHHHHHHHHHHHHHHHHHHHHHHHHHHHHHHHHHHHTT--THHHHHHHHHHHHHHHHHHHHHHHHHHHHHHHHHHHHHHHHHHHHHHHHHHHHHHHHHHHHHHHHHHHHHHHHHHHHHHHHHHHHHHHHHHHHHHHHHHHHHHHHHHHHHHHHHHHTT--HHHHHHHHHHHHHHHHHHHHHHHHHHHHHHHHHHHHHHHHHHHHHHHHHHHHHHHHHHHHHHHHTT-S-SS----HHHHHHHHHHHHHHHHHHHHHHHHHHHHHHHHHHHHHHHHHHHHHHHHHHHHHHHHHHHT-HHHHHHHHHHHHHHHHHHHHHHHHHHHHHHHHHHHHHHHHHHHHHHHHHHHHHHHHHHHHHHHHHHHHHHHHHHHHHHHHHHHHHHHHHHHHHHHHHHHHHHHHHHHHHHHHHHHHHHHHHHHHHHHHHHHHHHHHHHHHHHHHHHHHHHHHHHHHHHHHTSPP-

Sequence (524 aa):
PASPPSPPPAVPAPPAPTTPAATPAEHEFLPLDTSGVEHVVVHNAGTEAWEEAEYKASQTKAAVEELSLKLDAAKAAVQAADQNVKDLENQLAAAEAAAAQLTGSAAAEALAAVEQLRKELAEAKTEAWEAHEAILAIEEDLAEAEAAHEDAAEAATAAKALVGALNNLAEAEAALEQAQAARKEMQTSIAEAEAVLEAAQEAQIAVEAAEARLEEAKANGASAEEIAALETALSEAQSDLAEKTEAAKDAEKLIELLTPQLEELTATVASAAAAVTTAQSIVTKIEQGDIVAESTDTAEEAQAAYLNAQNAAVAAEAVVAKLEAEIAAAEEAIAAVEEAQAAVDSIKQELEEAMNNGDTELVAKLEAELAVAETTLSETKIAAVDAEANLATLQAQLVAAEAAATEASAAAEEALAIVNQINAATAAEAVQDLDVHGLEALNAAWEAAEYAEAEAAEKVAELTAQVEEAQALIAAVDEAQAAVDEVTAEIAEQQAIIDALADAESAVEDLEFKLETAKNADPV

Nearest PDB structures (foldseek):
  8iyj-assembly1_W2  TM=2.752E-01  e=4.585E+00  Mus musculus

Solvent-accessible surface area (backbone atoms only — not comparable to full-atom values): 27306 Å² total; per-residue (Å²): 139,82,80,84,82,81,82,81,83,84,78,85,78,78,82,78,82,79,75,74,79,80,67,83,72,80,78,72,78,72,73,80,83,75,78,74,78,72,65,90,76,81,63,74,52,54,49,69,61,20,53,52,25,43,51,47,22,51,53,28,46,53,49,32,55,52,42,52,55,50,44,54,53,40,54,54,50,30,55,52,31,52,50,50,35,53,52,42,51,52,50,42,54,52,42,52,59,55,29,72,75,46,66,70,73,63,21,55,55,36,48,54,51,43,54,51,45,52,50,53,38,54,51,38,50,48,55,27,50,54,39,52,53,52,42,56,54,44,52,53,54,33,52,55,30,46,53,51,19,51,57,26,44,53,49,20,51,53,32,46,52,43,27,54,33,44,34,54,26,51,52,27,48,51,52,26,52,52,37,49,51,52,47,51,51,54,52,48,55,42,52,54,26,52,50,41,42,50,53,23,52,53,31,47,54,50,31,54,53,35,51,53,51,43,51,51,37,62,75,71,67,55,53,72,68,57,52,53,52,40,54,48,52,31,53,53,32,49,52,53,25,55,56,31,48,54,54,22,54,56,25,52,53,48,41,67,59,46,53,61,51,49,52,52,41,50,51,50,31,53,51,27,50,51,46,29,54,51,28,52,50,50,40,52,33,50,76,70,50,73,58,44,92,58,76,81,62,44,68,65,55,33,46,50,53,20,51,52,30,42,51,49,19,55,51,30,47,51,51,29,56,50,42,53,51,53,47,53,52,30,54,50,39,44,54,46,37,60,56,36,48,50,52,40,53,51,48,52,51,52,36,54,52,27,59,74,72,65,40,65,72,58,33,59,50,43,55,54,53,40,54,53,36,52,50,51,35,52,55,35,45,53,52,18,52,56,25,60,70,43,44,63,55,48,54,52,51,34,56,51,32,50,51,50,22,53,51,31,43,49,51,20,53,51,33,46,50,50,38,53,50,44,54,50,50,56,56,49,51,65,54,50,65,56,54,62,58,51,52,52,54,50,49,54,54,47,54,54,47,53,53,53,51,51,55,52,52,52,50,50,52,53,51,50,53,53,49,54,52,51,51,53,51,50,55,53,48,53,54,52,49,53,52,51,54,51,51,52,50,51,51,52,53,50,50,53,51,50,54,53,50,52,53,50,50,54,50,48,54,53,49,51,52,50,49,53,53,53,72,72,47,79,91,126